Protein AF-0000000074530012 (afdb_homodimer)

Sequence (762 aa):
GCGVLFPWNSFISAPDYFTKIYGESAMMYFSVAYSVPNLLGLLVFTKFGGKIPLNFRVFPAYVVTLLILLSIPIIGYSNAESTSGFIITITFIVFCALCNCFLQSGIFGLASMLPSMYVQAVMVGAGLAGLLCSFLRIVTKLTIEQNRVHVSLMRMTHSTASYFIVCSIIILLCILSFIYVVRHPYCKYYINLSKKKQLEDGNNSNANSASILTVFKKIWYLCLLVMLLFVVTISLFPGLALGVRTWYSSTPMRYWLPILMAASNNIFEFVGRTMPNWIIAFNKKTIAIPVLLRVFFVPLFLFYYRPSLFGYNDYVYDAFPLFSIFLVSISNGYLCSLLMMFAPQCVENNEKEIAGTMMTFFLLFGISIGSNMGLIFSFIVGCGVLFPWNSFISAPDYFTKIYGESAMMYFSVAYSVPNLLGLLVFTKFGGKIPLNFRVFPAYVVTLLILLSIPIIGYSNAESTSGFIITITFIVFCALCNCFLQSGIFGLASMLPSMYVQAVMVGAGLAGLLCSFLRIVTKLTIEQNRVHVSLMRMTHSTASYFIVCSIIILLCILSFIYVVRHPYCKYYINLSKKKQLEDGNNSNANSASILTVFKKIWYLCLLVMLLFVVTISLFPGLALGVRTWYSSTPMRYWLPILMAASNNIFEFVGRTMPNWIIAFNKKTIAIPVLLRVFFVPLFLFYYRPSLFGYNDYVYDAFPLFSIFLVSISNGYLCSLLMMFAPQCVENNEKEIAGTMMTFFLLFGISIGSNMGLIFSFIV

Organism: Naegleria gruberi (NCBI:txid5762)

InterPro domains:
  IPR002259 Equilibrative nucleoside transporter [PF01733] (92-377)
  IPR002259 Equilibrative nucleoside transporter [PIRSF016379] (1-379)
  IPR002259 Equilibrative nucleoside transporter [PR01130] (96-118)
  IPR002259 Equilibrative nucleoside transporter [PR01130] (287-304)
  IPR002259 Equilibrative nucleoside transporter [PR01130] (318-334)
  IPR002259 Equilibrative nucleoside transporter [PR01130] (337-353)
  IPR002259 Equilibrative nucleoside transporter [PR01130] (355-379)
  IPR002259 Equilibrative nucleoside transporter [PTHR10332] (1-378)

Nearest PDB structures (foldseek):
  6ob6-assembly1_A  TM=8.683E-01  e=8.584E-17  Homo sapiens
  6ob7-assembly1_A  TM=8.532E-01  e=1.366E-16  Homo sapiens
  6ob6-assembly2_B  TM=8.777E-01  e=4.648E-16  Homo sapiens
  8fvz-assembly1_A  TM=6.564E-01  e=2.538E-04  Serendipita indica
  7sp5-assembly1_A  TM=6.514E-01  e=9.397E-04  Serendipita indica

Radius of gyration: 26.32 Å; Cα contacts (8 Å, |Δi|>4): 1106; chains: 2; bounding box: 69×76×60 Å

Solvent-accessible surface area (backbone atoms only — not comparable to full-atom values): 37011 Å² total; per-residue (Å²): 68,31,59,52,41,28,65,62,29,51,56,62,29,42,44,54,60,46,29,70,59,58,31,84,62,39,54,27,51,50,40,38,40,26,23,47,42,19,37,52,39,35,56,51,34,70,74,65,38,84,77,58,56,66,69,74,40,41,53,57,29,52,51,54,44,36,53,48,38,56,43,51,40,51,53,62,69,60,69,52,50,50,65,62,46,44,53,53,51,47,51,47,39,29,51,45,16,42,31,29,29,46,32,47,43,49,50,41,19,55,22,35,68,41,61,56,66,46,41,43,50,34,45,29,25,34,20,47,20,28,35,53,31,25,51,43,38,54,49,29,40,42,70,60,42,49,60,46,81,80,67,52,70,66,46,51,40,50,22,50,28,53,36,32,48,52,51,29,51,51,44,52,50,42,52,54,51,47,59,52,49,65,69,30,68,70,50,41,48,53,53,48,48,53,49,50,48,50,49,53,45,60,69,41,75,82,55,73,66,71,44,71,66,60,52,40,70,61,39,45,68,57,32,52,47,46,14,50,42,25,25,50,49,25,26,34,48,60,30,39,56,46,56,40,55,44,55,48,61,92,42,57,40,55,56,42,48,34,41,49,44,37,31,37,28,20,44,26,20,23,53,14,23,51,39,61,81,78,50,74,91,58,51,91,78,55,45,56,54,66,50,60,59,49,58,61,52,53,63,51,47,47,39,53,47,40,26,58,84,74,74,34,88,60,61,54,59,60,64,54,61,50,52,48,39,33,54,51,19,24,52,48,20,31,50,50,42,50,50,66,46,49,48,32,70,63,49,53,81,85,33,7,36,58,40,30,38,49,42,50,48,29,34,32,47,11,31,29,52,6,16,48,46,19,42,49,51,58,69,73,97,69,32,59,51,40,27,66,62,28,50,56,61,30,42,46,54,60,46,28,70,60,57,32,82,61,37,56,28,52,51,41,39,39,26,24,47,41,20,38,54,39,37,57,50,32,70,75,64,39,84,76,55,57,65,70,75,40,41,51,57,30,52,52,52,44,37,52,47,38,56,43,50,40,52,52,61,69,61,68,52,50,50,63,63,45,44,53,52,51,46,52,48,38,29,51,42,17,41,30,29,28,46,34,47,44,50,50,41,20,56,21,33,67,42,62,57,65,46,41,43,49,35,44,30,24,34,21,48,20,28,33,52,32,23,51,44,36,53,50,29,40,43,70,60,43,49,60,46,82,80,65,52,69,66,46,51,39,50,21,50,28,53,37,31,48,54,51,29,51,51,45,52,50,42,51,55,49,47,59,50,49,64,68,30,67,71,49,39,49,54,52,48,48,53,49,50,48,48,48,52,47,60,69,41,76,83,56,74,65,69,45,69,65,59,52,40,70,62,39,45,68,56,32,52,48,45,13,51,44,25,24,50,48,25,25,36,46,60,28,40,57,48,56,40,56,43,56,49,61,93,41,59,40,55,56,42,49,34,40,50,44,37,29,39,29,20,44,27,20,24,53,14,23,49,39,60,82,77,51,74,92,60,51,93,76,56,46,53,53,65,50,60,57,47,57,61,52,54,64,51,46,48,40,56,48,41,26,58,83,74,75,36,90,61,62,54,58,58,65,53,60,48,52,48,39,32,53,52,18,24,50,46,20,33,52,49,43,50,50,66,46,49,48,33,71,64,47,52,80,87,33,7,36,58,39,29,36,48,41,49,49,28,34,32,47,10,31,29,53,5,17,48,48,18,43,49,52,57,68,74,98

pLDDT: mean 86.53, std 10.42, range [41.88, 98.38]

Structure (mmCIF, N/CA/C/O backbone):
data_AF-0000000074530012-model_v1
#
loop_
_entity.id
_entity.type
_entity.pdbx_description
1 polymer 'Predicted protein'
#
loop_
_atom_site.group_PDB
_atom_site.id
_atom_site.type_symbol
_atom_site.label_atom_id
_atom_site.label_alt_id
_atom_site.label_comp_id
_atom_site.label_asym_id
_atom_site.label_entity_id
_atom_site.label_seq_id
_atom_site.pdbx_PDB_ins_code
_atom_site.Cartn_x
_atom_site.Cartn_y
_atom_site.Cartn_z
_atom_site.occupancy
_atom_site.B_iso_or_equiv
_atom_site.auth_seq_id
_atom_site.auth_comp_id
_atom_site.auth_asym_id
_atom_site.auth_atom_id
_atom_site.pdbx_PDB_model_num
ATOM 1 N N . GLY A 1 1 ? 6.668 13.766 -5.617 1 81.31 1 GLY A N 1
ATOM 2 C CA . GLY A 1 1 ? 7.277 12.797 -4.719 1 81.31 1 GLY A CA 1
ATOM 3 C C . GLY A 1 1 ? 7.387 11.414 -5.32 1 81.31 1 GLY A C 1
ATOM 4 O O . GLY A 1 1 ? 8.438 10.781 -5.242 1 81.31 1 GLY A O 1
ATOM 5 N N . CYS A 1 2 ? 6.262 10.914 -5.91 1 84.81 2 CYS A N 1
ATOM 6 C CA . CYS A 1 2 ? 6.25 9.602 -6.555 1 84.81 2 CYS A CA 1
ATOM 7 C C . CYS A 1 2 ? 7.266 9.547 -7.691 1 84.81 2 CYS A C 1
ATOM 9 O O . CYS A 1 2 ? 8.008 8.57 -7.816 1 84.81 2 CYS A O 1
ATOM 11 N N . GLY A 1 3 ? 7.332 10.602 -8.406 1 86.06 3 GLY A N 1
ATOM 12 C CA . GLY A 1 3 ? 8.195 10.625 -9.578 1 86.06 3 GLY A CA 1
ATOM 13 C C . GLY A 1 3 ? 9.672 10.664 -9.227 1 86.06 3 GLY A C 1
ATOM 14 O O . GLY A 1 3 ? 10.516 10.25 -10.023 1 86.06 3 GLY A O 1
ATOM 15 N N . VAL A 1 4 ? 10.008 11.07 -8.07 1 86.06 4 VAL A N 1
ATOM 16 C CA . VAL A 1 4 ? 11.398 11.289 -7.684 1 86.06 4 VAL A CA 1
ATOM 17 C C . VAL A 1 4 ? 12.125 9.953 -7.555 1 86.06 4 VAL A C 1
ATOM 19 O O . VAL A 1 4 ? 13.211 9.773 -8.094 1 86.06 4 VAL A O 1
ATOM 22 N N . LEU A 1 5 ? 11.477 9.023 -6.949 1 88.62 5 LEU A N 1
ATOM 23 C CA . LEU A 1 5 ? 12.156 7.766 -6.664 1 88.62 5 LEU A CA 1
ATOM 24 C C . LEU A 1 5 ? 11.664 6.66 -7.594 1 88.62 5 LEU A C 1
ATOM 26 O O . LEU A 1 5 ? 12.148 5.531 -7.535 1 88.62 5 LEU A O 1
ATOM 30 N N . PHE A 1 6 ? 10.805 7 -8.492 1 91.38 6 PHE A N 1
ATOM 31 C CA . PHE A 1 6 ? 10.164 5.988 -9.328 1 91.38 6 PHE A CA 1
ATOM 32 C C . PHE A 1 6 ? 11.195 5.273 -10.195 1 91.38 6 PHE A C 1
ATOM 34 O O . PHE A 1 6 ? 11.195 4.043 -10.281 1 91.38 6 PHE A O 1
ATOM 41 N N . PRO A 1 7 ? 12.141 6.012 -10.797 1 91.62 7 PRO A N 1
ATOM 42 C CA . PRO A 1 7 ? 13.117 5.312 -11.633 1 91.62 7 PRO A CA 1
ATOM 43 C C . PRO A 1 7 ? 13.961 4.316 -10.844 1 91.62 7 PRO A C 1
ATOM 45 O O . PRO A 1 7 ? 14.164 3.182 -11.289 1 91.62 7 PRO A O 1
ATOM 48 N N . TRP A 1 8 ? 14.422 4.688 -9.742 1 92.31 8 TRP A N 1
ATOM 49 C CA . TRP A 1 8 ? 15.211 3.795 -8.898 1 92.31 8 TRP A CA 1
ATOM 50 C C . TRP A 1 8 ? 14.398 2.57 -8.492 1 92.31 8 TRP A C 1
ATOM 52 O O . TRP A 1 8 ? 14.859 1.437 -8.625 1 92.31 8 TRP A O 1
ATOM 62 N N . ASN A 1 9 ? 13.188 2.762 -8.102 1 93.31 9 ASN A N 1
ATOM 63 C CA . ASN A 1 9 ? 12.328 1.671 -7.664 1 93.31 9 ASN A CA 1
ATOM 64 C C . ASN A 1 9 ? 11.984 0.732 -8.82 1 93.31 9 ASN A C 1
ATOM 66 O O . ASN A 1 9 ? 11.781 -0.466 -8.609 1 93.31 9 ASN A O 1
ATOM 70 N N . SER A 1 10 ? 11.93 1.322 -9.984 1 94.69 10 SER A N 1
ATOM 71 C CA . SER A 1 10 ? 11.633 0.469 -11.125 1 94.69 10 SER A CA 1
ATOM 72 C C . SER A 1 10 ? 12.734 -0.558 -11.352 1 94.69 10 SER A C 1
ATOM 74 O O . SER A 1 10 ? 12.469 -1.695 -11.742 1 94.69 10 SER A O 1
ATOM 76 N N . PHE A 1 11 ? 13.93 -0.191 -11.102 1 93.75 11 PHE A N 1
ATOM 77 C CA . PHE A 1 11 ? 15.055 -1.1 -11.312 1 93.75 11 PHE A CA 1
ATOM 78 C C . PHE A 1 11 ? 15.117 -2.143 -10.203 1 93.75 11 PHE A C 1
ATOM 80 O O . PHE A 1 11 ? 15.305 -3.332 -10.469 1 93.75 11 PHE A O 1
ATOM 87 N N . ILE A 1 12 ? 14.852 -1.75 -9 1 91.69 12 ILE A N 1
ATOM 88 C CA . ILE A 1 12 ? 15.125 -2.656 -7.891 1 91.69 12 ILE A CA 1
ATOM 89 C C . ILE A 1 12 ? 13.922 -3.559 -7.652 1 91.69 12 ILE A C 1
ATOM 91 O O . ILE A 1 12 ? 14.008 -4.539 -6.906 1 91.69 12 ILE A O 1
ATOM 95 N N . SER A 1 13 ? 12.828 -3.279 -8.328 1 92.44 13 SER A N 1
ATOM 96 C CA . SER A 1 13 ? 11.633 -4.105 -8.156 1 92.44 13 SER A CA 1
ATOM 97 C C . SER A 1 13 ? 11.609 -5.25 -9.164 1 92.44 13 SER A C 1
ATOM 99 O O . SER A 1 13 ? 10.719 -6.098 -9.125 1 92.44 13 SER A O 1
ATOM 101 N N . ALA A 1 14 ? 12.586 -5.289 -10.07 1 92.31 14 ALA A N 1
ATOM 102 C CA . ALA A 1 14 ? 12.703 -6.402 -11.008 1 92.31 14 ALA A CA 1
ATOM 103 C C . ALA A 1 14 ? 14.047 -7.121 -10.836 1 92.31 14 ALA A C 1
ATOM 105 O O . ALA A 1 14 ? 14.766 -7.336 -11.812 1 92.31 14 ALA A O 1
ATOM 106 N N . PRO A 1 15 ? 14.266 -7.535 -9.633 1 91.06 15 PRO A N 1
ATOM 107 C CA . PRO A 1 15 ? 15.57 -8.156 -9.375 1 91.06 15 PRO A CA 1
ATOM 108 C C . PRO A 1 15 ? 15.734 -9.492 -10.094 1 91.06 15 PRO A C 1
ATOM 110 O O . PRO A 1 15 ? 16.844 -9.859 -10.477 1 91.06 15 PRO A O 1
ATOM 113 N N . ASP A 1 16 ? 14.703 -10.227 -10.242 1 88.12 16 ASP A N 1
ATOM 114 C CA . ASP A 1 16 ? 14.75 -11.547 -10.867 1 88.12 16 ASP A CA 1
ATOM 115 C C . ASP A 1 16 ? 15.305 -11.469 -12.289 1 88.12 16 ASP A C 1
ATOM 117 O O . ASP A 1 16 ? 16.125 -12.289 -12.688 1 88.12 16 ASP A O 1
ATOM 121 N N . TYR A 1 17 ? 14.891 -10.438 -12.961 1 88.88 17 TYR A N 1
ATOM 122 C CA . TYR A 1 17 ? 15.305 -10.273 -14.352 1 88.88 17 TYR A CA 1
ATOM 123 C C . TYR A 1 17 ? 16.766 -9.859 -14.438 1 88.88 17 TYR A C 1
ATOM 125 O O . TYR A 1 17 ? 17.547 -10.469 -15.172 1 88.88 17 TYR A O 1
ATOM 133 N N . PHE A 1 18 ? 17.156 -8.961 -13.695 1 91.31 18 PHE A N 1
ATOM 134 C CA . PHE A 1 18 ? 18.5 -8.406 -13.797 1 91.31 18 PHE A CA 1
ATOM 135 C C . PHE A 1 18 ? 19.531 -9.375 -13.234 1 91.31 18 PHE A C 1
ATOM 137 O O . PHE A 1 18 ? 20.656 -9.438 -13.719 1 91.31 18 PHE A O 1
ATOM 144 N N . THR A 1 19 ? 19.156 -10.086 -12.227 1 88.31 19 THR A N 1
ATOM 145 C CA . THR A 1 19 ? 20.078 -11.086 -11.703 1 88.31 19 THR A CA 1
ATOM 146 C C . THR A 1 19 ? 20.266 -12.227 -12.703 1 88.31 19 THR A C 1
ATOM 148 O O . THR A 1 19 ? 21.344 -12.82 -12.789 1 88.31 19 THR A O 1
ATOM 151 N N . LYS A 1 20 ? 19.219 -12.516 -13.445 1 86.5 20 LYS A N 1
ATOM 152 C CA . LYS A 1 20 ? 19.297 -13.57 -14.453 1 86.5 20 LYS A CA 1
ATOM 153 C C . LYS A 1 20 ? 20.219 -13.172 -15.594 1 86.5 20 LYS A C 1
ATOM 155 O O . LYS A 1 20 ? 21.016 -13.992 -16.062 1 86.5 20 LYS A O 1
ATOM 160 N N . ILE A 1 21 ? 20.203 -11.938 -15.977 1 89.69 21 ILE A N 1
ATOM 161 C CA . ILE A 1 21 ? 20.938 -11.539 -17.172 1 89.69 21 ILE A CA 1
ATOM 162 C C . ILE A 1 21 ? 22.328 -11.031 -16.781 1 89.69 21 ILE A C 1
ATOM 164 O O . ILE A 1 21 ? 23.281 -11.164 -17.562 1 89.69 21 ILE A O 1
ATOM 168 N N . TYR A 1 22 ? 22.438 -10.484 -15.602 1 91.56 22 TYR A N 1
ATOM 169 C CA . TYR A 1 22 ? 23.703 -9.82 -15.273 1 91.56 22 TYR A CA 1
ATOM 170 C C . TYR A 1 22 ? 24.406 -10.531 -14.133 1 91.56 22 TYR A C 1
ATOM 172 O O . TYR A 1 22 ? 25.547 -10.203 -13.805 1 91.56 22 TYR A O 1
ATOM 180 N N . GLY A 1 23 ? 23.734 -11.422 -13.508 1 87.25 23 GLY A N 1
ATOM 181 C CA . GLY A 1 23 ? 24.375 -12.164 -12.438 1 87.25 23 GLY A CA 1
ATOM 182 C C . GLY A 1 23 ? 23.812 -11.82 -11.062 1 87.25 23 GLY A C 1
ATOM 183 O O . GLY A 1 23 ? 23.109 -10.82 -10.906 1 87.25 23 GLY A O 1
ATOM 184 N N . GLU A 1 24 ? 24.188 -12.484 -10.039 1 82.75 24 GLU A N 1
ATOM 185 C CA . GLU A 1 24 ? 23.641 -12.438 -8.695 1 82.75 24 GLU A CA 1
ATOM 186 C C . GLU A 1 24 ? 24.016 -11.133 -7.988 1 82.75 24 GLU A C 1
ATOM 188 O O . GLU A 1 24 ? 23.266 -10.656 -7.129 1 82.75 24 GLU A O 1
ATOM 193 N N . SER A 1 25 ? 25.094 -10.516 -8.336 1 84.75 25 SER A N 1
ATOM 194 C CA . SER A 1 25 ? 25.562 -9.32 -7.645 1 84.75 25 SER A CA 1
ATOM 195 C C . SER A 1 25 ? 25.047 -8.055 -8.328 1 84.75 25 SER A C 1
ATOM 197 O O . SER A 1 25 ? 25.406 -6.945 -7.934 1 84.75 25 SER A O 1
ATOM 199 N N . ALA A 1 26 ? 24.281 -8.211 -9.289 1 88 26 ALA A N 1
ATOM 200 C CA . ALA A 1 26 ? 23.812 -7.086 -10.094 1 88 26 ALA A CA 1
ATOM 201 C C . ALA A 1 26 ? 23.141 -6.027 -9.219 1 88 26 ALA A C 1
ATOM 203 O O . ALA A 1 26 ? 23.406 -4.832 -9.367 1 88 26 ALA A O 1
ATOM 204 N N . MET A 1 27 ? 22.359 -6.418 -8.266 1 88.5 27 MET A N 1
ATOM 205 C CA . MET A 1 27 ? 21.609 -5.48 -7.438 1 88.5 27 MET A CA 1
ATOM 206 C C . MET A 1 27 ? 22.531 -4.66 -6.555 1 88.5 27 MET A C 1
ATOM 208 O O . MET A 1 27 ? 22.266 -3.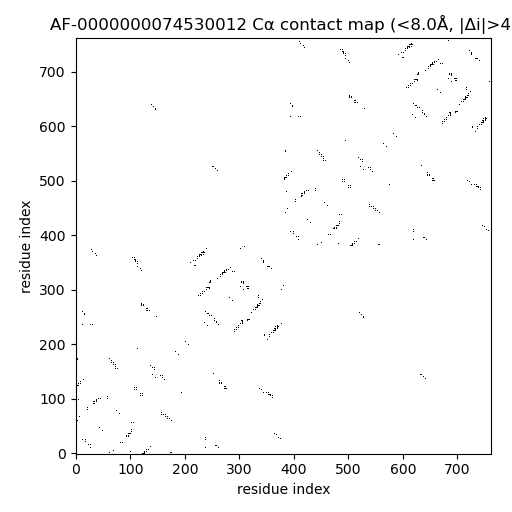492 -6.27 1 88.5 27 MET A O 1
ATOM 212 N N . MET A 1 28 ? 23.578 -5.254 -6.121 1 89.19 28 MET A N 1
ATOM 213 C CA . MET A 1 28 ? 24.562 -4.531 -5.316 1 89.19 28 MET A CA 1
ATOM 214 C C . MET A 1 28 ? 25.25 -3.453 -6.145 1 89.19 28 MET A C 1
ATOM 216 O O . MET A 1 28 ? 25.453 -2.33 -5.672 1 89.19 28 MET A O 1
ATOM 220 N N . TYR A 1 29 ? 25.547 -3.799 -7.344 1 90.38 29 TYR A N 1
ATOM 221 C CA . TYR A 1 29 ? 26.172 -2.83 -8.242 1 90.38 29 TYR A CA 1
ATOM 222 C C . TYR A 1 29 ? 25.203 -1.699 -8.578 1 90.38 29 TYR A C 1
ATOM 224 O O . TYR A 1 29 ? 25.625 -0.543 -8.711 1 90.38 29 TYR A O 1
ATOM 232 N N . PHE A 1 30 ? 23.938 -2.039 -8.727 1 93.19 30 PHE A N 1
ATOM 233 C CA . PHE A 1 30 ? 22.922 -1.024 -9 1 93.19 30 PHE A CA 1
ATOM 234 C C . PHE A 1 30 ? 22.859 -0.006 -7.867 1 93.19 30 PHE A C 1
ATOM 236 O O . PHE A 1 30 ? 22.75 1.198 -8.109 1 93.19 30 PHE A O 1
ATOM 243 N N . SER A 1 31 ? 22.969 -0.531 -6.676 1 92.12 31 SER A N 1
ATOM 244 C CA . SER A 1 31 ? 22.875 0.339 -5.508 1 92.12 31 SER A CA 1
ATOM 245 C C . SER A 1 31 ? 24.031 1.328 -5.461 1 92.12 31 SER A C 1
ATOM 247 O O . SER A 1 31 ? 23.844 2.514 -5.191 1 92.12 31 SER A O 1
ATOM 249 N N . VAL A 1 32 ? 25.172 0.871 -5.754 1 92.5 32 VAL A N 1
ATOM 250 C CA . VAL A 1 32 ? 26.344 1.726 -5.734 1 92.5 32 VAL A CA 1
ATOM 251 C C . VAL A 1 32 ? 26.297 2.715 -6.895 1 92.5 32 VAL A C 1
ATOM 253 O O . VAL A 1 32 ? 26.578 3.904 -6.723 1 92.5 32 VAL A O 1
ATOM 256 N N . ALA A 1 33 ? 25.938 2.221 -7.996 1 94.19 33 ALA A N 1
ATOM 257 C CA . ALA A 1 33 ? 25.859 3.049 -9.195 1 94.19 33 ALA A CA 1
ATOM 258 C C . ALA A 1 33 ? 24.828 4.168 -9.023 1 94.19 33 ALA A C 1
ATOM 260 O O . ALA A 1 33 ? 24.953 5.234 -9.633 1 94.19 33 ALA A O 1
ATOM 261 N N . TYR A 1 34 ? 23.875 3.928 -8.227 1 93.94 34 TYR A N 1
ATOM 262 C CA . TYR A 1 34 ? 22.828 4.926 -8 1 93.94 34 TYR A CA 1
ATOM 263 C C . TYR A 1 34 ? 23.234 5.891 -6.891 1 93.94 34 TYR A C 1
ATOM 265 O O . TYR A 1 34 ? 23.078 7.105 -7.035 1 93.94 34 TYR A O 1
ATOM 273 N N . SER A 1 35 ? 23.781 5.383 -5.844 1 93.31 35 SER A N 1
ATOM 274 C CA . SER A 1 35 ? 23.969 6.156 -4.617 1 93.31 35 SER A CA 1
ATOM 275 C C . SER A 1 35 ? 25.125 7.141 -4.75 1 93.31 35 SER A C 1
ATOM 277 O O . SER A 1 35 ? 25 8.297 -4.348 1 93.31 35 SER A O 1
ATOM 279 N N . VAL A 1 36 ? 26.188 6.773 -5.352 1 92.25 36 VAL A N 1
ATOM 280 C CA . VAL A 1 36 ? 27.391 7.59 -5.379 1 92.25 36 VAL A CA 1
ATOM 281 C C . VAL A 1 36 ? 27.172 8.789 -6.301 1 92.25 36 VAL A C 1
ATOM 283 O O . VAL A 1 36 ? 27.359 9.938 -5.891 1 92.25 36 VAL A O 1
ATOM 286 N N . PRO A 1 37 ? 26.719 8.57 -7.473 1 93.44 37 PRO A N 1
ATOM 287 C CA . PRO A 1 37 ? 26.469 9.734 -8.32 1 93.44 37 PRO A CA 1
ATOM 288 C C . PRO A 1 37 ? 25.375 10.656 -7.758 1 93.44 37 PRO A C 1
ATOM 290 O O . PRO A 1 37 ? 25.422 11.867 -7.961 1 93.44 37 PRO A O 1
ATOM 293 N N . ASN A 1 38 ? 24.422 10.039 -7.148 1 92.62 38 ASN A N 1
ATOM 294 C CA . ASN A 1 38 ? 23.375 10.836 -6.512 1 92.62 38 ASN A CA 1
ATOM 295 C C . ASN A 1 38 ? 23.953 11.797 -5.477 1 92.62 38 ASN A C 1
ATOM 297 O O . ASN A 1 38 ? 23.625 12.984 -5.484 1 92.62 38 ASN A O 1
ATOM 301 N N . LEU A 1 39 ? 24.844 11.305 -4.688 1 92.19 39 LEU A N 1
ATOM 302 C CA . LEU A 1 39 ? 25.484 12.102 -3.645 1 92.19 39 LEU A CA 1
ATOM 303 C C . LEU A 1 39 ? 26.391 13.164 -4.254 1 92.19 39 LEU A C 1
ATOM 305 O O . LEU A 1 39 ? 26.344 14.328 -3.857 1 92.19 39 LEU A O 1
ATOM 309 N N . LEU A 1 40 ? 27.156 12.789 -5.191 1 90.69 40 LEU A N 1
ATOM 310 C CA . LEU A 1 40 ? 28.078 13.703 -5.832 1 90.69 40 LEU A CA 1
ATOM 311 C C . LEU A 1 40 ? 27.344 14.789 -6.602 1 90.69 40 LEU A C 1
ATOM 313 O O . LEU A 1 40 ? 27.75 15.953 -6.602 1 90.69 40 LEU A O 1
ATOM 317 N N . GLY A 1 41 ? 26.297 14.391 -7.227 1 87.38 41 GLY A N 1
ATOM 318 C CA . GLY A 1 41 ? 25.469 15.375 -7.914 1 87.38 41 GLY A CA 1
ATOM 319 C C . GLY A 1 41 ? 24.891 16.422 -6.988 1 87.38 41 GLY A C 1
ATOM 320 O O . GLY A 1 41 ? 24.875 17.609 -7.328 1 87.38 41 GLY A O 1
ATOM 321 N N . LEU A 1 42 ? 24.469 15.953 -5.855 1 85.62 42 LEU A N 1
ATOM 322 C CA . LEU A 1 42 ? 23.906 16.891 -4.891 1 85.62 42 LEU A CA 1
ATOM 323 C C . LEU A 1 42 ? 24.969 17.859 -4.383 1 85.62 42 LEU A C 1
ATOM 325 O O . LEU A 1 42 ? 24.688 19.047 -4.176 1 85.62 42 LEU A O 1
ATOM 329 N N . LEU A 1 43 ? 26.125 17.375 -4.199 1 82.81 43 LEU A N 1
ATOM 330 C CA . LEU A 1 43 ? 27.234 18.219 -3.762 1 82.81 43 LEU A CA 1
ATOM 331 C C . LEU A 1 43 ? 27.531 19.312 -4.789 1 82.81 43 LEU A C 1
ATOM 333 O O . LEU A 1 43 ? 27.719 20.469 -4.43 1 82.81 43 LEU A O 1
ATOM 337 N N . VAL A 1 44 ? 27.453 18.891 -5.977 1 79.25 44 VAL A N 1
ATOM 338 C CA . VAL A 1 44 ? 27.719 19.828 -7.059 1 79.25 44 VAL A CA 1
ATOM 339 C C . VAL A 1 44 ? 26.562 20.828 -7.172 1 79.25 44 VAL A C 1
ATOM 341 O O . VAL A 1 44 ? 26.766 22.016 -7.359 1 79.25 44 VAL A O 1
ATOM 344 N N . PHE A 1 45 ? 25.469 20.344 -6.945 1 75.88 45 PHE A N 1
ATOM 345 C CA . PHE A 1 45 ? 24.281 21.172 -7.09 1 75.88 45 PHE A CA 1
ATOM 346 C C . PHE A 1 45 ? 24.172 22.172 -5.945 1 75.88 45 PHE A C 1
ATOM 348 O O . PHE A 1 45 ? 23.703 23.297 -6.137 1 75.88 45 PHE A O 1
ATOM 355 N N . THR A 1 46 ? 24.422 21.75 -4.824 1 70.62 46 THR A N 1
ATOM 356 C CA . THR A 1 46 ? 24.375 22.656 -3.676 1 70.62 46 THR A CA 1
ATOM 357 C C . THR A 1 46 ? 25.328 23.828 -3.865 1 70.62 46 THR A C 1
ATOM 359 O O . THR A 1 46 ? 25.031 24.953 -3.449 1 70.62 46 THR A O 1
ATOM 362 N N . LYS A 1 47 ? 26.359 23.562 -4.523 1 70.38 47 LYS A N 1
ATOM 363 C CA . LYS A 1 47 ? 27.359 24.609 -4.738 1 70.38 47 LYS A CA 1
ATOM 364 C C . LYS A 1 47 ? 26.969 25.5 -5.91 1 70.38 47 LYS A C 1
ATOM 366 O O . LYS A 1 47 ? 27.141 26.719 -5.852 1 70.38 47 LYS A O 1
ATOM 371 N N . PHE A 1 48 ? 26.328 24.844 -6.895 1 68.5 48 PHE A N 1
ATOM 372 C CA . PHE A 1 48 ? 26.156 25.594 -8.141 1 68.5 48 PHE A CA 1
ATOM 373 C C . PHE A 1 48 ? 24.672 25.75 -8.461 1 68.5 48 PHE A C 1
ATOM 375 O O . PHE A 1 48 ? 24.312 26.484 -9.398 1 68.5 48 PHE A O 1
ATOM 382 N N . GLY A 1 49 ? 23.766 25.062 -7.754 1 62.44 49 GLY A N 1
ATOM 383 C CA . GLY A 1 49 ? 22.391 24.891 -8.172 1 62.44 49 GLY A CA 1
ATOM 384 C C . GLY A 1 49 ? 21.484 26.031 -7.73 1 62.44 49 GLY A C 1
ATOM 385 O O . GLY A 1 49 ? 20.359 26.156 -8.203 1 62.44 49 GLY A O 1
ATOM 386 N N . GLY A 1 50 ? 21.969 26.844 -6.863 1 60.41 50 GLY A N 1
ATOM 387 C CA . GLY A 1 50 ? 21.156 27.906 -6.297 1 60.41 50 GLY A CA 1
ATOM 388 C C . GLY A 1 50 ? 20.578 28.844 -7.344 1 60.41 50 GLY A C 1
ATOM 389 O O . GLY A 1 50 ? 19.531 29.453 -7.125 1 60.41 50 GLY A O 1
ATOM 390 N N . LYS A 1 51 ? 21.125 28.797 -8.492 1 64.88 51 LYS A N 1
ATOM 391 C CA . LYS A 1 51 ? 20.703 29.797 -9.469 1 64.88 51 LYS A CA 1
ATOM 392 C C . LYS A 1 51 ? 19.781 29.172 -10.516 1 64.88 51 LYS A C 1
ATOM 394 O O . LYS A 1 51 ? 19.25 29.875 -11.375 1 64.88 51 LYS A O 1
ATOM 399 N N . ILE A 1 52 ? 19.531 27.938 -10.383 1 72.69 52 ILE A N 1
ATOM 400 C CA . ILE A 1 52 ? 18.734 27.297 -11.422 1 72.69 52 ILE A CA 1
ATOM 401 C C . ILE A 1 52 ? 17.281 27.203 -10.961 1 72.69 52 ILE A C 1
ATOM 403 O O . ILE A 1 52 ? 16.984 26.625 -9.914 1 72.69 52 ILE A O 1
ATOM 407 N N . PRO A 1 53 ? 16.422 27.906 -11.773 1 73.38 53 PRO A N 1
ATOM 408 C CA . PRO A 1 53 ? 15 27.812 -11.422 1 73.38 53 PRO A CA 1
ATOM 409 C C . PRO A 1 53 ? 14.492 26.375 -11.375 1 73.38 53 PRO A C 1
ATOM 411 O O . PRO A 1 53 ? 15 25.516 -12.086 1 73.38 53 PRO A O 1
ATOM 414 N N . LEU A 1 54 ? 13.523 26.125 -10.625 1 73.44 54 LEU A N 1
ATOM 415 C CA . LEU A 1 54 ? 12.969 24.812 -10.328 1 73.44 54 LEU A CA 1
ATOM 416 C C . LEU A 1 54 ? 12.492 24.125 -11.602 1 73.44 54 LEU A C 1
ATOM 418 O O . LEU A 1 54 ? 12.75 22.938 -11.797 1 73.44 54 LEU A O 1
ATOM 422 N N . ASN A 1 55 ? 11.82 24.844 -12.539 1 75.12 55 ASN A N 1
ATOM 423 C CA . ASN A 1 55 ? 11.273 24.25 -13.758 1 75.12 55 ASN A CA 1
ATOM 424 C C . ASN A 1 55 ? 12.375 23.703 -14.664 1 75.12 55 ASN A C 1
ATOM 426 O O . ASN A 1 55 ? 12.203 22.672 -15.305 1 75.12 55 ASN A O 1
ATOM 430 N N . PHE A 1 56 ? 13.492 24.328 -14.578 1 77.12 56 PHE A N 1
ATOM 431 C CA . PHE A 1 56 ? 14.594 23.953 -15.461 1 77.12 56 PHE A CA 1
ATOM 432 C C . PHE A 1 56 ? 15.398 22.797 -14.859 1 77.12 56 PHE A C 1
ATOM 434 O O . PHE A 1 56 ? 16.219 22.188 -15.539 1 77.12 56 PHE A O 1
ATOM 441 N N . ARG A 1 57 ? 15.062 22.531 -13.711 1 77.75 57 ARG A N 1
ATOM 442 C CA . ARG A 1 57 ? 15.711 21.391 -13.062 1 77.75 57 ARG A CA 1
ATOM 443 C C . ARG A 1 57 ? 14.836 20.141 -13.133 1 77.75 57 ARG A C 1
ATOM 445 O O . ARG A 1 57 ? 15.312 19.062 -13.508 1 77.75 57 ARG A O 1
ATOM 452 N N . VAL A 1 58 ? 13.609 20.344 -12.938 1 78.31 58 VAL A N 1
ATOM 453 C CA . VAL A 1 58 ? 12.711 19.219 -12.719 1 78.31 58 VAL A CA 1
ATOM 454 C C . VAL A 1 58 ? 12.305 18.625 -14.062 1 78.31 58 VAL A C 1
ATOM 456 O O . VAL A 1 58 ? 12.367 17.406 -14.258 1 78.31 58 VAL A O 1
ATOM 459 N N . PHE A 1 59 ? 12.047 19.469 -15.062 1 83.75 59 PHE A N 1
ATOM 460 C CA . PHE A 1 59 ? 11.484 19 -16.328 1 83.75 59 PHE A CA 1
ATOM 461 C C . PHE A 1 59 ? 12.5 18.156 -17.094 1 83.75 59 PHE A C 1
ATOM 463 O O . PHE A 1 59 ? 12.211 17.031 -17.5 1 83.75 59 PHE A O 1
ATOM 470 N N . PRO A 1 60 ? 13.688 18.594 -17.219 1 86.94 60 PRO A N 1
ATOM 471 C CA . PRO A 1 60 ? 14.672 17.781 -17.938 1 86.94 60 PRO A CA 1
ATOM 472 C C . PRO A 1 60 ? 14.984 16.469 -17.203 1 86.94 60 PRO A C 1
ATOM 474 O O . PRO A 1 60 ? 15.211 15.445 -17.844 1 86.94 60 PRO A O 1
ATOM 477 N N . ALA A 1 61 ? 15 16.531 -15.969 1 89.31 61 ALA A N 1
ATOM 478 C CA . ALA A 1 61 ? 15.273 15.328 -15.188 1 89.31 61 ALA A CA 1
ATOM 479 C C . ALA A 1 61 ? 14.219 14.258 -15.445 1 89.31 61 ALA A C 1
ATOM 481 O O . ALA A 1 61 ? 14.547 13.086 -15.633 1 89.31 61 ALA A O 1
ATOM 482 N N . TYR A 1 62 ? 12.961 14.648 -15.539 1 89.69 62 TYR A N 1
ATOM 483 C CA . TYR A 1 62 ? 11.875 13.711 -15.781 1 89.69 62 TYR A CA 1
ATOM 484 C C . TYR A 1 62 ? 11.945 13.156 -17.203 1 89.69 62 TYR A C 1
ATOM 486 O O . TYR A 1 62 ? 11.664 11.977 -17.438 1 89.69 62 TYR A O 1
ATOM 494 N N . VAL A 1 63 ? 12.312 14.016 -18.109 1 92.12 63 VAL A N 1
ATOM 495 C CA . VAL A 1 63 ? 12.375 13.586 -19.516 1 92.12 63 VAL A CA 1
ATOM 496 C C . VAL A 1 63 ? 13.484 12.555 -19.688 1 92.12 63 VAL A C 1
ATOM 498 O O . VAL A 1 63 ? 13.297 11.531 -20.344 1 92.12 63 VAL A O 1
ATOM 501 N N . VAL A 1 64 ? 14.609 12.82 -19.094 1 94 64 VAL A N 1
ATOM 502 C CA . VAL A 1 64 ? 15.742 11.898 -19.188 1 94 64 VAL A CA 1
ATOM 503 C C . VAL A 1 64 ? 15.367 10.562 -18.547 1 94 64 VAL A C 1
ATOM 505 O O . VAL A 1 64 ? 15.633 9.5 -19.125 1 94 64 VAL A O 1
ATOM 508 N N . THR A 1 65 ? 14.75 10.617 -17.453 1 94 65 THR A N 1
ATOM 509 C CA . THR A 1 65 ? 14.352 9.391 -16.766 1 94 65 THR A CA 1
ATOM 510 C C . THR A 1 65 ? 13.328 8.617 -17.594 1 94 65 THR A C 1
ATOM 512 O O . THR A 1 65 ? 13.375 7.391 -17.672 1 94 65 THR A O 1
ATOM 515 N N . LEU A 1 66 ? 12.438 9.344 -18.203 1 94.81 66 LEU A N 1
ATOM 516 C CA . LEU A 1 66 ? 11.445 8.719 -19.078 1 94.81 66 LEU A CA 1
ATOM 517 C C . LEU A 1 66 ? 12.117 7.98 -20.234 1 94.81 66 LEU A C 1
ATOM 519 O O . LEU A 1 66 ? 11.781 6.832 -20.516 1 94.81 66 LEU A O 1
ATOM 523 N N . LEU A 1 67 ? 13.031 8.586 -20.812 1 95.88 67 LEU A N 1
ATOM 524 C CA . LEU A 1 67 ? 13.734 8 -21.953 1 95.88 67 LEU A CA 1
ATOM 525 C C . LEU A 1 67 ? 14.531 6.773 -21.516 1 95.88 67 LEU A C 1
ATOM 527 O O . LEU A 1 67 ? 14.609 5.785 -22.25 1 95.88 67 LEU A O 1
ATOM 531 N N . ILE A 1 68 ? 15.109 6.84 -20.375 1 96.06 68 ILE A N 1
ATOM 532 C CA . ILE A 1 68 ? 15.891 5.727 -19.859 1 96.06 68 ILE A CA 1
ATOM 533 C C . ILE A 1 68 ? 14.977 4.527 -19.609 1 96.06 68 ILE A C 1
ATOM 535 O O . ILE A 1 68 ? 15.297 3.404 -20.016 1 96.06 68 ILE A O 1
ATOM 539 N N . LEU A 1 69 ? 13.844 4.746 -19 1 95.38 69 LEU A N 1
ATOM 540 C CA . LEU A 1 69 ? 12.922 3.652 -18.703 1 95.38 69 LEU A CA 1
ATOM 541 C C . LEU A 1 69 ? 12.414 3.02 -20 1 95.38 69 LEU A C 1
ATOM 543 O O . LEU A 1 69 ? 12.211 1.804 -20.062 1 95.38 69 LEU A O 1
ATOM 547 N N . LEU A 1 70 ? 12.289 3.826 -21.031 1 94.38 70 LEU A N 1
ATOM 548 C CA . LEU A 1 70 ? 11.82 3.322 -22.312 1 94.38 70 LEU A CA 1
ATOM 549 C C . LEU A 1 70 ? 12.93 2.551 -23.031 1 94.38 70 LEU A C 1
ATOM 551 O O . LEU A 1 70 ? 12.656 1.722 -23.906 1 94.38 70 LEU A O 1
ATOM 555 N N . SER A 1 71 ? 14.125 2.766 -22.656 1 94.25 71 SER A N 1
ATOM 556 C CA . SER A 1 71 ? 15.266 2.162 -23.328 1 94.25 71 SER A CA 1
ATOM 557 C C . SER A 1 71 ? 15.578 0.781 -22.766 1 94.25 71 SER A C 1
ATOM 559 O O . SER A 1 71 ? 16.203 -0.046 -23.422 1 94.25 71 SER A O 1
ATOM 561 N N . ILE A 1 72 ? 15.117 0.519 -21.594 1 92.81 72 ILE A N 1
ATOM 562 C CA . ILE A 1 72 ? 15.477 -0.732 -20.922 1 92.81 72 ILE A CA 1
ATOM 563 C C . ILE A 1 72 ? 14.898 -1.91 -21.703 1 92.81 72 ILE A C 1
ATOM 565 O O . ILE A 1 72 ? 15.602 -2.887 -21.984 1 92.81 72 ILE A O 1
ATOM 569 N N . PRO A 1 73 ? 13.609 -1.813 -22.156 1 90.88 73 PRO A N 1
ATOM 570 C CA . PRO A 1 73 ? 13.086 -2.906 -22.984 1 90.88 73 PRO A CA 1
ATOM 571 C C . PRO A 1 73 ? 13.883 -3.123 -24.266 1 90.88 73 PRO A C 1
ATOM 573 O O . PRO A 1 73 ? 14.055 -4.262 -24.703 1 90.88 73 PRO A O 1
ATOM 576 N N . ILE A 1 74 ? 14.352 -2.074 -24.75 1 91.5 74 ILE A N 1
ATOM 577 C CA . ILE A 1 74 ? 15.109 -2.152 -26 1 91.5 74 ILE A CA 1
ATOM 578 C C . ILE A 1 74 ? 16.406 -2.938 -25.766 1 91.5 74 ILE A C 1
ATOM 580 O O . ILE A 1 74 ? 16.797 -3.758 -26.594 1 91.5 74 ILE A O 1
ATOM 584 N N . ILE A 1 75 ? 17.031 -2.754 -24.672 1 90.31 75 ILE A N 1
ATOM 585 C CA . ILE A 1 75 ? 18.25 -3.48 -24.312 1 90.31 75 ILE A CA 1
ATOM 586 C C . ILE A 1 75 ? 17.938 -4.965 -24.156 1 90.31 75 ILE A C 1
ATOM 588 O O . ILE A 1 75 ? 18.703 -5.82 -24.594 1 90.31 75 ILE A O 1
ATOM 592 N N . GLY A 1 76 ? 16.844 -5.289 -23.562 1 88.38 76 GLY A N 1
ATOM 593 C CA . GLY A 1 76 ? 16.438 -6.672 -23.359 1 88.38 76 GLY A CA 1
ATOM 594 C C . GLY A 1 76 ? 16.219 -7.422 -24.672 1 88.38 76 GLY A C 1
ATOM 595 O O . GLY A 1 76 ? 16.562 -8.602 -24.781 1 88.38 76 GLY A O 1
ATOM 596 N N . TYR A 1 77 ? 15.703 -6.676 -25.625 1 89.75 77 TYR A N 1
ATOM 597 C CA . TYR A 1 77 ? 15.383 -7.309 -26.906 1 89.75 77 TYR A CA 1
ATOM 598 C C . TYR A 1 77 ? 16.609 -7.367 -27.812 1 89.75 77 TYR A C 1
ATOM 600 O O . TYR A 1 77 ? 16.641 -8.109 -28.781 1 89.75 77 TYR A O 1
ATOM 608 N N . SER A 1 78 ? 17.594 -6.582 -27.656 1 85.44 78 SER A N 1
ATOM 609 C CA . SER A 1 78 ? 18.734 -6.457 -28.547 1 85.44 78 SER A CA 1
ATOM 610 C C . SER A 1 78 ? 19.703 -7.629 -28.391 1 85.44 78 SER A C 1
ATOM 612 O O . SER A 1 78 ? 20.641 -7.777 -29.172 1 85.44 78 SER A O 1
ATOM 614 N N . ASN A 1 79 ? 19.359 -8.602 -27.781 1 73 79 ASN A N 1
ATOM 615 C CA . ASN A 1 79 ? 20.266 -9.719 -27.547 1 73 79 ASN A CA 1
ATOM 616 C C . ASN A 1 79 ? 21.672 -9.242 -27.203 1 73 79 ASN A C 1
ATOM 618 O O . ASN A 1 79 ? 22.656 -9.82 -27.656 1 73 79 ASN A O 1
ATOM 622 N N . ALA A 1 80 ? 21.828 -8.133 -26.641 1 70.25 80 ALA A N 1
ATOM 623 C CA . ALA A 1 80 ? 23.125 -7.66 -26.203 1 70.25 80 ALA A CA 1
ATOM 624 C C . ALA A 1 80 ? 23.812 -8.672 -25.281 1 70.25 80 ALA A C 1
ATOM 626 O O . ALA A 1 80 ? 23.141 -9.375 -24.516 1 70.25 80 ALA A O 1
ATOM 627 N N . GLU A 1 81 ? 25.047 -8.633 -25.5 1 72.75 81 GLU A N 1
ATOM 628 C CA . GLU A 1 81 ? 25.812 -9.477 -24.578 1 72.75 81 GLU A CA 1
ATOM 629 C C . GLU A 1 81 ? 25.562 -9.07 -23.141 1 72.75 81 GLU A C 1
ATOM 631 O O . GLU A 1 81 ? 25.281 -7.906 -22.844 1 72.75 81 GLU A O 1
ATOM 636 N N . SER A 1 82 ? 25.75 -10 -22.312 1 83.12 82 SER A N 1
ATOM 637 C CA . SER A 1 82 ? 25.516 -9.781 -20.891 1 83.12 82 SER A CA 1
ATOM 638 C C . SER A 1 82 ? 26.344 -8.617 -20.375 1 83.12 82 SER A C 1
ATOM 640 O O . SER A 1 82 ? 25.828 -7.754 -19.656 1 83.12 82 SER A O 1
ATOM 642 N N . THR A 1 83 ? 27.578 -8.508 -20.875 1 88.88 83 THR A N 1
ATOM 643 C CA . THR A 1 83 ? 28.469 -7.488 -20.344 1 88.88 83 THR A CA 1
ATOM 644 C C . THR A 1 83 ? 28.109 -6.109 -20.891 1 88.88 83 THR A C 1
ATOM 646 O O . THR A 1 83 ? 28.031 -5.137 -20.141 1 88.88 83 THR A O 1
ATOM 649 N N . SER A 1 84 ? 27.922 -6.039 -22.188 1 90.25 84 SER A N 1
ATOM 650 C CA . SER A 1 84 ? 27.562 -4.762 -22.797 1 90.25 84 SER A CA 1
ATOM 651 C C . SER A 1 84 ? 26.234 -4.254 -22.25 1 90.25 84 SER A C 1
ATOM 653 O O . SER A 1 84 ? 26.078 -3.062 -21.969 1 90.25 84 SER A O 1
ATOM 655 N N . GLY A 1 85 ? 25.312 -5.125 -22.109 1 92.38 85 GLY A N 1
ATOM 656 C CA . GLY A 1 85 ? 24.031 -4.746 -21.531 1 92.38 85 GLY A CA 1
ATOM 657 C C . GLY A 1 85 ? 24.141 -4.234 -20.109 1 92.38 85 GLY A C 1
ATOM 658 O O . GLY A 1 85 ? 23.469 -3.273 -19.734 1 92.38 85 GLY A O 1
ATOM 659 N N . PHE A 1 86 ? 25.031 -4.879 -19.406 1 94.38 86 PHE A N 1
ATOM 660 C CA . PHE A 1 86 ? 25.25 -4.492 -18.016 1 94.38 86 PHE A CA 1
ATOM 661 C C . PHE A 1 86 ? 25.844 -3.086 -17.938 1 94.38 86 PHE A C 1
ATOM 663 O O . PHE A 1 86 ? 25.375 -2.258 -17.141 1 94.38 86 PHE A O 1
ATOM 670 N N . ILE A 1 87 ? 26.766 -2.795 -18.766 1 94.44 87 ILE A N 1
ATOM 671 C CA . ILE A 1 87 ? 27.422 -1.494 -18.766 1 94.44 87 ILE A CA 1
ATOM 672 C C . ILE A 1 87 ? 26.422 -0.404 -19.141 1 94.44 87 ILE A C 1
ATOM 674 O O . ILE A 1 87 ? 26.391 0.656 -18.5 1 94.44 87 ILE A O 1
ATOM 678 N N . ILE A 1 88 ? 25.656 -0.644 -20.094 1 94.75 88 ILE A N 1
ATOM 679 C CA . ILE A 1 88 ? 24.672 0.327 -20.531 1 94.75 88 ILE A CA 1
ATOM 680 C C . ILE A 1 88 ? 23.641 0.558 -19.422 1 94.75 88 ILE A C 1
ATOM 682 O O . ILE A 1 88 ? 23.281 1.7 -19.125 1 94.75 88 ILE A O 1
ATOM 686 N N . THR A 1 89 ? 23.219 -0.536 -18.812 1 94.81 89 THR A N 1
ATOM 687 C CA . THR A 1 89 ? 22.234 -0.434 -17.75 1 94.81 89 THR A CA 1
ATOM 688 C C . THR A 1 89 ? 22.797 0.364 -16.578 1 94.81 89 THR A C 1
ATOM 690 O O . THR A 1 89 ? 22.125 1.242 -16.031 1 94.81 89 THR A O 1
ATOM 693 N N . ILE A 1 90 ? 24.016 0.074 -16.234 1 96.06 90 ILE A N 1
ATOM 694 C CA . ILE A 1 90 ? 24.672 0.793 -15.141 1 96.06 90 ILE A CA 1
ATOM 695 C C . ILE A 1 90 ? 24.766 2.277 -15.492 1 96.06 90 ILE A C 1
ATOM 697 O O . ILE A 1 90 ? 24.547 3.137 -14.641 1 96.06 90 ILE A O 1
ATOM 701 N N . THR A 1 91 ? 25.109 2.549 -16.672 1 96.44 91 THR A N 1
ATOM 702 C CA . THR A 1 91 ? 25.203 3.932 -17.125 1 96.44 91 THR A CA 1
ATOM 703 C C . THR A 1 91 ? 23.844 4.629 -17.016 1 96.44 91 THR A C 1
ATOM 705 O O . THR A 1 91 ? 23.781 5.777 -16.578 1 96.44 91 THR A O 1
ATOM 708 N N . PHE A 1 92 ? 22.828 3.957 -17.391 1 96.44 92 PHE A N 1
ATOM 709 C CA . PHE A 1 92 ? 21.469 4.496 -17.281 1 96.44 92 PHE A CA 1
ATOM 710 C C . PHE A 1 92 ? 21.109 4.754 -15.82 1 96.44 92 PHE A C 1
ATOM 712 O O . PHE A 1 92 ? 20.484 5.77 -15.5 1 96.44 92 PHE A O 1
ATOM 719 N N . ILE A 1 93 ? 21.516 3.889 -14.953 1 96.5 93 ILE A N 1
ATOM 720 C CA . ILE A 1 93 ? 21.234 4.039 -13.531 1 96.5 93 ILE A CA 1
ATOM 721 C C . ILE A 1 93 ? 21.984 5.254 -12.984 1 96.5 93 ILE A C 1
ATOM 723 O O . ILE A 1 93 ? 21.422 6.02 -12.188 1 96.5 93 ILE A O 1
ATOM 727 N N . VAL A 1 94 ? 23.172 5.449 -13.438 1 96.44 94 VAL A N 1
ATOM 728 C CA . VAL A 1 94 ? 23.953 6.609 -13.039 1 96.44 94 VAL A CA 1
ATOM 729 C C . VAL A 1 94 ? 23.25 7.891 -13.477 1 96.44 94 VAL A C 1
ATOM 731 O O . VAL A 1 94 ? 23.141 8.836 -12.695 1 96.44 94 VAL A O 1
ATOM 734 N N . PHE A 1 95 ? 22.734 7.891 -14.617 1 95.25 95 PHE A N 1
ATOM 735 C CA . PHE A 1 95 ? 22.031 9.062 -15.117 1 95.25 95 PHE A CA 1
ATOM 736 C C . PHE A 1 95 ? 20.734 9.281 -14.336 1 95.25 95 PHE A C 1
ATOM 738 O O . PHE A 1 95 ? 20.359 10.422 -14.062 1 95.25 95 PHE A O 1
ATOM 745 N N . CYS A 1 96 ? 20.078 8.219 -14.031 1 94.62 96 CYS A N 1
ATOM 746 C CA . CYS A 1 96 ? 18.891 8.328 -13.195 1 94.62 96 CYS A CA 1
ATOM 747 C C . CYS A 1 96 ? 19.219 8.938 -11.844 1 94.62 96 CYS A C 1
ATOM 749 O O . CYS A 1 96 ? 18.469 9.758 -11.32 1 94.62 96 CYS A O 1
ATOM 751 N N . ALA A 1 97 ? 20.375 8.547 -11.375 1 94.62 97 ALA A N 1
ATOM 752 C CA . ALA A 1 97 ? 20.812 9.055 -10.078 1 94.62 97 ALA A CA 1
ATOM 753 C C . ALA A 1 97 ? 21.078 10.555 -10.133 1 94.62 97 ALA A C 1
ATOM 755 O O . ALA A 1 97 ? 20.703 11.289 -9.219 1 94.62 97 ALA A O 1
ATOM 756 N N . LEU A 1 98 ? 21.656 10.984 -11.156 1 91.75 98 LEU A N 1
ATOM 757 C CA . LEU A 1 98 ? 21.969 12.398 -11.336 1 91.75 98 LEU A CA 1
ATOM 758 C C . LEU A 1 98 ? 20.688 13.211 -11.516 1 91.75 98 LEU A C 1
ATOM 760 O O . LEU A 1 98 ? 20.594 14.328 -11 1 91.75 98 LEU A O 1
ATOM 764 N N . CYS A 1 99 ? 19.781 12.656 -12.18 1 91 99 CYS A N 1
ATOM 765 C CA . CYS A 1 99 ? 18.5 13.32 -12.328 1 91 99 CYS A CA 1
ATOM 766 C C . CYS A 1 99 ? 17.766 13.391 -10.992 1 91 99 CYS A C 1
ATOM 768 O O . CYS A 1 99 ? 17.125 14.398 -10.68 1 91 99 CYS A O 1
ATOM 770 N N . ASN A 1 100 ? 17.891 12.383 -10.258 1 90.06 100 ASN A N 1
ATOM 771 C CA . ASN A 1 100 ? 17.203 12.305 -8.969 1 90.06 100 ASN A CA 1
ATOM 772 C C . ASN A 1 100 ? 17.719 13.352 -7.988 1 90.06 100 ASN A C 1
ATOM 774 O O . ASN A 1 100 ? 16.953 13.898 -7.191 1 90.06 100 ASN A O 1
ATOM 778 N N . CYS A 1 101 ? 18.984 13.555 -8.016 1 87.31 101 CYS A N 1
ATOM 779 C CA . CYS A 1 101 ? 19.516 14.539 -7.086 1 87.31 101 CYS A CA 1
ATOM 780 C C . CYS A 1 101 ? 18.938 15.922 -7.352 1 87.31 101 CYS A C 1
ATOM 782 O O . CYS A 1 101 ? 18.625 16.656 -6.414 1 87.31 101 CYS A O 1
ATOM 784 N N . PHE A 1 102 ? 18.656 16.188 -8.602 1 82.56 102 PHE A N 1
ATOM 785 C CA . PHE A 1 102 ? 18.078 17.469 -8.969 1 82.56 102 PHE A CA 1
ATOM 786 C C . PHE A 1 102 ? 16.609 17.531 -8.562 1 82.56 102 PHE A C 1
ATOM 788 O O . PHE A 1 102 ? 16.125 18.562 -8.078 1 82.56 102 PHE A O 1
ATOM 795 N N . LEU A 1 103 ? 16.031 16.453 -8.695 1 83.31 103 LEU A N 1
ATOM 796 C CA . LEU A 1 103 ? 14.609 16.375 -8.367 1 83.31 103 LEU A CA 1
ATOM 797 C C . LEU A 1 103 ? 14.398 16.406 -6.855 1 83.31 103 LEU A C 1
ATOM 799 O O . LEU A 1 103 ? 13.594 17.203 -6.355 1 83.31 103 LEU A O 1
ATOM 803 N N . GLN A 1 104 ? 15.156 15.633 -6.234 1 82.75 104 GLN A N 1
ATOM 804 C CA . GLN A 1 104 ? 14.961 15.422 -4.805 1 82.75 104 GLN A CA 1
ATOM 805 C C . GLN A 1 104 ? 15.312 16.688 -4.016 1 82.75 104 GLN A C 1
ATOM 807 O O . GLN A 1 104 ? 14.586 17.062 -3.096 1 82.75 104 GLN A O 1
ATOM 812 N N . SER A 1 105 ? 16.406 17.359 -4.336 1 77.69 105 SER A N 1
ATOM 813 C CA . SER A 1 105 ? 16.812 18.562 -3.619 1 77.69 105 SER A CA 1
ATOM 814 C C . SER A 1 105 ? 15.828 19.703 -3.846 1 77.69 105 SER A C 1
ATOM 816 O O . SER A 1 105 ? 15.492 20.438 -2.914 1 77.69 105 SER A O 1
ATOM 818 N N . GLY A 1 106 ? 15.367 19.766 -5.016 1 75.25 106 GLY A N 1
ATOM 819 C CA . GLY A 1 106 ? 14.406 20.797 -5.336 1 75.25 106 GLY A CA 1
ATOM 820 C C . GLY A 1 106 ? 13.062 20.594 -4.652 1 75.25 106 GLY A C 1
ATOM 821 O O . GLY A 1 106 ? 12.508 21.531 -4.074 1 75.25 106 GLY A O 1
ATOM 822 N N . ILE A 1 107 ? 12.664 19.453 -4.668 1 79.12 107 ILE A N 1
ATOM 823 C CA . ILE A 1 107 ? 11.336 19.156 -4.141 1 79.12 107 ILE A CA 1
ATOM 824 C C . ILE A 1 107 ? 11.352 19.234 -2.617 1 79.12 107 ILE A C 1
ATOM 826 O O . ILE A 1 107 ? 10.461 19.828 -2.008 1 79.12 107 ILE A O 1
ATOM 830 N N . PHE A 1 108 ? 12.391 18.734 -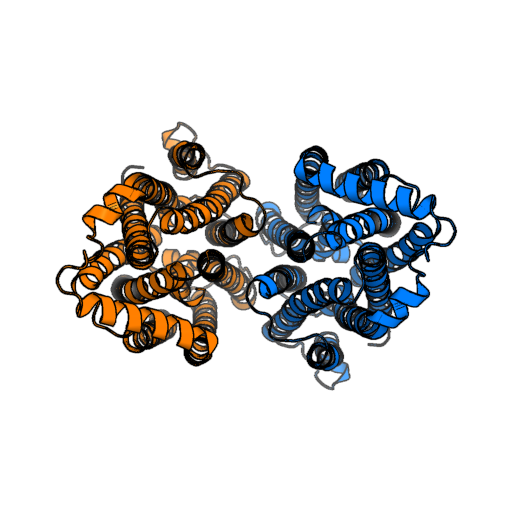1.981 1 80.19 108 PHE A N 1
ATOM 831 C CA . PHE A 1 108 ? 12.469 18.781 -0.526 1 80.19 108 PHE A CA 1
ATOM 832 C C . PHE A 1 108 ? 12.773 20.203 -0.046 1 80.19 108 PHE A C 1
ATOM 834 O O . PHE A 1 108 ? 12.289 20.609 1.009 1 80.19 108 PHE A O 1
ATOM 841 N N . GLY A 1 109 ? 13.562 20.891 -0.802 1 77 109 GLY A N 1
ATOM 842 C CA . GLY A 1 109 ? 13.773 22.297 -0.479 1 77 109 GLY A CA 1
ATOM 843 C C . GLY A 1 109 ? 12.492 23.109 -0.478 1 77 109 GLY A C 1
ATOM 844 O O . GLY A 1 109 ? 12.242 23.875 0.456 1 77 109 GLY A O 1
ATOM 845 N N . LEU A 1 110 ? 11.766 22.859 -1.471 1 74.69 110 LEU A N 1
ATOM 846 C CA . LEU A 1 110 ? 10.492 23.562 -1.593 1 74.69 110 LEU A CA 1
ATOM 847 C C . LEU A 1 110 ? 9.523 23.125 -0.503 1 74.69 110 LEU A C 1
ATOM 849 O O . LEU A 1 110 ? 8.859 23.953 0.123 1 74.69 110 LEU A O 1
ATOM 853 N N . ALA A 1 111 ? 9.445 21.906 -0.267 1 82.12 111 ALA A N 1
ATOM 854 C CA . ALA A 1 111 ? 8.516 21.359 0.718 1 82.12 111 ALA A CA 1
ATOM 855 C C . ALA A 1 111 ? 8.859 21.844 2.125 1 82.12 111 ALA A C 1
ATOM 857 O O . ALA A 1 111 ? 7.969 22.031 2.955 1 82.12 111 ALA A O 1
ATOM 858 N N . SER A 1 112 ? 10.109 22.078 2.404 1 82.81 112 SER A N 1
ATOM 859 C CA . SER A 1 112 ? 10.555 22.469 3.742 1 82.81 112 SER A CA 1
ATOM 860 C C . SER A 1 112 ? 10.156 23.891 4.07 1 82.81 112 SER A C 1
ATOM 862 O O . SER A 1 112 ? 10.164 24.297 5.238 1 82.81 112 SER A O 1
ATOM 864 N N . MET A 1 113 ? 9.859 24.625 3.057 1 78.69 113 MET A N 1
ATOM 865 C CA . MET A 1 113 ? 9.422 26 3.264 1 78.69 113 MET A CA 1
ATOM 866 C C . MET A 1 113 ? 7.941 26.047 3.627 1 78.69 113 MET A C 1
ATOM 868 O O . MET A 1 113 ? 7.449 27.078 4.086 1 78.69 113 MET A O 1
ATOM 872 N N . LEU A 1 114 ? 7.328 24.969 3.348 1 77 114 LEU A N 1
ATOM 873 C CA . LEU A 1 114 ? 5.898 24.844 3.605 1 77 114 LEU A CA 1
ATOM 874 C C . LEU A 1 114 ? 5.648 24.094 4.91 1 77 114 LEU A C 1
ATOM 876 O O . LEU A 1 114 ? 6.586 23.594 5.543 1 77 114 LEU A O 1
ATOM 880 N N . PRO A 1 115 ? 4.422 24.172 5.27 1 76.5 115 PRO A N 1
ATOM 881 C CA . PRO A 1 115 ? 4.117 23.391 6.477 1 76.5 115 PRO A CA 1
ATOM 882 C C . PRO A 1 115 ? 4.547 21.938 6.371 1 76.5 115 PRO A C 1
ATOM 884 O O . PRO A 1 115 ? 4.645 21.391 5.266 1 76.5 115 PRO A O 1
ATOM 887 N N . SER A 1 116 ? 4.773 21.344 7.508 1 82.38 116 SER A N 1
ATOM 888 C CA . SER A 1 116 ? 5.387 20.016 7.613 1 82.38 116 SER A CA 1
ATOM 889 C C . SER A 1 116 ? 4.578 18.969 6.852 1 82.38 116 SER A C 1
ATOM 891 O O . SER A 1 116 ? 5.121 17.953 6.414 1 82.38 116 SER A O 1
ATOM 893 N N . MET A 1 117 ? 3.338 19.25 6.609 1 79.19 117 MET A N 1
ATOM 894 C CA . MET A 1 117 ? 2.473 18.312 5.918 1 79.19 117 MET A CA 1
ATOM 895 C C . MET A 1 117 ? 2.91 18.125 4.465 1 79.19 117 MET A C 1
ATOM 897 O O . MET A 1 117 ? 2.717 17.062 3.881 1 79.19 117 MET A O 1
ATOM 901 N N . TYR A 1 118 ? 3.543 19.109 3.967 1 78.94 118 TYR A N 1
ATOM 902 C CA . TYR A 1 118 ? 3.982 19 2.58 1 78.94 118 TYR A CA 1
ATOM 903 C C . TYR A 1 118 ? 5.246 18.156 2.465 1 78.94 118 TYR A C 1
ATOM 905 O O . TYR A 1 118 ? 5.434 17.453 1.477 1 78.94 118 TYR A O 1
ATOM 913 N N . VAL A 1 119 ? 6.133 18.281 3.494 1 84 119 VAL A N 1
ATOM 914 C CA . VAL A 1 119 ? 7.266 17.359 3.549 1 84 119 VAL A CA 1
ATOM 915 C C . VAL A 1 119 ? 6.766 15.922 3.678 1 84 119 VAL A C 1
ATOM 917 O O . VAL A 1 119 ? 7.258 15.023 2.994 1 84 119 VAL A O 1
ATOM 920 N N . GLN A 1 120 ? 5.793 15.773 4.438 1 84.25 120 GLN A N 1
ATOM 921 C CA . GLN A 1 120 ? 5.18 14.469 4.633 1 84.25 120 GLN A CA 1
ATOM 922 C C . GLN A 1 120 ? 4.566 13.945 3.336 1 84.25 120 GLN A C 1
ATOM 924 O O . GLN A 1 120 ? 4.66 12.758 3.029 1 84.25 120 GLN A O 1
ATOM 929 N N . ALA A 1 121 ? 3.961 14.828 2.617 1 82.81 121 ALA A N 1
ATOM 930 C CA . ALA A 1 121 ? 3.359 14.445 1.342 1 82.81 121 ALA A CA 1
ATOM 931 C C . ALA A 1 121 ? 4.418 13.953 0.36 1 82.81 121 ALA A C 1
ATOM 933 O O . ALA A 1 121 ? 4.207 12.969 -0.355 1 82.81 121 ALA A O 1
ATOM 934 N N . VAL A 1 122 ? 5.516 14.594 0.38 1 86.19 122 VAL A N 1
ATOM 935 C CA . VAL A 1 122 ? 6.617 14.203 -0.497 1 86.19 122 VAL A CA 1
ATOM 936 C C . VAL A 1 122 ? 7.133 12.828 -0.098 1 86.19 122 VAL A C 1
ATOM 938 O O . VAL A 1 122 ? 7.383 11.977 -0.958 1 86.19 122 VAL A O 1
ATOM 941 N N . MET A 1 123 ? 7.246 12.594 1.158 1 86.56 123 MET A N 1
ATOM 942 C CA . MET A 1 123 ? 7.723 11.305 1.667 1 86.56 123 MET A CA 1
ATOM 943 C C . MET A 1 123 ? 6.762 10.188 1.294 1 86.56 123 MET A C 1
ATOM 945 O O . MET A 1 123 ? 7.191 9.109 0.872 1 86.56 123 MET A O 1
ATOM 949 N N . VAL A 1 124 ? 5.527 10.438 1.411 1 86.25 124 VAL A N 1
ATOM 950 C CA . VAL A 1 124 ? 4.512 9.445 1.074 1 86.25 124 VAL A CA 1
ATOM 951 C C . VAL A 1 124 ? 4.543 9.164 -0.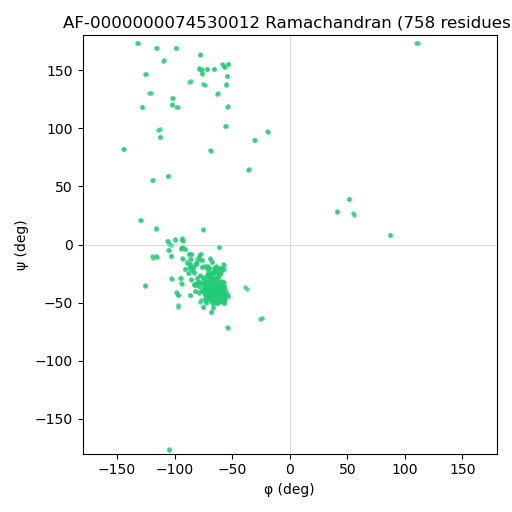427 1 86.25 124 VAL A C 1
ATOM 953 O O . VAL A 1 124 ? 4.453 8.008 -0.849 1 86.25 124 VAL A O 1
ATOM 956 N N . GLY A 1 125 ? 4.676 10.227 -1.175 1 87.12 125 GLY A N 1
ATOM 957 C CA . GLY A 1 125 ? 4.793 10.047 -2.613 1 87.12 125 GLY A CA 1
ATOM 958 C C . GLY A 1 125 ? 5.98 9.195 -3.014 1 87.12 125 GLY A C 1
ATOM 959 O O . GLY A 1 125 ? 5.871 8.344 -3.898 1 87.12 125 GLY A O 1
ATOM 960 N N . ALA A 1 126 ? 7.074 9.445 -2.357 1 87.81 126 ALA A N 1
ATOM 961 C CA . ALA A 1 126 ? 8.273 8.656 -2.613 1 87.81 126 ALA A CA 1
ATOM 962 C C . ALA A 1 126 ? 8.039 7.18 -2.311 1 87.81 126 ALA A C 1
ATOM 964 O O . ALA A 1 126 ? 8.555 6.305 -3.012 1 87.81 126 ALA A O 1
ATOM 965 N N . GLY A 1 127 ? 7.281 6.961 -1.307 1 89.56 127 GLY A N 1
ATOM 966 C CA . GLY A 1 127 ? 6.945 5.586 -0.963 1 89.56 127 GLY A CA 1
ATOM 967 C C . GLY A 1 127 ? 6 4.941 -1.955 1 89.56 127 GLY A C 1
ATOM 968 O O . GLY A 1 127 ? 6.117 3.748 -2.248 1 89.56 127 GLY A O 1
ATOM 969 N N . LEU A 1 128 ? 5.086 5.699 -2.449 1 90.31 128 LEU A N 1
ATOM 970 C CA . LEU A 1 128 ? 4.102 5.199 -3.402 1 90.31 128 LEU A CA 1
ATOM 971 C C . LEU A 1 128 ? 4.785 4.656 -4.652 1 90.31 128 LEU A C 1
ATOM 973 O O . LEU A 1 128 ? 4.316 3.684 -5.25 1 90.31 128 LEU A O 1
ATOM 977 N N . ALA A 1 129 ? 5.875 5.234 -4.996 1 92.12 129 ALA A N 1
ATOM 978 C CA . ALA A 1 129 ? 6.637 4.793 -6.16 1 92.12 129 ALA A CA 1
ATOM 979 C C . ALA A 1 129 ? 7.023 3.32 -6.039 1 92.12 129 ALA A C 1
ATOM 981 O O . ALA A 1 129 ? 6.797 2.535 -6.961 1 92.12 129 ALA A O 1
ATOM 982 N N . GLY A 1 130 ? 7.523 2.945 -4.922 1 92.88 130 GLY A N 1
ATOM 983 C CA . GLY A 1 130 ? 7.922 1.564 -4.703 1 92.88 130 GLY A CA 1
ATOM 984 C C . GLY A 1 130 ? 6.754 0.597 -4.715 1 92.88 130 GLY A C 1
ATOM 985 O O . GLY A 1 130 ? 6.844 -0.487 -5.293 1 92.88 130 GLY A O 1
ATOM 986 N N . LEU A 1 131 ? 5.75 0.989 -4.086 1 91.06 131 LEU A N 1
ATOM 987 C CA . LEU A 1 131 ? 4.551 0.162 -4.02 1 91.06 131 LEU A CA 1
ATOM 988 C C . LEU A 1 131 ? 4.023 -0.145 -5.414 1 91.06 131 LEU A C 1
ATOM 990 O O . LEU A 1 131 ? 3.748 -1.302 -5.738 1 91.06 131 LEU A O 1
ATOM 994 N N . LEU A 1 132 ? 3.965 0.852 -6.238 1 91.31 132 LEU A N 1
ATOM 995 C CA . LEU A 1 132 ? 3.441 0.689 -7.59 1 91.31 132 LEU A CA 1
ATOM 996 C C . LEU A 1 132 ? 4.359 -0.192 -8.43 1 91.31 132 LEU A C 1
ATOM 998 O O . LEU A 1 132 ? 3.893 -1.062 -9.164 1 91.31 132 LEU A O 1
ATOM 1002 N N . CYS A 1 133 ? 5.613 0.022 -8.242 1 93.62 133 CYS A N 1
ATOM 1003 C CA . CYS A 1 133 ? 6.578 -0.771 -9 1 93.62 133 CYS A CA 1
ATOM 1004 C C . CYS A 1 133 ? 6.488 -2.244 -8.617 1 93.62 133 CYS A C 1
ATOM 1006 O O . CYS A 1 133 ? 6.465 -3.115 -9.484 1 93.62 133 CYS A O 1
ATOM 1008 N N . SER A 1 134 ? 6.383 -2.502 -7.336 1 92.94 134 SER A N 1
ATOM 1009 C CA . SER A 1 134 ? 6.324 -3.881 -6.867 1 92.94 134 SER A CA 1
ATOM 1010 C C . SER A 1 134 ? 5.039 -4.566 -7.324 1 92.94 134 SER A C 1
ATOM 1012 O O . SER A 1 134 ? 5.066 -5.723 -7.75 1 92.94 134 SER A O 1
ATOM 1014 N N . PHE A 1 135 ? 4.02 -3.881 -7.238 1 91.06 135 PHE A N 1
ATOM 1015 C CA . PHE A 1 135 ? 2.748 -4.457 -7.66 1 91.06 135 PHE A CA 1
ATOM 1016 C C . PHE A 1 135 ? 2.75 -4.738 -9.156 1 91.06 135 PHE A C 1
ATOM 1018 O O . PHE A 1 135 ? 2.318 -5.809 -9.594 1 91.06 135 PHE A O 1
ATOM 1025 N N . LEU A 1 136 ? 3.23 -3.783 -9.922 1 91.25 136 LEU A N 1
ATOM 1026 C CA . LEU A 1 136 ? 3.293 -3.951 -11.367 1 91.25 136 LEU A CA 1
ATOM 1027 C C . LEU A 1 136 ? 4.188 -5.129 -11.742 1 91.25 136 LEU A C 1
ATOM 1029 O O . LEU A 1 136 ? 3.873 -5.887 -12.664 1 91.25 136 LEU A O 1
ATOM 1033 N N . ARG A 1 137 ? 5.254 -5.27 -10.984 1 92.88 137 ARG A N 1
ATOM 1034 C CA . ARG A 1 137 ? 6.16 -6.375 -11.273 1 92.88 137 ARG A CA 1
ATOM 1035 C C . ARG A 1 137 ? 5.496 -7.715 -10.992 1 92.88 137 ARG A C 1
ATOM 1037 O O . ARG A 1 137 ? 5.629 -8.656 -11.781 1 92.88 137 ARG A O 1
ATOM 1044 N N . ILE A 1 138 ? 4.762 -7.805 -9.93 1 88.44 138 ILE A N 1
ATOM 1045 C CA . ILE A 1 138 ? 4.059 -9.031 -9.57 1 88.44 138 ILE A CA 1
ATOM 1046 C C . ILE A 1 138 ? 3.014 -9.359 -10.633 1 88.44 138 ILE A C 1
ATOM 1048 O O . ILE A 1 138 ? 2.941 -10.484 -11.117 1 88.44 138 ILE A O 1
ATOM 1052 N N . VAL A 1 139 ? 2.344 -8.352 -11.094 1 88.56 139 VAL A N 1
ATOM 1053 C CA . VAL A 1 139 ? 1.273 -8.539 -12.07 1 88.56 139 VAL A CA 1
ATOM 1054 C C . VAL A 1 139 ? 1.864 -8.984 -13.398 1 88.56 139 VAL A C 1
ATOM 1056 O O . VAL A 1 139 ? 1.392 -9.953 -14 1 88.56 139 VAL A O 1
ATOM 1059 N N . THR A 1 140 ? 2.883 -8.352 -13.844 1 90 140 THR A N 1
ATOM 1060 C CA . THR A 1 140 ? 3.439 -8.672 -15.156 1 90 140 THR A CA 1
ATOM 1061 C C . THR A 1 140 ? 4.121 -10.039 -15.133 1 90 140 THR A C 1
ATOM 1063 O O . THR A 1 140 ? 4.043 -10.789 -16.109 1 90 140 THR A O 1
ATOM 1066 N N . LYS A 1 141 ? 4.758 -10.344 -14.016 1 88.12 141 LYS A N 1
ATOM 1067 C CA . LYS A 1 141 ? 5.398 -11.656 -13.906 1 88.12 141 LYS A CA 1
ATOM 1068 C C . LYS A 1 141 ? 4.363 -12.773 -13.93 1 88.12 141 LYS A C 1
ATOM 1070 O O . LYS A 1 141 ? 4.547 -13.781 -14.625 1 88.12 141 LYS A O 1
ATOM 1075 N N . LEU A 1 142 ? 3.32 -12.562 -13.242 1 84.19 142 LEU A N 1
ATOM 1076 C CA . LEU A 1 142 ? 2.299 -13.602 -13.148 1 84.19 142 LEU A CA 1
ATOM 1077 C C . LEU A 1 142 ? 1.527 -13.719 -14.453 1 84.19 142 LEU A C 1
ATOM 1079 O O . LEU A 1 142 ? 1.222 -14.828 -14.898 1 84.19 142 LEU A O 1
ATOM 1083 N N . THR A 1 143 ? 1.228 -12.648 -15.117 1 83.19 143 THR A N 1
ATOM 1084 C CA . THR A 1 143 ? 0.348 -12.672 -16.281 1 83.19 143 THR A CA 1
ATOM 1085 C C . THR A 1 143 ? 1.121 -13.062 -17.531 1 83.19 143 THR A C 1
ATOM 1087 O O . THR A 1 143 ? 0.59 -13.758 -18.406 1 83.19 143 THR A O 1
ATOM 1090 N N . ILE A 1 144 ? 2.35 -12.625 -17.578 1 85.56 144 ILE A N 1
ATOM 1091 C CA . ILE A 1 144 ? 3.092 -12.852 -18.812 1 85.56 144 ILE A CA 1
ATOM 1092 C C . ILE A 1 144 ? 3.955 -14.102 -18.672 1 85.56 144 ILE A C 1
ATOM 1094 O O . ILE A 1 144 ? 3.963 -14.961 -19.562 1 85.56 144 ILE A O 1
ATOM 1098 N N . GLU A 1 145 ? 4.605 -14.227 -17.531 1 83.88 145 GLU A N 1
ATOM 1099 C CA . GLU A 1 145 ? 5.418 -15.422 -17.328 1 83.88 145 GLU A CA 1
ATOM 1100 C C . GLU A 1 145 ? 4.559 -16.609 -16.891 1 83.88 145 GLU A C 1
ATOM 1102 O O . GLU A 1 145 ? 4.98 -17.766 -16.984 1 83.88 145 GLU A O 1
ATOM 1107 N N . GLN A 1 146 ? 3.363 -16.375 -16.453 1 72.94 146 GLN A N 1
ATOM 1108 C CA . GLN A 1 146 ? 2.359 -17.359 -16.062 1 72.94 146 GLN A CA 1
ATOM 1109 C C . GLN A 1 146 ? 2.895 -18.297 -14.984 1 72.94 146 GLN A C 1
ATOM 1111 O O . GLN A 1 146 ? 2.557 -19.469 -14.953 1 72.94 146 GLN A O 1
ATOM 1116 N N . ASN A 1 147 ? 3.852 -17.766 -14.258 1 67.62 147 ASN A N 1
ATOM 1117 C CA . ASN A 1 147 ? 4.445 -18.484 -13.133 1 67.62 147 ASN A CA 1
ATOM 1118 C C . ASN A 1 147 ? 4.906 -19.875 -13.531 1 67.62 147 ASN A C 1
ATOM 1120 O O . ASN A 1 147 ? 4.723 -20.828 -12.781 1 67.62 147 ASN A O 1
ATOM 1124 N N . ARG A 1 148 ? 5.453 -19.984 -14.695 1 69.5 148 ARG A N 1
ATOM 1125 C CA . ARG A 1 148 ? 5.957 -21.281 -15.172 1 69.5 148 ARG A CA 1
ATOM 1126 C C . ARG A 1 148 ? 7.281 -21.625 -14.508 1 69.5 148 ARG A C 1
ATOM 1128 O O . ARG A 1 148 ? 8.016 -20.734 -14.07 1 69.5 148 ARG A O 1
ATOM 1135 N N . VAL A 1 149 ? 7.445 -22.891 -14.32 1 65.69 149 VAL A N 1
ATOM 1136 C CA . VAL A 1 149 ? 8.672 -23.391 -13.711 1 65.69 149 VAL A CA 1
ATOM 1137 C C . VAL A 1 149 ? 9.867 -23.047 -14.594 1 65.69 149 VAL A C 1
ATOM 1139 O O . VAL A 1 149 ? 10.891 -22.547 -14.109 1 65.69 149 VAL A O 1
ATOM 1142 N N . HIS A 1 150 ? 9.68 -23.281 -15.875 1 73.94 150 HIS A N 1
ATOM 1143 C CA . HIS A 1 150 ? 10.734 -22.953 -16.828 1 73.94 150 HIS A CA 1
ATOM 1144 C C . HIS A 1 150 ? 10.32 -21.812 -17.75 1 73.94 150 HIS A C 1
ATOM 1146 O O . HIS A 1 150 ? 9.508 -22.016 -18.656 1 73.94 150 HIS A O 1
ATOM 1152 N N . VAL A 1 151 ? 10.828 -20.688 -17.344 1 79.88 151 VAL A N 1
ATOM 1153 C CA . VAL A 1 151 ? 10.484 -19.531 -18.172 1 79.88 151 VAL A CA 1
ATOM 1154 C C . VAL A 1 151 ? 11.672 -19.172 -19.062 1 79.88 151 VAL A C 1
ATOM 1156 O O . VAL A 1 151 ? 12.805 -19.062 -18.594 1 79.88 151 VAL A O 1
ATOM 1159 N N . SER A 1 152 ? 11.414 -19.094 -20.328 1 84.88 152 SER A N 1
ATOM 1160 C CA . SER A 1 152 ? 12.453 -18.688 -21.266 1 84.88 152 SER A CA 1
ATOM 1161 C C . SER A 1 152 ? 12.883 -17.25 -21.047 1 84.88 152 SER A C 1
ATOM 1163 O O . SER A 1 152 ? 12.117 -16.438 -20.516 1 84.88 152 SER A O 1
ATOM 1165 N N . LEU A 1 153 ? 14.086 -16.984 -21.375 1 86.75 153 LEU A N 1
ATOM 1166 C CA . LEU A 1 153 ? 14.617 -15.633 -21.25 1 86.75 153 LEU A CA 1
ATOM 1167 C C . LEU A 1 153 ? 13.781 -14.641 -22.047 1 86.75 153 LEU A C 1
ATOM 1169 O O . LEU A 1 153 ? 13.586 -13.5 -21.625 1 86.75 153 LEU A O 1
ATOM 1173 N N . MET A 1 154 ? 13.305 -15.094 -23.156 1 88.44 154 MET A N 1
ATOM 1174 C CA . MET A 1 154 ? 12.492 -14.227 -24 1 88.44 154 MET A CA 1
ATOM 1175 C C . MET A 1 154 ? 11.195 -13.852 -23.312 1 88.44 154 MET A C 1
ATOM 1177 O O . MET A 1 154 ? 10.766 -12.695 -23.375 1 88.44 154 MET A O 1
ATOM 1181 N N . ARG A 1 155 ? 10.594 -14.703 -22.703 1 88.25 155 ARG A N 1
ATOM 1182 C CA . ARG A 1 155 ? 9.352 -14.438 -21.984 1 88.25 155 ARG A CA 1
ATOM 1183 C C . ARG A 1 155 ? 9.602 -13.531 -20.781 1 88.25 155 ARG A C 1
ATOM 1185 O O . ARG A 1 155 ? 8.781 -12.664 -20.469 1 88.25 155 ARG A O 1
ATOM 1192 N N . MET A 1 156 ? 10.711 -13.812 -20.125 1 89.06 156 MET A N 1
ATOM 1193 C CA . MET A 1 156 ? 11.094 -12.93 -19.031 1 89.06 156 MET A CA 1
ATOM 1194 C C . MET A 1 156 ? 11.32 -11.508 -19.547 1 89.06 156 MET A C 1
ATOM 1196 O O . MET A 1 156 ? 10.953 -10.539 -18.875 1 89.06 156 MET A O 1
ATOM 1200 N N . THR A 1 157 ? 11.883 -11.422 -20.688 1 91.75 157 THR A N 1
ATOM 1201 C CA . THR A 1 157 ? 12.133 -10.125 -21.297 1 91.75 157 THR A CA 1
ATOM 1202 C C . THR A 1 157 ? 10.812 -9.438 -21.656 1 91.75 157 THR A C 1
ATOM 1204 O O . THR A 1 157 ? 10.672 -8.227 -21.453 1 91.75 157 THR A O 1
ATOM 1207 N N . HIS A 1 158 ? 9.852 -10.172 -22.094 1 91.69 158 HIS A N 1
ATOM 1208 C CA . HIS A 1 158 ? 8.539 -9.609 -22.406 1 91.69 158 HIS A CA 1
ATOM 1209 C C . HIS A 1 158 ? 7.871 -9.07 -21.141 1 91.69 158 HIS A C 1
ATOM 1211 O O . HIS A 1 158 ? 7.273 -7.988 -21.172 1 91.69 158 HIS A O 1
ATOM 1217 N N . SER A 1 159 ? 7.957 -9.867 -20.141 1 91.75 159 SER A N 1
ATOM 1218 C CA . SER A 1 159 ? 7.355 -9.469 -18.875 1 91.75 159 SER A CA 1
ATOM 1219 C C . SER A 1 159 ? 8.016 -8.203 -18.312 1 91.75 159 SER A C 1
ATOM 1221 O O . SER A 1 159 ? 7.324 -7.281 -17.875 1 91.75 159 SER A O 1
ATOM 1223 N N . THR A 1 160 ? 9.305 -8.156 -18.391 1 92.81 160 THR A N 1
ATOM 1224 C CA . THR A 1 160 ? 10.055 -7.02 -17.875 1 92.81 160 THR A CA 1
ATOM 1225 C C . THR A 1 160 ? 9.852 -5.793 -18.766 1 92.81 160 THR A C 1
ATOM 1227 O O . THR A 1 160 ? 9.742 -4.668 -18.266 1 92.81 160 THR A O 1
ATOM 1230 N N . ALA A 1 161 ? 9.805 -6.039 -20.016 1 94.38 161 ALA A N 1
ATOM 1231 C CA . ALA A 1 161 ? 9.547 -4.941 -20.953 1 94.38 161 ALA A CA 1
ATOM 1232 C C . ALA A 1 161 ? 8.188 -4.305 -20.688 1 94.38 161 ALA A C 1
ATOM 1234 O O . ALA A 1 161 ? 8.062 -3.08 -20.641 1 94.38 161 ALA A O 1
ATOM 1235 N N . SER A 1 162 ? 7.211 -5.133 -20.562 1 92.81 162 SER A N 1
ATOM 1236 C CA . SER A 1 162 ? 5.875 -4.625 -20.25 1 92.81 162 SER A CA 1
ATOM 1237 C C . SER A 1 162 ? 5.867 -3.844 -18.938 1 92.81 162 SER A C 1
ATOM 1239 O O . SER A 1 162 ? 5.223 -2.799 -18.844 1 92.81 162 SER A O 1
ATOM 1241 N N . TYR A 1 163 ? 6.57 -4.387 -18 1 94.44 163 TYR A N 1
ATOM 1242 C CA . TYR A 1 163 ? 6.723 -3.73 -16.703 1 94.44 163 TYR A CA 1
ATOM 1243 C C . TYR A 1 163 ? 7.309 -2.334 -16.859 1 94.44 163 TYR A C 1
ATOM 1245 O O . TYR A 1 163 ? 6.742 -1.353 -16.375 1 94.44 163 TYR A O 1
ATOM 1253 N N . PHE A 1 164 ? 8.344 -2.162 -17.609 1 95.94 164 PHE A N 1
ATOM 1254 C CA . PHE A 1 164 ? 9.039 -0.891 -17.766 1 95.94 164 PHE A CA 1
ATOM 1255 C C . PHE A 1 164 ? 8.242 0.061 -18.656 1 95.94 164 PHE A C 1
ATOM 1257 O O . PHE A 1 164 ? 8.305 1.279 -18.469 1 95.94 164 PHE A O 1
ATOM 1264 N N . ILE A 1 165 ? 7.496 -0.443 -19.516 1 93.94 165 ILE A N 1
ATOM 1265 C CA . ILE A 1 165 ? 6.641 0.4 -20.344 1 93.94 165 ILE A CA 1
ATOM 1266 C C . ILE A 1 165 ? 5.57 1.057 -19.469 1 93.94 165 ILE A C 1
ATOM 1268 O O . ILE A 1 165 ? 5.324 2.26 -19.578 1 93.94 165 ILE A O 1
ATOM 1272 N N . VAL A 1 166 ? 5.008 0.254 -18.625 1 91.88 166 VAL A N 1
ATOM 1273 C CA . VAL A 1 166 ? 3.986 0.815 -17.75 1 91.88 166 VAL A CA 1
ATOM 1274 C C . VAL A 1 166 ? 4.625 1.815 -16.781 1 91.88 166 VAL A C 1
ATOM 1276 O O . VAL A 1 166 ? 4.047 2.865 -16.5 1 91.88 166 VAL A O 1
ATOM 1279 N N . CYS A 1 167 ? 5.82 1.491 -16.312 1 94 167 CYS A N 1
ATOM 1280 C CA . CYS A 1 167 ? 6.547 2.432 -15.469 1 94 167 CYS A CA 1
ATOM 1281 C C . CYS A 1 167 ? 6.773 3.754 -16.188 1 94 167 CYS A C 1
ATOM 1283 O O . CYS A 1 167 ? 6.645 4.824 -15.594 1 94 167 CYS A O 1
ATOM 1285 N N . SER A 1 168 ? 7.039 3.656 -17.469 1 94.56 168 SER A N 1
ATOM 1286 C CA . SER A 1 168 ? 7.258 4.859 -18.266 1 94.56 168 SER A CA 1
ATOM 1287 C C . SER A 1 168 ? 5.98 5.684 -18.375 1 94.56 168 SER A C 1
ATOM 1289 O O . SER A 1 168 ? 6.027 6.914 -18.375 1 94.56 168 SER A O 1
ATOM 1291 N N . ILE A 1 169 ? 4.914 5.066 -18.453 1 92.88 169 ILE A N 1
ATOM 1292 C CA . ILE A 1 169 ? 3.631 5.754 -18.516 1 92.88 169 ILE A CA 1
ATOM 1293 C C . ILE A 1 169 ? 3.363 6.484 -17.203 1 92.88 169 ILE A C 1
ATOM 1295 O O . ILE A 1 169 ? 2.859 7.613 -17.203 1 92.88 169 ILE A O 1
ATOM 1299 N N . ILE A 1 170 ? 3.742 5.906 -16.141 1 91.12 170 ILE A N 1
ATOM 1300 C CA . ILE A 1 170 ? 3.543 6.523 -14.836 1 91.12 170 ILE A CA 1
ATOM 1301 C C . ILE A 1 170 ? 4.422 7.766 -14.711 1 91.12 170 ILE A C 1
ATOM 1303 O O . ILE A 1 170 ? 3.977 8.797 -14.203 1 91.12 170 ILE A O 1
ATOM 1307 N N . ILE A 1 171 ? 5.641 7.68 -15.195 1 91.88 171 ILE A N 1
ATOM 1308 C CA . ILE A 1 171 ? 6.52 8.844 -15.18 1 91.88 171 ILE A CA 1
ATOM 1309 C C . ILE A 1 171 ? 5.93 9.945 -16.047 1 91.88 171 ILE A C 1
ATOM 1311 O O . ILE A 1 171 ? 6.004 11.125 -15.703 1 91.88 171 ILE A O 1
ATOM 1315 N N . LEU A 1 172 ? 5.363 9.594 -17.141 1 91.81 172 LEU A N 1
ATOM 1316 C CA . LEU A 1 172 ? 4.707 10.562 -18.016 1 91.81 172 LEU A CA 1
ATOM 1317 C C . LEU A 1 172 ? 3.564 11.258 -17.281 1 91.81 172 LEU A C 1
ATOM 1319 O O . LEU A 1 172 ? 3.395 12.477 -17.391 1 91.81 172 LEU A O 1
ATOM 1323 N N . LEU A 1 173 ? 2.846 10.508 -16.484 1 89.12 173 LEU A N 1
ATOM 1324 C CA . LEU A 1 173 ? 1.764 11.078 -15.695 1 89.12 173 LEU A CA 1
ATOM 1325 C C . LEU A 1 173 ? 2.311 12 -14.609 1 89.12 173 LEU A C 1
ATOM 1327 O O . LEU A 1 173 ? 1.698 13.016 -14.281 1 89.12 173 LEU A O 1
ATOM 1331 N N . CYS A 1 174 ? 3.453 11.633 -14.039 1 87.06 174 CYS A N 1
ATOM 1332 C CA . CYS A 1 174 ? 4.102 12.477 -13.039 1 87.06 174 CYS A CA 1
ATOM 1333 C C . CYS A 1 174 ? 4.531 13.805 -13.648 1 87.06 174 CYS A C 1
ATOM 1335 O O . CYS A 1 174 ? 4.414 14.852 -13.008 1 87.06 174 CYS A O 1
ATOM 1337 N N . ILE A 1 175 ? 4.984 13.797 -14.906 1 87.56 175 ILE A N 1
ATOM 1338 C CA . ILE A 1 175 ? 5.367 15.016 -15.617 1 87.56 175 ILE A CA 1
ATOM 1339 C C . ILE A 1 175 ? 4.148 15.914 -15.805 1 87.56 175 ILE A C 1
ATOM 1341 O O . ILE A 1 175 ? 4.199 17.109 -15.5 1 87.56 175 ILE A O 1
ATOM 1345 N N . LEU A 1 176 ? 3.082 15.352 -16.172 1 86.38 176 LEU A N 1
ATOM 1346 C CA . LEU A 1 176 ? 1.856 16.109 -16.406 1 86.38 176 LEU A CA 1
ATOM 1347 C C . LEU A 1 176 ? 1.323 16.688 -15.094 1 86.38 176 LEU A C 1
ATOM 1349 O O . LEU A 1 176 ? 0.871 17.844 -15.055 1 86.38 176 LEU A O 1
ATOM 1353 N N . SER A 1 177 ? 1.408 15.883 -14.062 1 82.81 177 SER A N 1
ATOM 1354 C CA . SER A 1 177 ? 0.976 16.344 -12.75 1 82.81 177 SER A CA 1
ATOM 1355 C C . SER A 1 177 ? 1.851 17.5 -12.258 1 82.81 177 SER A C 1
ATOM 1357 O O . SER A 1 177 ? 1.356 18.438 -11.617 1 82.81 177 SER A O 1
ATOM 1359 N N . PHE A 1 178 ? 3.104 17.391 -12.523 1 80.69 178 PHE A N 1
ATOM 1360 C CA . PHE A 1 178 ? 4.027 18.438 -12.117 1 80.69 178 PHE A CA 1
ATOM 1361 C C . PHE A 1 178 ? 3.711 19.75 -12.828 1 80.69 178 PHE A C 1
ATOM 1363 O O . PHE A 1 178 ? 3.705 20.812 -12.211 1 80.69 178 PHE A O 1
ATOM 1370 N N . ILE A 1 179 ? 3.455 19.656 -14.078 1 81.62 179 ILE A N 1
ATOM 1371 C CA . ILE A 1 179 ? 3.109 20.844 -14.867 1 81.62 179 ILE A CA 1
ATOM 1372 C C . ILE A 1 179 ? 1.85 21.484 -14.305 1 81.62 179 ILE A C 1
ATOM 1374 O O . ILE A 1 179 ? 1.773 22.719 -14.188 1 81.62 179 ILE A O 1
ATOM 1378 N N . TYR A 1 180 ? 1.018 20.703 -13.828 1 78.81 180 TYR A N 1
ATOM 1379 C CA . TYR A 1 180 ? -0.236 21.188 -13.273 1 78.81 180 TYR A CA 1
ATOM 1380 C C . TYR A 1 180 ? -0.006 21.875 -11.93 1 78.81 180 TYR A C 1
ATOM 1382 O O . TYR A 1 180 ? -0.574 22.922 -11.656 1 78.81 180 TYR A O 1
ATOM 1390 N N . VAL A 1 181 ? 0.819 21.281 -11.07 1 74.62 181 VAL A N 1
ATOM 1391 C CA . VAL A 1 181 ? 1.036 21.75 -9.711 1 74.62 181 VAL A CA 1
ATOM 1392 C C . VAL A 1 181 ? 1.805 23.078 -9.734 1 74.62 181 VAL A C 1
ATOM 1394 O O . VAL A 1 181 ? 1.488 24 -8.984 1 74.62 181 VAL A O 1
ATOM 1397 N N . VAL A 1 182 ? 2.777 23.203 -10.547 1 74.75 182 VAL A N 1
ATOM 1398 C CA . VAL A 1 182 ? 3.613 24.391 -10.586 1 74.75 182 VAL A CA 1
ATOM 1399 C C . VAL A 1 182 ? 2.812 25.578 -11.141 1 74.75 182 VAL A C 1
ATOM 1401 O O . VAL A 1 182 ? 3.121 26.734 -10.859 1 74.75 182 VAL A O 1
ATOM 1404 N N . ARG A 1 183 ? 1.79 25.297 -11.812 1 76.88 183 ARG A N 1
ATOM 1405 C CA . ARG A 1 183 ? 0.965 26.344 -12.398 1 76.88 183 ARG A CA 1
ATOM 1406 C C . ARG A 1 183 ? -0.2 26.703 -11.484 1 76.88 183 ARG A C 1
ATOM 1408 O O . ARG A 1 183 ? -0.938 27.656 -11.75 1 76.88 183 ARG A O 1
ATOM 1415 N N . HIS A 1 184 ? -0.264 25.953 -10.383 1 77 184 HIS A N 1
ATOM 1416 C CA . HIS A 1 184 ? -1.338 26.234 -9.438 1 77 184 HIS A CA 1
ATOM 1417 C C . HIS A 1 184 ? -1.055 27.5 -8.641 1 77 184 HIS A C 1
ATOM 1419 O O . HIS A 1 184 ? 0.078 27.719 -8.203 1 77 184 HIS A O 1
ATOM 1425 N N . PRO A 1 185 ? -2.016 28.359 -8.398 1 75.75 185 PRO A N 1
ATOM 1426 C CA . PRO A 1 185 ? -1.812 29.656 -7.758 1 75.75 185 PRO A CA 1
ATOM 1427 C C . PRO A 1 185 ? -1.23 29.547 -6.352 1 75.75 185 PRO A C 1
ATOM 1429 O O . PRO A 1 185 ? -0.41 30.359 -5.945 1 75.75 185 PRO A O 1
ATOM 1432 N N . TYR A 1 186 ? -1.622 28.5 -5.652 1 72.62 186 TYR A N 1
ATOM 1433 C CA . TYR A 1 186 ? -1.13 28.328 -4.293 1 72.62 186 TYR A CA 1
ATOM 1434 C C . TYR A 1 186 ? 0.374 28.078 -4.285 1 72.62 186 TYR A C 1
ATOM 1436 O O . TYR A 1 186 ? 1.101 28.656 -3.473 1 72.62 186 TYR A O 1
ATOM 1444 N N . CYS A 1 187 ? 0.776 27.297 -5.125 1 70.94 187 CYS A N 1
ATOM 1445 C CA . CYS A 1 187 ? 2.199 26.984 -5.215 1 70.94 187 CYS A CA 1
ATOM 1446 C C . CYS A 1 187 ? 2.982 28.172 -5.762 1 70.94 187 CYS A C 1
ATOM 1448 O O . CYS A 1 187 ? 4.078 28.469 -5.289 1 70.94 187 CYS A O 1
ATOM 1450 N N . LYS A 1 188 ? 2.393 28.875 -6.66 1 73.62 188 LYS A N 1
ATOM 1451 C CA . LYS A 1 188 ? 3.025 30.062 -7.219 1 73.62 188 LYS A CA 1
ATOM 1452 C C . LYS A 1 188 ? 3.244 31.125 -6.148 1 73.62 188 LYS A C 1
ATOM 1454 O O . LYS A 1 188 ? 4.266 31.812 -6.148 1 73.62 188 LYS A O 1
ATOM 1459 N N . TYR A 1 189 ? 2.318 31.109 -5.344 1 74.56 189 TYR A N 1
ATOM 1460 C CA . TYR A 1 189 ? 2.402 32.094 -4.258 1 74.56 189 TYR A CA 1
ATOM 1461 C C . TYR A 1 189 ? 3.605 31.797 -3.365 1 74.56 189 TYR A C 1
ATOM 1463 O O . TYR A 1 189 ? 4.395 32.719 -3.07 1 74.56 189 TYR A O 1
ATOM 1471 N N . TYR A 1 190 ? 3.785 30.609 -2.977 1 68.12 190 TYR A N 1
ATOM 1472 C CA . TYR A 1 190 ? 4.863 30.266 -2.055 1 68.12 190 TYR A CA 1
ATOM 1473 C C . TYR A 1 190 ? 6.215 30.297 -2.76 1 68.12 190 TYR A C 1
ATOM 1475 O O . TYR A 1 190 ? 7.227 30.656 -2.16 1 68.12 190 TYR A O 1
ATOM 1483 N N . ILE A 1 191 ? 6.188 29.969 -3.969 1 68.19 191 ILE A N 1
ATOM 1484 C CA . ILE A 1 191 ? 7.41 30.031 -4.758 1 68.19 191 ILE A CA 1
ATOM 1485 C C . ILE A 1 191 ? 7.852 31.5 -4.914 1 68.19 191 ILE A C 1
ATOM 1487 O O . ILE A 1 191 ? 9.039 31.812 -4.781 1 68.19 191 ILE A O 1
ATOM 1491 N N . ASN A 1 192 ? 6.824 32.312 -5.145 1 70.88 192 ASN A N 1
ATOM 1492 C CA . ASN A 1 192 ? 7.113 33.719 -5.289 1 70.88 192 ASN A CA 1
ATOM 1493 C C . ASN A 1 192 ? 7.52 34.344 -3.957 1 70.88 192 ASN A C 1
ATOM 1495 O O . ASN A 1 192 ? 8.359 35.25 -3.92 1 70.88 192 ASN A O 1
ATOM 1499 N N . LEU A 1 193 ? 6.93 33.812 -2.975 1 68.5 193 LEU A N 1
ATOM 1500 C CA . LEU A 1 193 ? 7.289 34.312 -1.648 1 68.5 193 LEU A CA 1
ATOM 1501 C C . LEU A 1 193 ? 8.742 33.969 -1.317 1 68.5 193 LEU A C 1
ATOM 1503 O O . LEU A 1 193 ? 9.461 34.781 -0.738 1 68.5 193 LEU A O 1
ATOM 1507 N N . SER A 1 194 ? 9.039 32.781 -1.655 1 63 194 SER A N 1
ATOM 1508 C CA . SER A 1 194 ? 10.414 32.344 -1.415 1 63 194 SER A CA 1
ATOM 1509 C C . SER A 1 194 ? 11.406 33.156 -2.229 1 63 194 SER A C 1
ATOM 1511 O O . SER A 1 194 ? 12.469 33.531 -1.731 1 63 194 SER A O 1
ATOM 1513 N N . LYS A 1 195 ? 11.016 33.469 -3.445 1 64.31 195 LYS A N 1
ATOM 1514 C CA . LYS A 1 195 ? 11.859 34.281 -4.324 1 64.31 195 LYS A CA 1
ATOM 1515 C C . LYS A 1 195 ? 11.992 35.719 -3.799 1 64.31 195 LYS A C 1
ATOM 1517 O O . LYS A 1 195 ? 13.078 36.312 -3.846 1 64.31 195 LYS A O 1
ATOM 1522 N N . LYS A 1 196 ? 10.922 36.25 -3.41 1 61.5 196 LYS A N 1
ATOM 1523 C CA . LYS A 1 196 ? 10.938 37.625 -2.887 1 61.5 196 LYS A CA 1
ATOM 1524 C C . LYS A 1 196 ? 11.805 37.719 -1.638 1 61.5 196 LYS A C 1
ATOM 1526 O O . LYS A 1 196 ? 12.57 38.656 -1.48 1 61.5 196 LYS A O 1
ATOM 1531 N N . LYS A 1 197 ? 11.734 36.75 -0.875 1 61.16 197 LYS A N 1
ATOM 1532 C CA . LYS A 1 197 ? 12.531 36.75 0.344 1 61.16 197 LYS A CA 1
ATOM 1533 C C . LYS A 1 197 ? 14.016 36.562 0.027 1 61.16 197 LYS A C 1
ATOM 1535 O O . LYS A 1 197 ? 14.867 37.188 0.673 1 61.16 197 LYS A O 1
ATOM 1540 N N . GLN A 1 198 ? 14.227 35.719 -0.928 1 58.28 198 GLN A N 1
ATOM 1541 C CA . GLN A 1 198 ? 15.609 35.562 -1.371 1 58.28 198 GLN A CA 1
ATOM 1542 C C . GLN A 1 198 ? 16.172 36.875 -1.926 1 58.28 198 GLN A C 1
ATOM 1544 O O . GLN A 1 198 ? 17.328 37.219 -1.687 1 58.28 198 GLN A O 1
ATOM 1549 N N . LEU A 1 199 ? 15.312 37.5 -2.691 1 57.38 199 LEU A N 1
ATOM 1550 C CA . LEU A 1 199 ? 15.711 38.781 -3.264 1 57.38 199 LEU A CA 1
ATOM 1551 C C . LEU A 1 199 ? 15.898 39.812 -2.17 1 57.38 199 LEU A C 1
ATOM 1553 O O . LEU A 1 199 ? 16.828 40.625 -2.234 1 57.38 199 LEU A O 1
ATOM 1557 N N . GLU A 1 200 ? 14.969 39.844 -1.346 1 57.06 200 GLU A N 1
ATOM 1558 C CA . GLU A 1 200 ? 15.086 40.812 -0.24 1 57.06 200 GLU A CA 1
ATOM 1559 C C . GLU A 1 200 ? 16.312 40.5 0.619 1 57.06 200 GLU A C 1
ATOM 1561 O O . GLU A 1 200 ? 17 41.406 1.065 1 57.06 200 GLU A O 1
ATOM 1566 N N . ASP A 1 201 ? 16.484 39.312 0.796 1 54.53 201 ASP A N 1
ATOM 1567 C CA . ASP A 1 201 ? 17.656 38.906 1.568 1 54.53 201 ASP A CA 1
ATOM 1568 C C . ASP A 1 201 ? 18.938 39.125 0.776 1 54.53 201 ASP A C 1
ATOM 1570 O O . ASP A 1 201 ? 20 39.406 1.356 1 54.53 201 ASP A O 1
ATOM 1574 N N . GLY A 1 202 ? 18.891 38.906 -0.471 1 51.12 202 GLY A N 1
ATOM 1575 C CA . GLY A 1 202 ? 20.047 39.219 -1.301 1 51.12 202 GLY A CA 1
ATOM 1576 C C . GLY A 1 202 ? 20.391 40.719 -1.266 1 51.12 202 GLY A C 1
ATOM 1577 O O . GLY A 1 202 ? 21.578 41.062 -1.319 1 51.12 202 GLY A O 1
ATOM 1578 N N . ASN A 1 203 ? 19.422 41.656 -1.436 1 49.06 203 ASN A N 1
ATOM 1579 C CA . ASN A 1 203 ? 19.719 43.062 -1.374 1 49.06 203 ASN A CA 1
ATOM 1580 C C . ASN A 1 203 ? 20.219 43.469 0.006 1 49.06 203 ASN A C 1
ATOM 1582 O O . ASN A 1 203 ? 20.812 44.562 0.161 1 49.06 203 ASN A O 1
ATOM 1586 N N . ASN A 1 204 ? 19.672 43.062 1.056 1 43.09 204 ASN A N 1
ATOM 1587 C CA . ASN A 1 204 ? 20.266 43.406 2.342 1 43.09 204 ASN A CA 1
ATOM 1588 C C . ASN A 1 204 ? 21.594 42.688 2.562 1 43.09 204 ASN A C 1
ATOM 1590 O O . ASN A 1 204 ? 21.625 41.469 2.707 1 43.09 204 ASN A O 1
ATOM 1594 N N . SER A 1 205 ? 22.609 43.219 2.008 1 44.78 205 SER A N 1
ATOM 1595 C CA . SER A 1 205 ? 24.016 42.875 2.08 1 44.78 205 SER A CA 1
ATOM 1596 C C . SER A 1 205 ? 24.344 42.125 3.367 1 44.78 205 SER A C 1
ATOM 1598 O O . SER A 1 205 ? 25.141 41.188 3.363 1 44.78 205 SER A O 1
ATOM 1600 N N . ASN A 1 206 ? 24.156 42.812 4.602 1 42.06 206 ASN A N 1
ATOM 1601 C CA . ASN A 1 206 ? 24.516 42.375 5.945 1 42.06 206 ASN A CA 1
ATOM 1602 C C . ASN A 1 206 ? 23.641 41.219 6.406 1 42.06 206 ASN A C 1
ATOM 1604 O O . ASN A 1 206 ? 23.703 40.812 7.57 1 42.06 206 ASN A O 1
ATOM 1608 N N . ALA A 1 207 ? 22.516 41.219 5.938 1 43.72 207 ALA A N 1
ATOM 1609 C CA . ALA A 1 207 ? 21.562 40.188 6.383 1 43.72 207 ALA A CA 1
ATOM 1610 C C . ALA A 1 207 ? 22.125 38.812 6.156 1 43.72 207 ALA A C 1
ATOM 1612 O O . ALA A 1 207 ? 22.578 38.469 5.051 1 43.72 207 ALA A O 1
ATOM 1613 N N . ASN A 1 208 ? 22.656 38.062 7.117 1 45.31 208 ASN A N 1
ATOM 1614 C CA . ASN A 1 208 ? 23.297 36.812 7.422 1 45.31 208 ASN A CA 1
ATOM 1615 C C . ASN A 1 208 ? 22.734 35.656 6.566 1 45.31 208 ASN A C 1
ATOM 1617 O O . ASN A 1 208 ? 21.609 35.219 6.785 1 45.31 208 ASN A O 1
ATOM 1621 N N . SER A 1 209 ? 22.906 35.688 5.262 1 52.31 209 SER A N 1
ATOM 1622 C CA . SER A 1 209 ? 22.719 34.469 4.473 1 52.31 209 SER A CA 1
ATOM 1623 C C . SER A 1 209 ? 22.797 33.219 5.352 1 52.31 209 SER A C 1
ATOM 1625 O O . SER A 1 209 ? 23.703 33.062 6.156 1 52.31 209 SER A O 1
ATOM 1627 N N . ALA A 1 210 ? 21.703 32.75 5.727 1 61.09 210 ALA A N 1
ATOM 1628 C CA . ALA A 1 210 ? 21.719 31.547 6.555 1 61.09 210 ALA A CA 1
ATOM 1629 C C . ALA A 1 210 ? 22.922 30.672 6.227 1 61.09 210 ALA A C 1
ATOM 1631 O O . ALA A 1 210 ? 23.078 30.219 5.086 1 61.09 210 ALA A O 1
ATOM 1632 N N . SER A 1 211 ? 24.094 30.844 6.891 1 78.19 211 SER A N 1
ATOM 1633 C CA . SER A 1 211 ? 25.312 30.062 6.754 1 78.19 211 SER A CA 1
ATOM 1634 C C . SER A 1 211 ? 25.047 28.578 6.945 1 78.19 211 SER A C 1
ATOM 1636 O O . SER A 1 211 ? 24.328 28.172 7.863 1 78.19 211 SER A O 1
ATOM 1638 N N . ILE A 1 212 ? 25.344 27.812 5.875 1 82.75 212 ILE A N 1
ATOM 1639 C CA . ILE A 1 212 ? 25.281 26.359 5.906 1 82.75 212 ILE A CA 1
ATOM 1640 C C . ILE A 1 212 ? 25.797 25.844 7.25 1 82.75 212 ILE A C 1
ATOM 1642 O O . ILE A 1 212 ? 25.188 24.953 7.852 1 82.75 212 ILE A O 1
ATOM 1646 N N . LEU A 1 213 ? 26.75 26.516 7.691 1 88.19 213 LEU A N 1
ATOM 1647 C CA . LEU A 1 213 ? 27.375 26.078 8.938 1 88.19 213 LEU A CA 1
ATOM 1648 C C . LEU A 1 213 ? 26.469 26.359 10.133 1 88.19 213 LEU A C 1
ATOM 1650 O O . LEU A 1 213 ? 26.406 25.562 11.07 1 88.19 213 LEU A O 1
ATOM 1654 N N . THR A 1 214 ? 25.828 27.453 10.039 1 90 214 THR A N 1
ATOM 1655 C CA . THR A 1 214 ? 24.922 27.812 11.125 1 90 214 THR A CA 1
ATOM 1656 C C . THR A 1 214 ? 23.75 26.844 11.188 1 90 214 THR A C 1
ATOM 1658 O O . THR A 1 214 ? 23.359 26.406 12.273 1 90 214 THR A O 1
ATOM 1661 N N . VAL A 1 215 ? 23.25 26.547 10.078 1 90.62 215 VAL A N 1
ATOM 1662 C CA . VAL A 1 215 ? 22.125 25.625 10.008 1 90.62 215 VAL A CA 1
ATOM 1663 C C . VAL A 1 215 ? 22.562 24.234 10.477 1 90.62 215 VAL A C 1
ATOM 1665 O O . VAL A 1 215 ? 21.859 23.578 11.234 1 90.62 215 VAL A O 1
ATOM 1668 N N . PHE A 1 216 ? 23.75 23.844 10.062 1 93.25 216 PHE A N 1
ATOM 1669 C CA . PHE A 1 216 ? 24.281 22.547 10.445 1 93.25 216 PHE A CA 1
ATOM 1670 C C . PHE A 1 216 ? 24.422 22.438 11.953 1 93.25 216 PHE A C 1
ATOM 1672 O O . PHE A 1 216 ? 24.109 21.406 12.547 1 93.25 216 PHE A O 1
ATOM 1679 N N . LYS A 1 217 ? 24.812 23.438 12.492 1 94.38 217 LYS A N 1
ATOM 1680 C CA . LYS A 1 217 ? 25 23.438 13.945 1 94.38 217 LYS A CA 1
ATOM 1681 C C . LYS A 1 217 ? 23.688 23.234 14.672 1 94.38 217 LYS A C 1
ATOM 1683 O O . LYS A 1 217 ? 23.641 22.641 15.75 1 94.38 217 LYS A O 1
ATOM 1688 N N . LYS A 1 218 ? 22.672 23.688 14.047 1 94.5 218 LYS A N 1
ATOM 1689 C CA . LYS A 1 218 ? 21.359 23.609 14.68 1 94.5 218 LYS A CA 1
ATOM 1690 C C . LYS A 1 218 ? 20.75 22.219 14.531 1 94.5 218 LYS A C 1
ATOM 1692 O O . LYS A 1 218 ? 19.984 21.781 15.391 1 94.5 218 LYS A O 1
ATOM 1697 N N . ILE A 1 219 ? 21.125 21.531 13.43 1 95.88 219 ILE A N 1
ATOM 1698 C CA . ILE A 1 219 ? 20.391 20.297 13.164 1 95.88 219 ILE A CA 1
ATOM 1699 C C . ILE A 1 219 ? 21.359 19.141 12.922 1 95.88 219 ILE A C 1
ATOM 1701 O O . ILE A 1 219 ? 20.984 18.109 12.359 1 95.88 219 ILE A O 1
ATOM 1705 N N . TRP A 1 220 ? 22.594 19.25 13.375 1 95.56 220 TRP A N 1
ATOM 1706 C CA . TRP A 1 220 ? 23.609 18.25 13.086 1 95.56 220 TRP A CA 1
ATOM 1707 C C . TRP A 1 220 ? 23.203 16.875 13.617 1 95.56 220 TRP A C 1
ATOM 1709 O O . TRP A 1 220 ? 23.484 15.852 12.992 1 95.56 220 TRP A O 1
ATOM 1719 N N . TYR A 1 221 ? 22.578 16.891 14.695 1 96.38 221 TYR A N 1
ATOM 1720 C CA . TYR A 1 221 ? 22.156 15.648 15.32 1 96.38 221 TYR A CA 1
ATOM 1721 C C . TYR A 1 221 ? 21.141 14.922 14.461 1 96.38 221 TYR A C 1
ATOM 1723 O O . TYR A 1 221 ? 21.219 13.703 14.281 1 96.38 221 TYR A O 1
ATOM 1731 N N . LEU A 1 222 ? 20.266 15.594 13.891 1 97 222 LEU A N 1
ATOM 1732 C CA . LEU A 1 222 ? 19.25 15.016 13.008 1 97 222 LEU A CA 1
ATOM 1733 C C . LEU A 1 222 ? 19.875 14.562 11.695 1 97 222 LEU A C 1
ATOM 1735 O O . LEU A 1 222 ? 19.484 13.539 11.133 1 97 222 LEU A O 1
ATOM 1739 N N . CYS A 1 223 ? 20.859 15.312 11.289 1 96.5 223 CYS A N 1
ATOM 1740 C CA . CYS A 1 223 ? 21.609 14.938 10.094 1 96.5 223 CYS A CA 1
ATOM 1741 C C . CYS A 1 223 ? 22.297 13.594 10.273 1 96.5 223 CYS A C 1
ATOM 1743 O O . CYS A 1 223 ? 22.219 12.727 9.406 1 96.5 223 CYS A O 1
ATOM 1745 N N . LEU A 1 224 ? 22.859 13.414 11.336 1 97.5 224 LEU A N 1
ATOM 1746 C CA . LEU A 1 224 ? 23.578 12.18 11.617 1 97.5 224 LEU A CA 1
ATOM 1747 C C . LEU A 1 224 ? 22.609 11.008 11.734 1 97.5 224 LEU A C 1
ATOM 1749 O O . LEU A 1 224 ? 22.906 9.898 11.289 1 97.5 224 LEU A O 1
ATOM 1753 N N . LEU A 1 225 ? 21.516 11.242 12.297 1 98.25 225 LEU A N 1
ATOM 1754 C CA . LEU A 1 225 ? 20.547 10.18 12.492 1 98.25 225 LEU A CA 1
ATOM 1755 C C . LEU A 1 225 ? 19.984 9.703 11.164 1 98.25 225 LEU A C 1
ATOM 1757 O O . LEU A 1 225 ? 19.828 8.5 10.938 1 98.25 225 LEU A O 1
ATOM 1761 N N . VAL A 1 226 ? 19.672 10.664 10.328 1 97.62 226 VAL A N 1
ATOM 1762 C CA . VAL A 1 226 ? 19.109 10.25 9.047 1 97.62 226 VAL A CA 1
ATOM 1763 C C . VAL A 1 226 ? 20.188 9.516 8.234 1 97.62 226 VAL A C 1
ATOM 1765 O O . VAL A 1 226 ? 19.875 8.578 7.496 1 97.62 226 VAL A O 1
ATOM 1768 N N . MET A 1 227 ? 21.375 9.914 8.367 1 97.62 227 MET A N 1
ATOM 1769 C CA . MET A 1 227 ? 22.484 9.227 7.711 1 97.62 227 MET A CA 1
ATOM 1770 C C . MET A 1 227 ? 22.609 7.793 8.211 1 97.62 227 MET A C 1
ATOM 1772 O O . MET A 1 227 ? 22.672 6.855 7.41 1 97.62 227 MET A O 1
ATOM 1776 N N . LEU A 1 228 ? 22.578 7.629 9.469 1 98.12 228 LEU A N 1
ATOM 1777 C CA . LEU A 1 228 ? 22.703 6.305 10.062 1 98.12 228 LEU A CA 1
ATOM 1778 C C . LEU A 1 228 ? 21.516 5.422 9.68 1 98.12 228 LEU A C 1
ATOM 1780 O O . LEU A 1 228 ? 21.688 4.223 9.438 1 98.12 228 LEU A O 1
ATOM 1784 N N . LEU A 1 229 ? 20.406 6.027 9.664 1 98.38 229 LEU A N 1
ATOM 1785 C CA . LEU A 1 229 ? 19.203 5.32 9.258 1 98.38 229 LEU A CA 1
ATOM 1786 C C . LEU A 1 229 ? 19.391 4.672 7.895 1 98.38 229 LEU A C 1
ATOM 1788 O O . LEU A 1 229 ? 19.109 3.484 7.723 1 98.38 229 LEU A O 1
ATOM 1792 N N . PHE A 1 230 ? 19.953 5.383 7.016 1 97.56 230 PHE A N 1
ATOM 1793 C CA . PHE A 1 230 ? 20.031 4.883 5.648 1 97.56 230 PHE A CA 1
ATOM 1794 C C . PHE A 1 230 ? 21.281 4.035 5.453 1 97.56 230 PHE A C 1
ATOM 1796 O O . PHE A 1 230 ? 21.312 3.168 4.578 1 97.56 230 PHE A O 1
ATOM 1803 N N . VAL A 1 231 ? 22.266 4.277 6.266 1 97.12 231 VAL A N 1
ATOM 1804 C CA . VAL A 1 231 ? 23.391 3.352 6.242 1 97.12 231 VAL A CA 1
ATOM 1805 C C . VAL A 1 231 ? 22.906 1.933 6.52 1 97.12 231 VAL A C 1
ATOM 1807 O O . VAL A 1 231 ? 23.234 0.999 5.785 1 97.12 231 VAL A O 1
ATOM 1810 N N . VAL A 1 232 ? 22.109 1.831 7.492 1 97.25 232 VAL A N 1
ATOM 1811 C CA . VAL A 1 232 ? 21.609 0.518 7.875 1 97.25 232 VAL A CA 1
ATOM 1812 C C . VAL A 1 232 ? 20.641 0.003 6.801 1 97.25 232 VAL A C 1
ATOM 1814 O O . VAL A 1 232 ? 20.781 -1.135 6.34 1 97.25 232 VAL A O 1
ATOM 1817 N N . THR A 1 233 ? 19.766 0.812 6.367 1 96.69 233 THR A N 1
ATOM 1818 C CA . THR A 1 233 ? 18.719 0.382 5.438 1 96.69 233 THR A CA 1
ATOM 1819 C C . THR A 1 233 ? 19.328 -0.074 4.113 1 96.69 233 THR A C 1
ATOM 1821 O O . THR A 1 233 ? 19.016 -1.156 3.617 1 96.69 233 THR A O 1
ATOM 1824 N N . ILE A 1 234 ? 20.266 0.723 3.609 1 94.31 234 ILE A N 1
ATOM 1825 C CA . ILE A 1 234 ? 20.766 0.46 2.264 1 94.31 234 ILE A CA 1
ATOM 1826 C C . ILE A 1 234 ? 21.844 -0.612 2.318 1 94.31 234 ILE A C 1
ATOM 1828 O O . ILE A 1 234 ? 22.125 -1.278 1.317 1 94.31 234 ILE A O 1
ATOM 1832 N N . SER A 1 235 ? 22.406 -0.82 3.453 1 94.81 235 SER A N 1
ATOM 1833 C CA . SER A 1 235 ? 23.312 -1.964 3.596 1 94.81 235 SER A CA 1
ATOM 1834 C C . SER A 1 235 ? 22.547 -3.279 3.494 1 94.81 235 SER A C 1
ATOM 1836 O O . SER A 1 235 ? 23.125 -4.316 3.17 1 94.81 235 SER A O 1
ATOM 1838 N N . LEU A 1 236 ? 21.312 -3.256 3.766 1 94.5 236 LEU A N 1
ATOM 1839 C CA . LEU A 1 236 ? 20.469 -4.453 3.77 1 94.5 236 LEU A CA 1
ATOM 1840 C C . LEU A 1 236 ? 19.719 -4.59 2.455 1 94.5 236 LEU A C 1
ATOM 1842 O O . LEU A 1 236 ? 19.719 -5.656 1.836 1 94.5 236 LEU A O 1
ATOM 1846 N N . PHE A 1 237 ? 19.016 -3.605 2.035 1 92.56 237 PHE A N 1
ATOM 1847 C CA . PHE A 1 237 ? 18.172 -3.623 0.85 1 92.56 237 PHE A CA 1
ATOM 1848 C C . PHE A 1 237 ? 18.609 -2.553 -0.144 1 92.56 237 PHE A C 1
ATOM 1850 O O . PHE A 1 237 ? 18.797 -1.394 0.23 1 92.56 237 PHE A O 1
ATOM 1857 N N . PRO A 1 238 ? 18.766 -2.904 -1.318 1 88.94 238 PRO A N 1
ATOM 1858 C CA . PRO A 1 238 ? 18.328 -4.152 -1.945 1 88.94 238 PRO A CA 1
ATOM 1859 C C . PRO A 1 238 ? 19.391 -5.25 -1.881 1 88.94 238 PRO A C 1
ATOM 1861 O O . PRO A 1 238 ? 19.047 -6.438 -1.849 1 88.94 238 PRO A O 1
ATOM 1864 N N . GLY A 1 239 ? 20.688 -5.012 -1.693 1 85.12 239 GLY A N 1
ATOM 1865 C CA . GLY A 1 239 ? 21.797 -5.926 -1.858 1 85.12 239 GLY A CA 1
ATOM 1866 C C . GLY A 1 239 ? 21.641 -7.211 -1.067 1 85.12 239 GLY A C 1
ATOM 1867 O O . GLY A 1 239 ? 21.156 -8.211 -1.594 1 85.12 239 GLY A O 1
ATOM 1868 N N . LEU A 1 240 ? 21.734 -7.254 0.137 1 86.06 240 LEU A N 1
ATOM 1869 C CA . LEU A 1 240 ? 21.719 -8.43 0.996 1 86.06 240 LEU A CA 1
ATOM 1870 C C . LEU A 1 240 ? 20.328 -9.062 1.028 1 86.06 240 LEU A C 1
ATOM 1872 O O . LEU A 1 240 ? 20.188 -10.281 0.9 1 86.06 240 LEU A O 1
ATOM 1876 N N . ALA A 1 241 ? 19.391 -8.234 1.123 1 91.44 241 ALA A N 1
ATOM 1877 C CA . ALA A 1 241 ? 18.016 -8.711 1.272 1 91.44 241 ALA A CA 1
ATOM 1878 C C . ALA A 1 241 ? 17.562 -9.469 0.027 1 91.44 241 ALA A C 1
ATOM 1880 O O . ALA A 1 241 ? 16.938 -10.531 0.13 1 91.44 241 ALA A O 1
ATOM 1881 N N . LEU A 1 242 ? 17.906 -8.945 -1.086 1 90.31 242 LEU A N 1
ATOM 1882 C CA . LEU A 1 242 ? 17.469 -9.578 -2.322 1 90.31 242 LEU A CA 1
ATOM 1883 C C . LEU A 1 242 ? 18.328 -10.789 -2.662 1 90.31 242 LEU A C 1
ATOM 1885 O O . LEU A 1 242 ? 17.953 -11.609 -3.504 1 90.31 242 LEU A O 1
ATOM 1889 N N . GLY A 1 243 ? 19.469 -10.953 -1.991 1 87.62 243 GLY A N 1
ATOM 1890 C CA . GLY A 1 243 ? 20.359 -12.07 -2.205 1 87.62 243 GLY A CA 1
ATOM 1891 C C . GLY A 1 243 ? 20.094 -13.242 -1.273 1 87.62 243 GLY A C 1
ATOM 1892 O O . GLY A 1 243 ? 20.734 -14.289 -1.387 1 87.62 243 GLY A O 1
ATOM 1893 N N . VAL A 1 244 ? 19.156 -13.055 -0.399 1 89.88 244 VAL A N 1
ATOM 1894 C CA . VAL A 1 244 ? 18.781 -14.156 0.49 1 89.88 244 VAL A CA 1
ATOM 1895 C C . VAL A 1 244 ? 18.234 -15.32 -0.33 1 89.88 244 VAL A C 1
ATOM 1897 O O . VAL A 1 244 ? 17.375 -15.133 -1.192 1 89.88 244 VAL A O 1
ATOM 1900 N N . ARG A 1 245 ? 18.766 -16.5 -0.052 1 88.81 245 ARG A N 1
ATOM 1901 C CA . ARG A 1 245 ? 18.328 -17.688 -0.769 1 88.81 245 ARG A CA 1
ATOM 1902 C C . ARG A 1 245 ? 17.125 -18.312 -0.085 1 88.81 245 ARG A C 1
ATOM 1904 O O . ARG A 1 245 ? 17.047 -18.344 1.146 1 88.81 245 ARG A O 1
ATOM 1911 N N . THR A 1 246 ? 16.266 -18.734 -0.896 1 89.25 246 THR A N 1
ATOM 1912 C CA . THR A 1 246 ? 15.047 -19.344 -0.377 1 89.25 246 THR A CA 1
ATOM 1913 C C . THR A 1 246 ? 15.344 -20.719 0.215 1 89.25 246 THR A C 1
ATOM 1915 O O . THR A 1 246 ? 16.281 -21.406 -0.212 1 89.25 246 THR A O 1
ATOM 1918 N N . TRP A 1 247 ? 14.539 -21.094 1.183 1 84.5 247 TRP A N 1
ATOM 1919 C CA . TRP A 1 247 ? 14.555 -22.438 1.73 1 84.5 247 TRP A CA 1
ATOM 1920 C C . TRP A 1 247 ? 14.156 -23.469 0.671 1 84.5 247 TRP A C 1
ATOM 1922 O O . TRP A 1 247 ? 14.617 -24.609 0.694 1 84.5 247 TRP A O 1
ATOM 1932 N N . TYR A 1 248 ? 13.391 -22.984 -0.373 1 81.69 248 TYR A N 1
ATOM 1933 C CA . TYR A 1 248 ? 12.883 -23.844 -1.438 1 81.69 248 TYR A CA 1
ATOM 1934 C C . TYR A 1 248 ? 13.672 -23.625 -2.727 1 81.69 248 TYR A C 1
ATOM 1936 O O . TYR A 1 248 ? 13.094 -23.375 -3.783 1 81.69 248 TYR A O 1
ATOM 1944 N N . SER A 1 249 ? 14.938 -23.844 -2.691 1 79.31 249 SER A N 1
ATOM 1945 C CA . SER A 1 249 ? 15.852 -23.469 -3.762 1 79.31 249 SER A CA 1
ATOM 1946 C C . SER A 1 249 ? 15.578 -24.266 -5.031 1 79.31 249 SER A C 1
ATOM 1948 O O . SER A 1 249 ? 15.906 -23.812 -6.133 1 79.31 249 SER A O 1
ATOM 1950 N N . SER A 1 250 ? 14.914 -25.391 -4.934 1 76.94 250 SER A N 1
ATOM 1951 C CA . SER A 1 250 ? 14.656 -26.234 -6.098 1 76.94 250 SER A CA 1
ATOM 1952 C C . SER A 1 250 ? 13.297 -25.922 -6.723 1 76.94 250 SER A C 1
ATOM 1954 O O . SER A 1 250 ? 12.891 -26.562 -7.688 1 76.94 250 SER A O 1
ATOM 1956 N N . THR A 1 251 ? 12.719 -24.891 -6.141 1 77.38 251 THR A N 1
ATOM 1957 C CA . THR A 1 251 ? 11.398 -24.516 -6.637 1 77.38 251 THR A CA 1
ATOM 1958 C C . THR A 1 251 ? 11.43 -23.141 -7.27 1 77.38 251 THR A C 1
ATOM 1960 O O . THR A 1 251 ? 12.438 -22.422 -7.176 1 77.38 251 THR A O 1
ATOM 1963 N N . PRO A 1 252 ? 10.352 -22.719 -7.973 1 76.75 252 PRO A N 1
ATOM 1964 C CA . PRO A 1 252 ? 10.281 -21.391 -8.578 1 76.75 252 PRO A CA 1
ATOM 1965 C C . PRO A 1 252 ? 10.359 -20.266 -7.539 1 76.75 252 PRO A C 1
ATOM 1967 O O . PRO A 1 252 ? 10.516 -19.109 -7.902 1 76.75 252 PRO A O 1
ATOM 1970 N N . MET A 1 253 ? 10.422 -20.734 -6.359 1 83 253 MET A N 1
ATOM 1971 C CA . MET A 1 253 ? 10.523 -19.734 -5.297 1 83 253 MET A CA 1
ATOM 1972 C C . MET A 1 253 ? 11.836 -18.984 -5.398 1 83 253 MET A C 1
ATOM 1974 O O . MET A 1 253 ? 11.938 -17.844 -4.938 1 83 253 MET A O 1
ATOM 1978 N N . ARG A 1 254 ? 12.805 -19.547 -5.98 1 81.88 254 ARG A N 1
ATOM 1979 C CA . ARG A 1 254 ? 14.086 -18.875 -6.164 1 81.88 254 ARG A CA 1
ATOM 1980 C C . ARG A 1 254 ? 13.93 -17.609 -6.977 1 81.88 254 ARG A C 1
ATOM 1982 O O . ARG A 1 254 ? 14.703 -16.656 -6.805 1 81.88 254 ARG A O 1
ATOM 1989 N N . TYR A 1 255 ? 12.859 -17.531 -7.738 1 81.62 255 TYR A N 1
ATOM 1990 C CA . TYR A 1 255 ? 12.633 -16.359 -8.578 1 81.62 255 TYR A CA 1
ATOM 1991 C C . TYR A 1 255 ? 11.578 -15.445 -7.961 1 81.62 255 TYR A C 1
ATOM 1993 O O . TYR A 1 255 ? 11.398 -14.305 -8.398 1 81.62 255 TYR A O 1
ATOM 2001 N N . TRP A 1 256 ? 10.922 -15.906 -6.945 1 87.56 256 TRP A N 1
ATOM 2002 C CA . TRP A 1 256 ? 9.828 -15.133 -6.363 1 87.56 256 TRP A CA 1
ATOM 2003 C C . TRP A 1 256 ? 10.273 -14.461 -5.066 1 87.56 256 TRP A C 1
ATOM 2005 O O . TRP A 1 256 ? 9.789 -13.383 -4.727 1 87.56 256 TRP A O 1
ATOM 2015 N N . LEU A 1 257 ? 11.211 -15.117 -4.422 1 89 257 LEU A N 1
ATOM 2016 C CA . LEU A 1 257 ? 11.57 -14.57 -3.117 1 89 257 LEU A CA 1
ATOM 2017 C C . LEU A 1 257 ? 12.125 -13.156 -3.254 1 89 257 LEU A C 1
ATOM 2019 O O . LEU A 1 257 ? 11.703 -12.25 -2.533 1 89 257 LEU A O 1
ATOM 2023 N N . PRO A 1 258 ? 13.016 -12.898 -4.203 1 90.19 258 PRO A N 1
ATOM 2024 C CA . PRO A 1 258 ? 13.508 -11.531 -4.328 1 90.19 258 PRO A CA 1
ATOM 2025 C C . PRO A 1 258 ? 12.398 -10.531 -4.645 1 90.19 258 PRO A C 1
ATOM 2027 O O . PRO A 1 258 ? 12.438 -9.391 -4.172 1 90.19 258 PRO A O 1
ATOM 2030 N N . ILE A 1 259 ? 11.445 -10.891 -5.379 1 90.69 259 ILE A N 1
ATOM 2031 C CA . ILE A 1 259 ? 10.328 -10.031 -5.73 1 90.69 259 ILE A CA 1
ATOM 2032 C C . ILE A 1 259 ? 9.477 -9.758 -4.488 1 90.69 259 ILE A C 1
ATOM 2034 O O . ILE A 1 259 ? 9.07 -8.617 -4.246 1 90.69 259 ILE A O 1
ATOM 2038 N N . LEU A 1 260 ? 9.289 -10.789 -3.723 1 90.81 260 LEU A N 1
ATOM 2039 C CA . LEU A 1 260 ? 8.492 -10.641 -2.508 1 90.81 260 LEU A CA 1
ATOM 2040 C C . LEU A 1 260 ? 9.227 -9.789 -1.48 1 90.81 260 LEU A C 1
ATOM 2042 O O . LEU A 1 260 ? 8.602 -9.016 -0.752 1 90.81 260 LEU A O 1
ATOM 2046 N N . MET A 1 261 ? 10.539 -9.969 -1.469 1 93.19 261 MET A N 1
ATOM 2047 C CA . MET A 1 261 ? 11.344 -9.125 -0.589 1 93.19 261 MET A CA 1
ATOM 2048 C C . MET A 1 261 ? 11.258 -7.66 -1.003 1 93.19 261 MET A C 1
ATOM 2050 O O . MET A 1 261 ? 11.078 -6.785 -0.157 1 93.19 261 MET A O 1
ATOM 2054 N N . ALA A 1 262 ? 11.352 -7.441 -2.229 1 93.06 262 ALA A N 1
ATOM 2055 C CA . ALA A 1 262 ? 11.234 -6.082 -2.75 1 93.06 262 ALA A CA 1
ATOM 2056 C C . ALA A 1 262 ? 9.836 -5.52 -2.498 1 93.06 262 ALA A C 1
ATOM 2058 O O . ALA A 1 262 ? 9.695 -4.363 -2.092 1 93.06 262 ALA A O 1
ATOM 2059 N N . ALA A 1 263 ? 8.898 -6.32 -2.729 1 92.56 263 ALA A N 1
ATOM 2060 C CA . ALA A 1 263 ? 7.516 -5.898 -2.514 1 92.56 263 ALA A CA 1
ATOM 2061 C C . ALA A 1 263 ? 7.266 -5.578 -1.044 1 92.56 263 ALA A C 1
ATOM 2063 O O . ALA A 1 263 ? 6.641 -4.562 -0.722 1 92.56 263 ALA A O 1
ATOM 2064 N N . SER A 1 264 ? 7.723 -6.449 -0.207 1 93.06 264 SER A N 1
ATOM 2065 C CA . SER A 1 264 ? 7.59 -6.215 1.227 1 93.06 264 SER A CA 1
ATOM 2066 C C . SER A 1 264 ? 8.266 -4.914 1.642 1 93.06 264 SER A C 1
ATOM 2068 O O . SER A 1 264 ? 7.691 -4.113 2.381 1 93.06 264 SER A O 1
ATOM 2070 N N . ASN A 1 265 ? 9.422 -4.75 1.164 1 94.94 265 ASN A N 1
ATOM 2071 C CA . ASN A 1 265 ? 10.125 -3.508 1.462 1 94.94 265 ASN A CA 1
ATOM 2072 C C . ASN A 1 265 ? 9.328 -2.285 1.016 1 94.94 265 ASN A C 1
ATOM 2074 O O . ASN A 1 265 ? 9.094 -1.37 1.807 1 94.94 265 ASN A O 1
ATOM 2078 N N . ASN A 1 266 ? 8.898 -2.311 -0.167 1 93.38 266 ASN A N 1
ATOM 2079 C CA . ASN A 1 266 ? 8.227 -1.154 -0.752 1 93.38 266 ASN A CA 1
ATOM 2080 C C . ASN A 1 266 ? 6.883 -0.886 -0.081 1 93.38 266 ASN A C 1
ATOM 2082 O O . ASN A 1 266 ? 6.555 0.262 0.221 1 93.38 266 ASN A O 1
ATOM 2086 N N . ILE A 1 267 ? 6.152 -1.879 0.175 1 91.06 267 ILE A N 1
ATOM 2087 C CA . ILE A 1 267 ? 4.832 -1.75 0.779 1 91.06 267 ILE A CA 1
ATOM 2088 C C . ILE A 1 267 ? 4.961 -1.178 2.189 1 91.06 267 ILE A C 1
ATOM 2090 O O . ILE A 1 267 ? 4.305 -0.19 2.527 1 91.06 267 ILE A O 1
ATOM 2094 N N . PHE A 1 268 ? 5.816 -1.714 2.912 1 93.12 268 PHE A N 1
ATOM 2095 C CA . PHE A 1 268 ? 5.863 -1.349 4.324 1 93.12 268 PHE A CA 1
ATOM 2096 C C . PHE A 1 268 ? 6.664 -0.068 4.523 1 93.12 268 PHE A C 1
ATOM 2098 O O . PHE A 1 268 ? 6.484 0.634 5.523 1 93.12 268 PHE A O 1
ATOM 2105 N N . GLU A 1 269 ? 7.535 0.172 3.576 1 94.12 269 GLU A N 1
ATOM 2106 C CA . GLU A 1 269 ? 8.125 1.509 3.592 1 94.12 269 GLU A CA 1
ATOM 2107 C C . GLU A 1 269 ? 7.062 2.582 3.359 1 94.12 269 GLU A C 1
ATOM 2109 O O . GLU A 1 269 ? 7.066 3.617 4.027 1 94.12 269 GLU A O 1
ATOM 2114 N N . PHE A 1 270 ? 6.234 2.348 2.416 1 91.81 270 PHE A N 1
ATOM 2115 C CA . PHE A 1 270 ? 5.141 3.27 2.129 1 91.81 270 PHE A CA 1
ATOM 2116 C C . PHE A 1 270 ? 4.25 3.449 3.352 1 91.81 270 PHE A C 1
ATOM 2118 O O . PHE A 1 270 ? 3.934 4.578 3.736 1 91.81 270 PHE A O 1
ATOM 2125 N N . VAL A 1 271 ? 3.867 2.355 3.988 1 88.69 271 VAL A N 1
ATOM 2126 C CA . VAL A 1 271 ? 3.043 2.391 5.191 1 88.69 271 VAL A CA 1
ATOM 2127 C C . VAL A 1 271 ? 3.758 3.188 6.281 1 88.69 271 VAL A C 1
ATOM 2129 O O . VAL A 1 271 ? 3.154 4.047 6.926 1 88.69 271 VAL A O 1
ATOM 2132 N N . GLY A 1 272 ? 4.992 2.963 6.477 1 92.44 272 GLY A N 1
ATOM 2133 C CA . GLY A 1 272 ? 5.773 3.686 7.465 1 92.44 272 GLY A CA 1
ATOM 2134 C C . GLY A 1 272 ? 5.809 5.184 7.223 1 92.44 272 GLY A C 1
ATOM 2135 O O . GLY A 1 272 ? 5.695 5.969 8.164 1 92.44 272 GLY A O 1
ATOM 2136 N N . ARG A 1 273 ? 5.891 5.551 5.996 1 90.75 273 ARG A N 1
ATOM 2137 C CA . ARG A 1 273 ? 5.98 6.965 5.641 1 90.75 273 ARG A CA 1
ATOM 2138 C C . ARG A 1 273 ? 4.66 7.68 5.902 1 90.75 273 ARG A C 1
ATOM 2140 O O . ARG A 1 273 ? 4.637 8.891 6.113 1 90.75 273 ARG A O 1
ATOM 2147 N N . THR A 1 274 ? 3.572 6.965 5.895 1 85.62 274 THR A N 1
ATOM 2148 C CA . THR A 1 274 ? 2.264 7.57 6.105 1 85.62 274 THR A CA 1
ATOM 2149 C C . THR A 1 274 ? 1.948 7.668 7.598 1 85.62 274 THR A C 1
ATOM 2151 O O . THR A 1 274 ? 1.095 8.461 8.008 1 85.62 274 THR A O 1
ATOM 2154 N N . MET A 1 275 ? 2.627 6.965 8.406 1 86.12 275 MET A N 1
ATOM 2155 C CA . MET A 1 275 ? 2.283 6.773 9.812 1 86.12 275 MET A CA 1
ATOM 2156 C C . MET A 1 275 ? 2.406 8.086 10.586 1 86.12 275 MET A C 1
ATOM 2158 O O . MET A 1 275 ? 1.587 8.375 11.461 1 86.12 275 MET A O 1
ATOM 2162 N N . PRO A 1 276 ? 3.371 8.984 10.281 1 87.44 276 PRO A N 1
ATOM 2163 C CA . PRO A 1 276 ? 3.516 10.211 11.078 1 87.44 276 PRO A CA 1
ATOM 2164 C C . PRO A 1 276 ? 2.297 11.125 10.977 1 87.44 276 PRO A C 1
ATOM 2166 O O . PRO A 1 276 ? 2.109 12 11.82 1 87.44 276 PRO A O 1
ATOM 2169 N N . ASN A 1 277 ? 1.488 10.922 9.961 1 78.25 277 ASN A N 1
ATOM 2170 C CA . ASN A 1 277 ? 0.262 11.703 9.844 1 78.25 277 ASN A CA 1
ATOM 2171 C C . ASN A 1 277 ? -0.681 11.445 11.016 1 78.25 277 ASN A C 1
ATOM 2173 O O . ASN A 1 277 ? -1.493 12.305 11.359 1 78.25 277 ASN A O 1
ATOM 2177 N N . TRP A 1 278 ? -0.423 10.344 11.625 1 74.19 278 TRP A N 1
ATOM 2178 C CA . TRP A 1 278 ? -1.408 9.992 12.648 1 74.19 278 TRP A CA 1
ATOM 2179 C C . TRP A 1 278 ? -0.736 9.742 13.992 1 74.19 278 TRP A C 1
ATOM 2181 O O . TRP A 1 278 ? -1.348 9.938 15.047 1 74.19 278 TRP A O 1
ATOM 2191 N N . ILE A 1 279 ? 0.445 9.18 13.914 1 76.62 279 ILE A N 1
ATOM 2192 C CA . ILE A 1 279 ? 1.118 8.805 15.156 1 76.62 279 ILE A CA 1
ATOM 2193 C C . ILE A 1 279 ? 2.531 9.383 15.172 1 76.62 279 ILE A C 1
ATOM 2195 O O . ILE A 1 279 ? 3.352 9.062 14.305 1 76.62 279 ILE A O 1
ATOM 2199 N N . ILE A 1 280 ? 2.809 10.203 16.078 1 86.25 280 ILE A N 1
ATOM 2200 C CA . ILE A 1 280 ? 4.156 10.688 16.359 1 86.25 280 ILE A CA 1
ATOM 2201 C C . ILE A 1 280 ? 4.617 10.164 17.719 1 86.25 280 ILE A C 1
ATOM 2203 O O . ILE A 1 280 ? 4.367 10.789 18.75 1 86.25 280 ILE A O 1
ATOM 2207 N N . ALA A 1 281 ? 5.262 9.07 17.688 1 85.56 281 ALA A N 1
ATOM 2208 C CA . ALA A 1 281 ? 5.598 8.336 18.906 1 85.56 281 ALA A CA 1
ATOM 2209 C C . ALA A 1 281 ? 6.914 8.836 19.5 1 85.56 281 ALA A C 1
ATOM 2211 O O . ALA A 1 281 ? 7.207 8.586 20.672 1 85.56 281 ALA A O 1
ATOM 2212 N N . PHE A 1 282 ? 7.719 9.531 18.656 1 92.5 282 PHE A N 1
ATOM 2213 C CA . PHE A 1 282 ? 9.039 9.984 19.078 1 92.5 282 PHE A CA 1
ATOM 2214 C C . PHE A 1 282 ? 9.188 11.484 18.875 1 92.5 282 PHE A C 1
ATOM 2216 O O . PHE A 1 282 ? 8.562 12.055 17.969 1 92.5 282 PHE A O 1
ATOM 2223 N N . ASN A 1 283 ? 9.945 12.047 19.781 1 92.62 283 ASN A N 1
ATOM 2224 C CA . ASN A 1 283 ? 10.305 13.453 19.609 1 92.62 283 ASN A CA 1
ATOM 2225 C C . ASN A 1 283 ? 11.75 13.609 19.141 1 92.62 283 ASN A C 1
ATOM 2227 O O . ASN A 1 283 ? 12.422 12.617 18.859 1 92.62 283 ASN A O 1
ATOM 2231 N N . LYS A 1 284 ? 12.188 14.789 19.031 1 92.62 284 LYS A N 1
ATOM 2232 C CA . LYS A 1 284 ? 13.492 15.117 18.469 1 92.62 284 LYS A CA 1
ATOM 2233 C C . LYS A 1 284 ? 14.617 14.508 19.312 1 92.62 284 LYS A C 1
ATOM 2235 O O . LYS A 1 284 ? 15.688 14.188 18.781 1 92.62 284 LYS A O 1
ATOM 2240 N N . LYS A 1 285 ? 14.352 14.266 20.547 1 92.19 285 LYS A N 1
ATOM 2241 C CA . LYS A 1 285 ? 15.375 13.734 21.438 1 92.19 285 LYS A CA 1
ATOM 2242 C C . LYS A 1 285 ? 15.312 12.211 21.484 1 92.19 285 LYS A C 1
ATOM 2244 O O . LYS A 1 285 ? 16.344 11.539 21.484 1 92.19 285 LYS A O 1
ATOM 2249 N N . THR A 1 286 ? 14.18 11.633 21.391 1 95.69 286 THR A N 1
ATOM 2250 C CA . THR A 1 286 ? 14 10.211 21.625 1 95.69 286 THR A CA 1
ATOM 2251 C C . THR A 1 286 ? 14.109 9.422 20.328 1 95.69 286 THR A C 1
ATOM 2253 O O . THR A 1 286 ? 14.25 8.203 20.344 1 95.69 286 THR A O 1
ATOM 2256 N N . ILE A 1 287 ? 14.086 10.133 19.203 1 97.19 287 ILE A N 1
ATOM 2257 C CA . ILE A 1 287 ? 14.07 9.461 17.906 1 97.19 287 ILE A CA 1
ATOM 2258 C C . ILE A 1 287 ? 15.398 8.75 17.672 1 97.19 287 ILE A C 1
ATOM 2260 O O . ILE A 1 287 ? 15.484 7.836 16.844 1 97.19 287 ILE A O 1
ATOM 2264 N N . ALA A 1 288 ? 16.438 9.062 18.453 1 97.44 288 ALA A N 1
ATOM 2265 C CA . ALA A 1 288 ? 17.75 8.438 18.312 1 97.44 288 ALA A CA 1
ATOM 2266 C C . ALA A 1 288 ? 17.719 6.969 18.734 1 97.44 288 ALA A C 1
ATOM 2268 O O . ALA A 1 288 ? 18.438 6.137 18.188 1 97.44 288 ALA A O 1
ATOM 2269 N N . ILE A 1 289 ? 16.891 6.633 19.562 1 97.19 289 ILE A N 1
ATOM 2270 C CA . ILE A 1 289 ? 16.844 5.297 20.156 1 97.19 289 ILE A CA 1
ATOM 2271 C C . ILE A 1 289 ? 16.438 4.285 19.078 1 97.19 289 ILE A C 1
ATOM 2273 O O . ILE A 1 289 ? 17.172 3.342 18.797 1 97.19 289 ILE A O 1
ATOM 2277 N N . PRO A 1 290 ? 15.273 4.492 18.469 1 97.44 290 PRO A N 1
ATOM 2278 C CA . PRO A 1 290 ? 14.914 3.498 17.453 1 97.44 290 PRO A CA 1
ATOM 2279 C C . PRO A 1 290 ? 15.867 3.504 16.266 1 97.44 290 PRO A C 1
ATOM 2281 O O . PRO A 1 290 ? 16.094 2.461 15.641 1 97.44 290 PRO A O 1
ATOM 2284 N N . VAL A 1 291 ? 16.422 4.633 15.945 1 98.12 291 VAL A N 1
ATOM 2285 C CA . VAL A 1 291 ? 17.375 4.699 14.836 1 98.12 291 VAL A CA 1
ATOM 2286 C C . VAL A 1 291 ? 18.609 3.855 15.156 1 98.12 291 VAL A C 1
ATOM 2288 O O . VAL A 1 291 ? 19.062 3.08 14.312 1 98.12 291 VAL A O 1
ATOM 2291 N N . LEU A 1 292 ? 19.094 3.936 16.391 1 97.56 292 LEU A N 1
ATOM 2292 C CA . LEU A 1 292 ? 20.281 3.215 16.797 1 97.56 292 LEU A CA 1
ATOM 2293 C C . LEU A 1 292 ? 20 1.724 16.938 1 97.56 292 LEU A C 1
ATOM 2295 O O . LEU A 1 292 ? 20.859 0.891 16.641 1 97.56 292 LEU A O 1
ATOM 2299 N N . LEU A 1 293 ? 18.859 1.379 17.266 1 97.62 293 LEU A N 1
ATOM 2300 C CA . LEU A 1 293 ? 18.484 -0.018 17.484 1 97.62 293 LEU A CA 1
ATOM 2301 C C . LEU A 1 293 ? 18.453 -0.769 16.156 1 97.62 293 LEU A C 1
ATOM 2303 O O . LEU A 1 293 ? 18.562 -1.997 16.125 1 97.62 293 LEU A O 1
ATOM 2307 N N . ARG A 1 294 ? 18.344 -0.033 15.078 1 97.69 294 ARG A N 1
ATOM 2308 C CA . ARG A 1 294 ? 18.219 -0.658 13.766 1 97.69 294 ARG A CA 1
ATOM 2309 C C . ARG A 1 294 ? 19.516 -1.342 13.352 1 97.69 294 ARG A C 1
ATOM 2311 O O . ARG A 1 294 ? 19.531 -2.143 12.414 1 97.69 294 ARG A O 1
ATOM 2318 N N . VAL A 1 295 ? 20.594 -1.07 14.086 1 96.94 295 VAL A N 1
ATOM 2319 C CA . VAL A 1 295 ? 21.891 -1.665 13.766 1 96.94 295 VAL A CA 1
ATOM 2320 C C . VAL A 1 295 ? 21.812 -3.18 13.938 1 96.94 295 VAL A C 1
ATOM 2322 O O . VAL A 1 295 ? 22.547 -3.922 13.273 1 96.94 295 VAL A O 1
ATOM 2325 N N . PHE A 1 296 ? 20.906 -3.66 14.656 1 97 296 PHE A N 1
ATOM 2326 C CA . PHE A 1 296 ? 20.781 -5.086 14.938 1 97 296 PHE A CA 1
ATOM 2327 C C . PHE A 1 296 ? 20.203 -5.832 13.742 1 97 296 PHE A C 1
ATOM 2329 O O . PHE A 1 296 ? 20.297 -7.059 13.664 1 97 296 PHE A O 1
ATOM 2336 N N . PHE A 1 297 ? 19.672 -5.133 12.781 1 97.12 297 PHE A N 1
ATOM 2337 C CA . PHE A 1 297 ? 19.172 -5.773 11.57 1 97.12 297 PHE A CA 1
ATOM 2338 C C . PHE A 1 297 ? 20.312 -6.285 10.711 1 97.12 297 PHE A C 1
ATOM 2340 O O . PHE A 1 297 ? 20.141 -7.211 9.914 1 97.12 297 PHE A O 1
ATOM 2347 N N . VAL A 1 298 ? 21.5 -5.664 10.875 1 94.69 298 VAL A N 1
ATOM 2348 C CA . VAL A 1 298 ? 22.641 -5.992 10.008 1 94.69 298 VAL A CA 1
ATOM 2349 C C . VAL A 1 298 ? 23.094 -7.426 10.273 1 94.69 298 VAL A C 1
ATOM 2351 O O . VAL A 1 298 ? 23.094 -8.258 9.367 1 94.69 298 VAL A O 1
ATOM 2354 N N . PRO A 1 299 ? 23.391 -7.809 11.516 1 93.38 299 PRO A N 1
ATOM 2355 C CA . PRO A 1 299 ? 23.766 -9.203 11.742 1 93.38 299 PRO A CA 1
ATOM 2356 C C . PRO A 1 299 ? 22.625 -10.18 11.422 1 93.38 299 PRO A C 1
ATOM 2358 O O . PRO A 1 299 ? 22.875 -11.305 10.984 1 93.38 299 PRO A O 1
ATOM 2361 N N . LEU A 1 300 ? 21.469 -9.758 11.562 1 94.75 300 LEU A N 1
ATOM 2362 C CA . LEU A 1 300 ? 20.312 -10.609 11.266 1 94.75 300 LEU A CA 1
ATOM 2363 C C . LEU A 1 300 ? 20.266 -10.953 9.781 1 94.75 300 LEU A C 1
ATOM 2365 O O . LEU A 1 300 ? 20.094 -12.117 9.414 1 94.75 300 LEU A O 1
ATOM 2369 N N . PHE A 1 301 ? 20.453 -9.961 8.961 1 93.94 301 PHE A N 1
ATOM 2370 C CA . PHE A 1 301 ? 20.344 -10.203 7.527 1 93.94 301 PHE A CA 1
ATOM 2371 C C . PHE A 1 301 ? 21.609 -10.875 6.996 1 93.94 301 PHE A C 1
ATOM 2373 O O . PHE A 1 301 ? 21.562 -11.594 5.992 1 93.94 301 PHE A O 1
ATOM 2380 N N . LEU A 1 302 ? 22.75 -10.656 7.684 1 92.44 302 LEU A N 1
ATOM 2381 C CA . LEU A 1 302 ? 23.938 -11.422 7.332 1 92.44 302 LEU A CA 1
ATOM 2382 C C . LEU A 1 302 ? 23.734 -12.914 7.602 1 92.44 302 LEU A C 1
ATOM 2384 O O . LEU A 1 302 ? 24.203 -13.758 6.84 1 92.44 302 LEU A O 1
ATOM 2388 N N . PHE A 1 303 ? 23 -13.148 8.664 1 93.12 303 PHE A N 1
ATOM 2389 C CA . PHE A 1 303 ? 22.656 -14.531 8.984 1 93.12 303 PHE A CA 1
ATOM 2390 C C . PHE A 1 303 ? 21.75 -15.125 7.906 1 93.12 303 PHE A C 1
ATOM 2392 O O . PHE A 1 303 ? 21.938 -16.281 7.5 1 93.12 303 PHE A O 1
ATOM 2399 N N . TYR A 1 304 ? 20.781 -14.352 7.441 1 92.44 304 TYR A N 1
ATOM 2400 C CA . TYR A 1 304 ? 19.906 -14.852 6.395 1 92.44 304 TYR A CA 1
ATOM 2401 C C . TYR A 1 304 ? 20.656 -15.055 5.09 1 92.44 304 TYR A C 1
ATOM 2403 O O . TYR A 1 304 ? 20.391 -16 4.348 1 92.44 304 TYR A O 1
ATOM 2411 N N . TYR A 1 305 ? 21.562 -14.133 4.801 1 89.44 305 TYR A N 1
ATOM 2412 C CA . TYR A 1 305 ? 22.297 -14.125 3.547 1 89.44 305 TYR A CA 1
ATOM 2413 C C . TYR A 1 305 ? 23.297 -15.273 3.49 1 89.44 305 TYR A C 1
ATOM 2415 O O . TYR A 1 305 ? 23.422 -15.938 2.455 1 89.44 305 TYR A O 1
ATOM 2423 N N . ARG A 1 306 ? 23.984 -15.578 4.59 1 90.38 306 ARG A N 1
ATOM 2424 C CA . ARG A 1 306 ? 24.953 -16.656 4.688 1 90.38 306 ARG A CA 1
ATOM 2425 C C . ARG A 1 306 ? 24.906 -17.312 6.066 1 90.38 306 ARG A C 1
ATOM 2427 O O . ARG A 1 306 ? 25.812 -17.109 6.883 1 90.38 306 ARG A O 1
ATOM 2434 N N . PRO A 1 307 ? 23.969 -18.172 6.172 1 89.5 307 PRO A N 1
ATOM 2435 C CA . PRO A 1 307 ? 23.812 -18.812 7.48 1 89.5 307 PRO A CA 1
ATOM 2436 C C . PRO A 1 307 ? 25.062 -19.594 7.898 1 89.5 307 PRO A C 1
ATOM 2438 O O . PRO A 1 307 ? 25.312 -19.766 9.094 1 89.5 307 PRO A O 1
ATOM 2441 N N . SER A 1 308 ? 25.891 -20.047 6.969 1 87.81 308 SER A N 1
ATOM 2442 C CA . SER A 1 308 ? 27.078 -20.844 7.25 1 87.81 308 SER A CA 1
ATOM 2443 C C . SER A 1 308 ? 28.078 -20.047 8.078 1 87.81 308 SER A C 1
ATOM 2445 O O . SER A 1 308 ? 28.875 -20.625 8.812 1 87.81 308 SER A O 1
ATOM 2447 N N . LEU A 1 309 ? 28.047 -18.781 7.926 1 86.06 309 LEU A N 1
ATOM 2448 C CA . LEU A 1 309 ? 28.906 -17.922 8.719 1 86.06 309 LEU A CA 1
ATOM 2449 C C . LEU A 1 309 ? 28.625 -18.078 10.211 1 86.06 309 LEU A C 1
ATOM 2451 O O . LEU A 1 309 ? 29.5 -17.812 11.039 1 86.06 309 LEU A O 1
ATOM 2455 N N . PHE A 1 310 ? 27.406 -18.594 10.445 1 88.12 310 PHE A N 1
ATOM 2456 C CA . PHE A 1 310 ? 26.984 -18.703 11.836 1 88.12 310 PHE A CA 1
ATOM 2457 C C . PHE A 1 310 ? 26.781 -20.156 12.227 1 88.12 310 PHE A C 1
ATOM 2459 O O . PHE A 1 310 ? 26.078 -20.453 13.188 1 88.12 310 PHE A O 1
ATOM 2466 N N . GLY A 1 311 ? 27.266 -21.016 11.406 1 85.56 311 GLY A N 1
ATOM 2467 C CA . GLY A 1 311 ? 27.266 -22.438 11.727 1 85.56 311 GLY A CA 1
ATOM 2468 C C . GLY A 1 311 ? 25.984 -23.141 11.312 1 85.56 311 GLY A C 1
ATOM 2469 O O . GLY A 1 311 ? 25.703 -24.25 11.75 1 85.56 311 GLY A O 1
ATOM 2470 N N . TYR A 1 312 ? 25.141 -22.469 10.602 1 83.94 312 TYR A N 1
ATOM 2471 C CA . TYR A 1 312 ? 23.891 -23.062 10.133 1 83.94 312 TYR A CA 1
ATOM 2472 C C . TYR A 1 312 ? 23.984 -23.453 8.664 1 83.94 312 TYR A C 1
ATOM 2474 O O . TYR A 1 312 ? 24.312 -22.625 7.809 1 83.94 312 TYR A O 1
ATOM 2482 N N . ASN A 1 313 ? 23.812 -24.688 8.297 1 80.5 313 ASN A N 1
ATOM 2483 C CA . ASN A 1 313 ? 24.094 -25.203 6.961 1 80.5 313 ASN A CA 1
ATOM 2484 C C . ASN A 1 313 ? 22.875 -25.078 6.047 1 80.5 313 ASN A C 1
ATOM 2486 O O . ASN A 1 313 ? 22.984 -25.266 4.836 1 80.5 313 ASN A O 1
ATOM 2490 N N . ASP A 1 314 ? 21.703 -24.844 6.586 1 83.25 314 ASP A N 1
ATOM 2491 C CA . ASP A 1 314 ? 20.516 -24.75 5.746 1 83.25 314 ASP A CA 1
ATOM 2492 C C . ASP A 1 314 ? 20 -23.312 5.684 1 83.25 314 ASP A C 1
ATOM 2494 O O . ASP A 1 314 ? 20.406 -22.469 6.473 1 83.25 314 ASP A O 1
ATOM 2498 N N . TYR A 1 315 ? 19.266 -23.109 4.641 1 83.31 315 TYR A N 1
ATOM 2499 C CA . TYR A 1 315 ? 18.641 -21.781 4.555 1 83.31 315 TYR A CA 1
ATOM 2500 C C . TYR A 1 315 ? 17.453 -21.688 5.5 1 83.31 315 TYR A C 1
ATOM 2502 O O . TYR A 1 315 ? 16.844 -22.688 5.859 1 83.31 315 TYR A O 1
ATOM 2510 N N . VAL A 1 316 ? 17.281 -20.484 5.895 1 85.94 316 VAL A N 1
ATOM 2511 C CA . VAL A 1 316 ? 16.203 -20.219 6.852 1 85.94 316 VAL A CA 1
ATOM 2512 C C . VAL A 1 316 ? 14.867 -20.172 6.125 1 85.94 316 VAL A C 1
ATOM 2514 O O . VAL A 1 316 ? 14.812 -19.859 4.934 1 85.94 316 VAL A O 1
ATOM 2517 N N . TYR A 1 317 ? 13.844 -20.531 6.891 1 86.31 317 TYR A N 1
ATOM 2518 C CA . TYR A 1 317 ? 12.5 -20.453 6.328 1 86.31 317 TYR A CA 1
ATOM 2519 C C . TYR A 1 317 ? 12.203 -19.047 5.809 1 86.31 317 TYR A C 1
ATOM 2521 O O . TYR A 1 317 ? 12.539 -18.062 6.461 1 86.31 317 TYR A O 1
ATOM 2529 N N . ASP A 1 318 ? 11.586 -18.969 4.66 1 90.56 318 ASP A N 1
ATOM 2530 C CA . ASP A 1 318 ? 11.383 -17.703 3.938 1 90.56 318 ASP A CA 1
ATOM 2531 C C . ASP A 1 318 ? 10.578 -16.719 4.773 1 90.56 318 ASP A C 1
ATOM 2533 O O . ASP A 1 318 ? 10.688 -15.5 4.578 1 90.56 318 ASP A O 1
ATOM 2537 N N . ALA A 1 319 ? 9.859 -17.203 5.762 1 86.44 319 ALA A N 1
ATOM 2538 C CA . ALA A 1 319 ? 9.016 -16.359 6.59 1 86.44 319 ALA A CA 1
ATOM 2539 C C . ALA A 1 319 ? 9.859 -15.398 7.426 1 86.44 319 ALA A C 1
ATOM 2541 O O . ALA A 1 319 ? 9.445 -14.266 7.695 1 86.44 319 ALA A O 1
ATOM 2542 N N . PHE A 1 320 ? 11.016 -15.852 7.734 1 90.62 320 PHE A N 1
ATOM 2543 C CA . PHE A 1 320 ? 11.852 -15.07 8.641 1 90.62 320 PHE A CA 1
ATOM 2544 C C . PHE A 1 320 ? 12.445 -13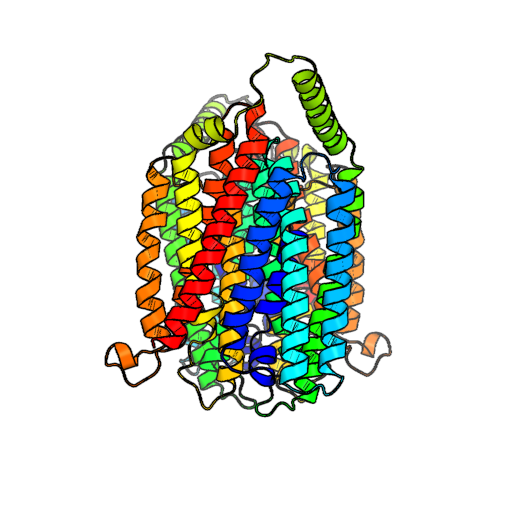.859 7.926 1 90.62 320 PHE A C 1
ATOM 2546 O O . PHE A 1 320 ? 12.273 -12.727 8.367 1 90.62 320 PHE A O 1
ATOM 2553 N N . PRO A 1 321 ? 13.078 -14.07 6.852 1 93.56 321 PRO A N 1
ATOM 2554 C CA . PRO A 1 321 ? 13.57 -12.883 6.152 1 93.56 321 PRO A CA 1
ATOM 2555 C C . PRO A 1 321 ? 12.445 -11.961 5.688 1 93.56 321 PRO A C 1
ATOM 2557 O O . PRO A 1 321 ? 12.602 -10.742 5.68 1 93.56 321 PRO A O 1
ATOM 2560 N N . LEU A 1 322 ? 11.344 -12.477 5.332 1 92.94 322 LEU A N 1
ATOM 2561 C CA . LEU A 1 322 ? 10.203 -11.656 4.914 1 92.94 322 LEU A CA 1
ATOM 2562 C C . LEU A 1 322 ? 9.672 -10.828 6.078 1 92.94 322 LEU A C 1
ATOM 2564 O O . LEU A 1 322 ? 9.359 -9.648 5.91 1 92.94 322 LEU A O 1
ATOM 2568 N N . PHE A 1 323 ? 9.609 -11.422 7.188 1 90.94 323 PHE A N 1
ATOM 2569 C CA . PHE A 1 323 ? 9.172 -10.695 8.375 1 90.94 323 PHE A CA 1
ATOM 2570 C C . PHE A 1 323 ? 10.188 -9.625 8.766 1 90.94 323 PHE A C 1
ATOM 2572 O O . PHE A 1 323 ? 9.812 -8.523 9.164 1 90.94 323 PHE A O 1
ATOM 2579 N N . SER A 1 324 ? 11.398 -9.969 8.625 1 95.12 324 SER A N 1
ATOM 2580 C CA . SER A 1 324 ? 12.461 -9.039 9 1 95.12 324 SER A CA 1
ATOM 2581 C C . SER A 1 324 ? 12.477 -7.82 8.078 1 95.12 324 SER A C 1
ATOM 2583 O O . SER A 1 324 ? 12.648 -6.691 8.531 1 95.12 324 SER A O 1
ATOM 2585 N N . ILE A 1 325 ? 12.305 -8.062 6.805 1 95.88 325 ILE A N 1
ATOM 2586 C CA . ILE A 1 325 ? 12.336 -6.934 5.875 1 95.88 325 ILE A CA 1
ATOM 2587 C C . ILE A 1 325 ? 11.117 -6.043 6.102 1 95.88 325 ILE A C 1
ATOM 2589 O O . ILE A 1 325 ? 11.195 -4.824 5.922 1 95.88 325 ILE A O 1
ATOM 2593 N N . PHE A 1 326 ? 10.055 -6.617 6.527 1 93.81 326 PHE A N 1
ATOM 2594 C CA . PHE A 1 326 ? 8.891 -5.844 6.953 1 93.81 326 PHE A CA 1
ATOM 2595 C C . PHE A 1 326 ? 9.266 -4.883 8.078 1 93.81 326 PHE A C 1
ATOM 2597 O O . PHE A 1 326 ? 8.953 -3.693 8.016 1 93.81 326 PHE A O 1
ATOM 2604 N N . LEU A 1 327 ? 9.906 -5.379 9.031 1 94.38 327 LEU A N 1
ATOM 2605 C CA . LEU A 1 327 ? 10.297 -4.566 10.18 1 94.38 327 LEU A CA 1
ATOM 2606 C C . LEU A 1 327 ? 11.289 -3.48 9.766 1 94.38 327 LEU A C 1
ATOM 2608 O O . LEU A 1 327 ? 11.164 -2.332 10.195 1 94.38 327 LEU A O 1
ATOM 2612 N N . VAL A 1 328 ? 12.188 -3.857 8.945 1 97.31 328 VAL A N 1
ATOM 2613 C CA . VAL A 1 328 ? 13.195 -2.916 8.469 1 97.31 328 VAL A CA 1
ATOM 2614 C C . VAL A 1 328 ? 12.523 -1.786 7.688 1 97.31 328 VAL A C 1
ATOM 2616 O O . VAL A 1 328 ? 12.812 -0.61 7.91 1 97.31 328 VAL A O 1
ATOM 2619 N N . SER A 1 329 ? 11.609 -2.102 6.895 1 96.81 329 SER A N 1
ATOM 2620 C CA . SER A 1 329 ? 11.039 -1.152 5.945 1 96.81 329 SER A CA 1
ATOM 2621 C C . SER A 1 329 ? 10.047 -0.222 6.629 1 96.81 329 SER A C 1
ATOM 2623 O O . SER A 1 329 ? 10.047 0.986 6.383 1 96.81 329 SER A O 1
ATOM 2625 N N . ILE A 1 330 ? 9.242 -0.764 7.496 1 95.12 330 ILE A N 1
ATOM 2626 C CA . ILE A 1 330 ? 8.25 0.069 8.156 1 95.12 330 ILE A CA 1
ATOM 2627 C C . ILE A 1 330 ? 8.938 1.054 9.102 1 95.12 330 ILE A C 1
ATOM 2629 O O . ILE A 1 330 ? 8.547 2.219 9.188 1 95.12 330 ILE A O 1
ATOM 2633 N N . SER A 1 331 ? 9.93 0.568 9.789 1 97.38 331 SER A N 1
ATOM 2634 C CA . SER A 1 331 ? 10.68 1.457 10.672 1 97.38 331 SER A CA 1
ATOM 2635 C C . SER A 1 331 ? 11.438 2.516 9.875 1 97.38 331 SER A C 1
ATOM 2637 O O . SER A 1 331 ? 11.523 3.672 10.297 1 97.38 331 SER A O 1
ATOM 2639 N N . ASN A 1 332 ? 11.961 2.143 8.727 1 97.56 332 ASN A N 1
ATOM 2640 C CA . ASN A 1 332 ? 12.672 3.104 7.887 1 97.56 332 ASN A CA 1
ATOM 2641 C C . ASN A 1 332 ? 11.75 4.223 7.41 1 97.56 332 ASN A C 1
ATOM 2643 O O . ASN A 1 332 ? 12.078 5.402 7.547 1 97.56 332 ASN A O 1
ATOM 2647 N N . GLY A 1 333 ? 10.641 3.865 6.875 1 96.06 333 GLY A N 1
ATOM 2648 C CA . GLY A 1 333 ? 9.695 4.859 6.406 1 96.06 333 GLY A CA 1
ATOM 2649 C C . GLY A 1 333 ? 9.227 5.809 7.496 1 96.06 333 GLY A C 1
ATOM 2650 O O . GLY A 1 333 ? 9.188 7.023 7.297 1 96.06 333 GLY A O 1
ATOM 2651 N N . TYR A 1 334 ? 8.945 5.27 8.609 1 95.75 334 TYR A N 1
ATOM 2652 C CA . TYR A 1 334 ? 8.422 6.039 9.734 1 95.75 334 TYR A CA 1
ATOM 2653 C C . TYR A 1 334 ? 9.477 7 10.273 1 95.75 334 TYR A C 1
ATOM 2655 O O . TYR A 1 334 ? 9.234 8.203 10.391 1 95.75 334 TYR A O 1
ATOM 2663 N N . LEU A 1 335 ? 10.609 6.5 10.523 1 97.56 335 LEU A N 1
ATOM 2664 C CA . LEU A 1 335 ? 11.672 7.285 11.141 1 97.56 335 LEU A CA 1
ATOM 2665 C C . LEU A 1 335 ? 12.227 8.32 10.172 1 97.56 335 LEU A C 1
ATOM 2667 O O . LEU A 1 335 ? 12.555 9.438 10.57 1 97.56 335 LEU A O 1
ATOM 2671 N N . CYS A 1 336 ? 12.32 7.918 8.93 1 96.81 336 CYS A N 1
ATOM 2672 C CA . CYS A 1 336 ? 12.781 8.867 7.922 1 96.81 336 CYS A CA 1
ATOM 2673 C C . CYS A 1 336 ? 11.844 10.055 7.816 1 96.81 336 CYS A C 1
ATOM 2675 O O . CYS A 1 336 ? 12.289 11.203 7.797 1 96.81 336 CYS A O 1
ATOM 2677 N N . SER A 1 337 ? 10.578 9.781 7.758 1 93.69 337 SER A N 1
ATOM 2678 C CA . SER A 1 337 ? 9.586 10.844 7.656 1 93.69 337 SER A CA 1
ATOM 2679 C C . SER A 1 337 ? 9.641 11.773 8.867 1 93.69 337 SER A C 1
ATOM 2681 O O . SER A 1 337 ? 9.586 12.992 8.719 1 93.69 337 SER A O 1
ATOM 2683 N N . LEU A 1 338 ? 9.812 11.234 10.023 1 94.56 338 LEU A N 1
ATOM 2684 C CA . LEU A 1 338 ? 9.891 12.031 11.234 1 94.56 338 LEU A CA 1
ATOM 2685 C C . LEU A 1 338 ? 11.133 12.922 11.219 1 94.56 338 LEU A C 1
ATOM 2687 O O . LEU A 1 338 ? 11.047 14.117 11.5 1 94.56 338 LEU A O 1
ATOM 2691 N N . LEU A 1 339 ? 12.219 12.375 10.836 1 96.12 339 LEU A N 1
ATOM 2692 C CA . LEU A 1 339 ? 13.469 13.125 10.82 1 96.12 339 LEU A CA 1
ATOM 2693 C C . LEU A 1 339 ? 13.398 14.289 9.836 1 96.12 339 LEU A C 1
ATOM 2695 O O . LEU A 1 339 ? 13.789 15.406 10.164 1 96.12 339 LEU A O 1
ATOM 2699 N N . MET A 1 340 ? 12.844 14.008 8.711 1 92.25 340 MET A N 1
ATOM 2700 C CA . MET A 1 340 ? 12.734 15.031 7.672 1 92.25 340 MET A CA 1
ATOM 2701 C C . MET A 1 340 ? 11.742 16.109 8.078 1 92.25 340 MET A C 1
ATOM 2703 O O . MET A 1 340 ? 11.891 17.281 7.68 1 92.25 340 MET A O 1
ATOM 2707 N N . MET A 1 341 ? 10.789 15.75 8.906 1 89.88 341 MET A N 1
ATOM 2708 C CA . MET A 1 341 ? 9.789 16.703 9.383 1 89.88 341 MET A CA 1
ATOM 2709 C C . MET A 1 341 ? 10.352 17.547 10.523 1 89.88 341 MET A C 1
ATOM 2711 O O . MET A 1 341 ? 10.031 18.734 10.648 1 89.88 341 MET A O 1
ATOM 2715 N N . PHE A 1 342 ? 11.203 17 11.328 1 93.44 342 PHE A N 1
ATOM 2716 C CA . PHE A 1 342 ? 11.703 17.656 12.531 1 93.44 342 PHE A CA 1
ATOM 2717 C C . PHE A 1 342 ? 12.742 18.719 12.188 1 93.44 342 PHE A C 1
ATOM 2719 O O . PHE A 1 342 ? 12.789 19.781 12.812 1 93.44 342 PHE A O 1
ATOM 2726 N N . ALA A 1 343 ? 13.484 18.516 11.18 1 93.12 343 ALA A N 1
ATOM 2727 C CA . ALA A 1 343 ? 14.656 19.344 10.906 1 93.12 343 ALA A CA 1
ATOM 2728 C C . ALA A 1 343 ? 14.258 20.781 10.594 1 93.12 343 ALA A C 1
ATOM 2730 O O . ALA A 1 343 ? 14.766 21.719 11.211 1 93.12 343 ALA A O 1
ATOM 2731 N N . PRO A 1 344 ? 13.328 20.953 9.711 1 89.94 344 PRO A N 1
ATOM 2732 C CA . PRO A 1 344 ? 12.938 22.344 9.414 1 89.94 344 PRO A CA 1
ATOM 2733 C C . PRO A 1 344 ? 12.32 23.047 10.617 1 89.94 344 PRO A C 1
ATOM 2735 O O . PRO A 1 344 ? 12.328 24.281 10.68 1 89.94 344 PRO A O 1
ATOM 2738 N N . GLN A 1 345 ? 11.859 22.281 11.555 1 91.62 345 GLN A N 1
ATOM 2739 C CA . GLN A 1 345 ? 11.234 22.859 12.734 1 91.62 345 GLN A CA 1
ATOM 2740 C C . GLN A 1 345 ? 12.281 23.375 13.719 1 91.62 345 GLN A C 1
ATOM 2742 O O . GLN A 1 345 ? 11.953 24.125 14.641 1 91.62 345 GLN A O 1
ATOM 2747 N N . CYS A 1 346 ? 13.5 23.078 13.531 1 93.31 346 CYS A N 1
ATOM 2748 C CA . CYS A 1 346 ? 14.57 23.422 14.461 1 93.31 346 CYS A CA 1
ATOM 2749 C C . CYS A 1 346 ? 15.32 24.672 13.992 1 93.31 346 CYS A C 1
ATOM 2751 O O . CYS A 1 346 ? 16.297 25.078 14.625 1 93.31 346 CYS A O 1
ATOM 2753 N N . VAL A 1 347 ? 14.812 25.266 12.914 1 92.12 347 VAL A N 1
ATOM 2754 C CA . VAL A 1 347 ? 15.547 26.406 12.367 1 92.12 347 VAL A CA 1
ATOM 2755 C C . VAL A 1 347 ? 14.578 27.562 12.109 1 92.12 347 VAL A C 1
ATOM 2757 O O . VAL A 1 347 ? 13.359 27.406 12.219 1 92.12 347 VAL A O 1
ATOM 2760 N N . GLU A 1 348 ? 15.172 28.672 11.742 1 89.5 348 GLU A N 1
ATOM 2761 C CA . GLU A 1 348 ? 14.367 29.844 11.414 1 89.5 348 GLU A CA 1
ATOM 2762 C C . GLU A 1 348 ? 13.766 29.719 10.016 1 89.5 348 GLU A C 1
ATOM 2764 O O . GLU A 1 348 ? 14.227 28.922 9.203 1 89.5 348 GLU A O 1
ATOM 2769 N N . ASN A 1 349 ? 12.852 30.453 9.75 1 85 349 ASN A N 1
ATOM 2770 C CA . ASN A 1 349 ? 12.117 30.375 8.492 1 85 349 ASN A CA 1
ATOM 2771 C C . ASN A 1 349 ? 13.031 30.578 7.289 1 85 349 ASN A C 1
ATOM 2773 O O . ASN A 1 349 ? 12.875 29.906 6.266 1 85 349 ASN A O 1
ATOM 2777 N N . ASN A 1 350 ? 13.961 31.438 7.484 1 81.31 350 ASN A N 1
ATOM 2778 C CA . ASN A 1 350 ? 14.859 31.734 6.375 1 81.31 350 ASN A CA 1
ATOM 2779 C C . ASN A 1 350 ? 15.898 30.641 6.176 1 81.31 350 ASN A C 1
ATOM 2781 O O . ASN A 1 350 ? 16.578 30.594 5.152 1 81.31 350 ASN A O 1
ATOM 2785 N N . GLU A 1 351 ? 15.922 29.734 7.117 1 86.69 351 GLU A N 1
ATOM 2786 C CA . GLU A 1 351 ? 16.906 28.656 7.086 1 86.69 351 GLU A CA 1
ATOM 2787 C C . GLU A 1 351 ? 16.281 27.344 6.668 1 86.69 351 GLU A C 1
ATOM 2789 O O . GLU A 1 351 ? 17 26.344 6.453 1 86.69 351 GLU A O 1
ATOM 2794 N N . LYS A 1 352 ? 15.016 27.281 6.48 1 86.12 352 LYS A N 1
ATOM 2795 C CA . LYS A 1 352 ? 14.281 26.031 6.297 1 86.12 352 LYS A CA 1
ATOM 2796 C C . LYS A 1 352 ? 14.672 25.359 4.988 1 86.12 352 LYS A C 1
ATOM 2798 O O . LYS A 1 352 ? 14.805 24.125 4.934 1 86.12 352 LYS A O 1
ATOM 2803 N N . GLU A 1 353 ? 14.852 26.141 4.012 1 81.75 353 GLU A N 1
ATOM 2804 C CA . GLU A 1 353 ? 15.234 25.562 2.73 1 81.75 353 GLU A CA 1
ATOM 2805 C C . GLU A 1 353 ? 16.594 24.891 2.82 1 81.75 353 GLU A C 1
ATOM 2807 O O . GLU A 1 353 ? 16.781 23.766 2.324 1 81.75 353 GLU A O 1
ATOM 2812 N N . ILE A 1 354 ? 17.5 25.547 3.453 1 82.62 354 ILE A N 1
ATOM 2813 C CA . ILE A 1 354 ? 18.844 25.016 3.629 1 82.62 354 ILE A CA 1
ATOM 2814 C C . ILE A 1 354 ? 18.797 23.75 4.496 1 82.62 354 ILE A C 1
ATOM 2816 O O . ILE A 1 354 ? 19.5 22.781 4.227 1 82.62 354 ILE A O 1
ATOM 2820 N N . ALA A 1 355 ? 17.969 23.812 5.48 1 88 355 ALA A N 1
ATOM 2821 C CA . ALA A 1 355 ? 17.812 22.656 6.359 1 88 355 ALA A CA 1
ATOM 2822 C C . ALA A 1 355 ? 17.328 21.422 5.582 1 88 355 ALA A C 1
ATOM 2824 O O . ALA A 1 355 ? 17.844 20.328 5.758 1 88 355 ALA A O 1
ATOM 2825 N N . GLY A 1 356 ? 16.406 21.688 4.742 1 85.44 356 GLY A N 1
ATOM 2826 C CA . GLY A 1 356 ? 15.898 20.609 3.918 1 85.44 356 GLY A CA 1
ATOM 2827 C C . GLY A 1 356 ? 16.953 20.016 3.002 1 85.44 356 GLY A C 1
ATOM 2828 O O . GLY A 1 356 ? 17.094 18.797 2.91 1 85.44 356 GLY A O 1
ATOM 2829 N N . THR A 1 357 ? 17.656 20.812 2.371 1 83.44 357 THR A N 1
ATOM 2830 C CA . THR A 1 357 ? 18.719 20.375 1.466 1 83.44 357 THR A CA 1
ATOM 2831 C C . THR A 1 357 ? 19.812 19.641 2.229 1 83.44 357 THR A C 1
ATOM 2833 O O . THR A 1 357 ? 20.344 18.625 1.748 1 83.44 357 THR A O 1
ATOM 2836 N N . MET A 1 358 ? 20.109 20.141 3.355 1 86.94 358 MET A N 1
ATOM 2837 C CA . MET A 1 358 ? 21.141 19.516 4.188 1 86.94 358 MET A CA 1
ATOM 2838 C C . MET A 1 358 ? 20.703 18.125 4.629 1 86.94 358 MET A C 1
ATOM 2840 O O . MET A 1 358 ? 21.5 17.188 4.605 1 86.94 358 MET A O 1
ATOM 2844 N N . MET A 1 359 ? 19.516 18.031 5.02 1 90.75 359 MET A N 1
ATOM 2845 C CA . MET A 1 359 ? 19 16.719 5.41 1 90.75 359 MET A CA 1
ATOM 2846 C C . MET A 1 359 ? 19.062 15.742 4.242 1 90.75 359 MET A C 1
ATOM 2848 O O . MET A 1 359 ? 19.391 14.57 4.422 1 90.75 359 MET A O 1
ATOM 2852 N N . THR A 1 360 ? 18.734 16.234 3.127 1 89.44 360 THR A N 1
ATOM 2853 C CA . THR A 1 360 ? 18.797 15.398 1.931 1 89.44 360 THR A CA 1
ATOM 2854 C C . THR A 1 360 ? 20.219 14.953 1.65 1 89.44 360 THR A C 1
ATOM 2856 O O . THR A 1 360 ? 20.453 13.805 1.269 1 89.44 360 THR A O 1
ATOM 2859 N N . PHE A 1 361 ? 21.094 15.805 1.866 1 89.06 361 PHE A N 1
ATOM 2860 C CA . PHE A 1 361 ? 22.5 15.492 1.653 1 89.06 361 PHE A CA 1
ATOM 2861 C C . PHE A 1 361 ? 22.953 14.352 2.568 1 89.06 361 PHE A C 1
ATOM 2863 O O . PHE A 1 361 ? 23.562 13.391 2.113 1 89.06 361 PHE A O 1
ATOM 2870 N N . PHE A 1 362 ? 22.656 14.469 3.771 1 93.31 362 PHE A N 1
ATOM 2871 C CA . PHE A 1 362 ? 23.078 13.453 4.727 1 93.31 362 PHE A CA 1
ATOM 2872 C C . PHE A 1 362 ? 22.328 12.148 4.508 1 93.31 362 PHE A C 1
ATOM 2874 O O . PHE A 1 362 ? 22.859 11.062 4.738 1 93.31 362 PHE A O 1
ATOM 2881 N N . LEU A 1 363 ? 21.141 12.258 4.094 1 93.5 363 LEU A N 1
ATOM 2882 C CA . LEU A 1 363 ? 20.375 11.086 3.664 1 93.5 363 LEU A CA 1
ATOM 2883 C C . LEU A 1 363 ? 21.109 10.352 2.539 1 93.5 363 LEU A C 1
ATOM 2885 O O . LEU A 1 363 ? 21.359 9.148 2.631 1 93.5 363 LEU A O 1
ATOM 2889 N N . LEU A 1 364 ? 21.531 11.062 1.612 1 92.94 364 LEU A N 1
ATOM 2890 C CA . LEU A 1 364 ? 22.219 10.484 0.459 1 92.94 364 LEU A CA 1
ATOM 2891 C C . LEU A 1 364 ? 23.594 9.969 0.846 1 92.94 364 LEU A C 1
ATOM 2893 O O . LEU A 1 364 ? 24.062 8.969 0.296 1 92.94 364 LEU A O 1
ATOM 2897 N N . PHE A 1 365 ? 24.125 10.656 1.721 1 94.69 365 PHE A N 1
ATOM 2898 C CA . PHE A 1 365 ? 25.406 10.195 2.232 1 94.69 365 PHE A CA 1
ATOM 2899 C C . PHE A 1 365 ? 25.266 8.836 2.912 1 94.69 365 PHE A C 1
ATOM 2901 O O . PHE A 1 365 ? 26.109 7.953 2.721 1 94.69 365 PHE A O 1
ATOM 2908 N N . GLY A 1 366 ? 24.281 8.703 3.678 1 96.5 366 GLY A N 1
ATOM 2909 C CA . GLY A 1 366 ? 23.984 7.41 4.281 1 96.5 366 GLY A CA 1
ATOM 2910 C C . GLY A 1 366 ? 23.719 6.32 3.256 1 96.5 366 GLY A C 1
ATOM 2911 O O . GLY A 1 366 ? 24.203 5.195 3.398 1 96.5 366 GLY A O 1
ATOM 2912 N N . ILE A 1 367 ? 22.984 6.703 2.268 1 94.75 367 ILE A N 1
ATOM 2913 C CA . ILE A 1 367 ? 22.688 5.77 1.188 1 94.75 367 ILE A CA 1
ATOM 2914 C C . ILE A 1 367 ? 23.984 5.32 0.517 1 94.75 367 ILE A C 1
ATOM 2916 O O . ILE A 1 367 ? 24.156 4.133 0.23 1 94.75 367 ILE A O 1
ATOM 2920 N N . SER A 1 368 ? 24.844 6.191 0.324 1 94.75 368 SER A N 1
ATOM 2921 C CA . SER A 1 368 ? 26.109 5.883 -0.326 1 94.75 368 SER A CA 1
ATOM 2922 C C . SER A 1 368 ? 26.969 4.953 0.533 1 94.75 368 SER A C 1
ATOM 2924 O O . SER A 1 368 ? 27.484 3.947 0.043 1 94.75 368 SER A O 1
ATOM 2926 N N . ILE A 1 369 ? 27.047 5.281 1.729 1 95.69 369 ILE A N 1
ATOM 2927 C CA . ILE A 1 369 ? 27.812 4.434 2.635 1 95.69 369 ILE A CA 1
ATOM 2928 C C . ILE A 1 369 ? 27.156 3.059 2.73 1 95.69 369 ILE A C 1
ATOM 2930 O O . ILE A 1 369 ? 27.844 2.033 2.648 1 95.69 369 ILE A O 1
ATOM 2934 N N . GLY A 1 370 ? 25.906 3.057 2.873 1 95.62 370 GLY A N 1
ATOM 2935 C CA . GLY A 1 370 ? 25.188 1.806 3.006 1 95.62 370 GLY A CA 1
ATOM 2936 C C . GLY A 1 370 ? 25.328 0.898 1.799 1 95.62 370 GLY A C 1
ATOM 2937 O O . GLY A 1 370 ? 25.5 -0.314 1.943 1 95.62 370 GLY A O 1
ATOM 2938 N N . SER A 1 371 ? 25.203 1.503 0.669 1 93.62 371 SER A N 1
ATOM 2939 C CA . SER A 1 371 ? 25.312 0.713 -0.553 1 93.62 371 SER A CA 1
ATOM 2940 C C . SER A 1 371 ? 26.688 0.065 -0.669 1 93.62 371 SER A C 1
ATOM 2942 O O . SER A 1 371 ? 26.797 -1.095 -1.071 1 93.62 371 SER A O 1
ATOM 2944 N N . ASN A 1 372 ? 27.703 0.77 -0.305 1 93 372 ASN A N 1
ATOM 2945 C CA . ASN A 1 372 ? 29.047 0.219 -0.336 1 93 372 ASN A CA 1
ATOM 2946 C C . ASN A 1 372 ? 29.25 -0.853 0.734 1 93 372 ASN A C 1
ATOM 2948 O O . ASN A 1 372 ? 29.922 -1.857 0.498 1 93 372 ASN A O 1
ATOM 2952 N N . MET A 1 373 ? 28.688 -0.619 1.789 1 91.44 373 MET A N 1
ATOM 2953 C CA . MET A 1 373 ? 28.75 -1.624 2.846 1 91.44 373 MET A CA 1
ATOM 2954 C C . MET A 1 373 ? 28.062 -2.916 2.416 1 91.44 373 MET A C 1
ATOM 2956 O O . MET A 1 373 ? 28.578 -4.008 2.668 1 91.44 373 MET A O 1
ATOM 2960 N N . GLY A 1 374 ? 26.969 -2.729 1.824 1 88.38 374 GLY A N 1
ATOM 2961 C CA . GLY A 1 374 ? 26.297 -3.906 1.303 1 88.38 374 GLY A CA 1
ATOM 2962 C C . GLY A 1 374 ? 27.156 -4.703 0.334 1 88.38 374 GLY A C 1
ATOM 2963 O O . GLY A 1 374 ? 27.188 -5.934 0.403 1 88.38 374 GLY A O 1
ATOM 2964 N N . LEU A 1 375 ? 27.812 -3.988 -0.484 1 88 375 LEU A N 1
ATOM 2965 C CA . LEU A 1 375 ? 28.688 -4.625 -1.455 1 88 375 LEU A CA 1
ATOM 2966 C C . LEU A 1 375 ? 29.859 -5.316 -0.757 1 88 375 LEU A C 1
ATOM 2968 O O . LEU A 1 375 ? 30.203 -6.449 -1.097 1 88 375 LEU A O 1
ATOM 2972 N N . ILE A 1 376 ? 30.344 -4.648 0.223 1 88.81 376 ILE A N 1
ATOM 2973 C CA . ILE A 1 376 ? 31.484 -5.188 0.969 1 88.81 376 ILE A CA 1
ATOM 2974 C C . ILE A 1 376 ? 31.047 -6.445 1.725 1 88.81 376 ILE A C 1
ATOM 2976 O O . ILE A 1 376 ? 31.766 -7.449 1.726 1 88.81 376 ILE A O 1
ATOM 2980 N N . PHE A 1 377 ? 29.922 -6.41 2.277 1 86.69 377 PHE A N 1
ATOM 2981 C CA . PHE A 1 377 ? 29.406 -7.562 3.002 1 86.69 377 PHE A CA 1
ATOM 2982 C C . PHE A 1 377 ? 29.25 -8.758 2.07 1 86.69 377 PHE A C 1
ATOM 2984 O O . PHE A 1 377 ? 29.484 -9.898 2.471 1 86.69 377 PHE A O 1
ATOM 2991 N N . SER A 1 378 ? 28.891 -8.477 0.89 1 82.31 378 SER A N 1
ATOM 2992 C CA . SER A 1 378 ? 28.656 -9.555 -0.061 1 82.31 378 SER A CA 1
ATOM 2993 C C . SER A 1 378 ? 29.969 -10.242 -0.447 1 82.31 378 SER A C 1
ATOM 2995 O O . SER A 1 378 ? 29.984 -11.422 -0.793 1 82.31 378 SER A O 1
ATOM 2997 N N . PHE A 1 379 ? 31.062 -9.531 -0.345 1 81.19 379 PHE A N 1
ATOM 2998 C CA . PHE A 1 379 ? 32.375 -10.086 -0.703 1 81.19 379 PHE A CA 1
ATOM 2999 C C . PHE A 1 379 ? 32.969 -10.828 0.477 1 81.19 379 PHE A C 1
ATOM 3001 O O . PHE A 1 379 ? 33.719 -11.789 0.29 1 81.19 379 PHE A O 1
ATOM 3008 N N . ILE A 1 380 ? 32.625 -10.375 1.54 1 79.44 380 ILE A N 1
ATOM 3009 C CA . ILE A 1 380 ? 33.219 -10.953 2.73 1 79.44 380 ILE A CA 1
ATOM 3010 C C . ILE A 1 380 ? 32.562 -12.281 3.064 1 79.44 380 ILE A C 1
ATOM 3012 O O . ILE A 1 380 ? 33.219 -13.211 3.547 1 79.44 380 ILE A O 1
ATOM 3016 N N . VAL A 1 381 ? 31.328 -12.352 2.758 1 71.19 381 VAL A N 1
ATOM 3017 C CA . VAL A 1 381 ? 30.609 -13.547 3.191 1 71.19 381 VAL A CA 1
ATOM 3018 C C . VAL A 1 381 ? 30.469 -14.523 2.025 1 71.19 381 VAL A C 1
ATOM 3020 O O . VAL A 1 381 ? 30.141 -14.117 0.907 1 71.19 381 VAL A O 1
ATOM 3023 N N . GLY B 1 1 ? -9.141 1.461 13.258 1 81.25 1 GLY B N 1
ATOM 3024 C CA . GLY B 1 1 ? -9.586 1.449 11.867 1 81.25 1 GLY B CA 1
ATOM 3025 C C . GLY B 1 1 ? -9.219 0.17 11.141 1 81.25 1 GLY B C 1
ATOM 3026 O O . GLY B 1 1 ? -10.062 -0.419 10.453 1 81.25 1 GLY B O 1
ATOM 3027 N N . CYS B 1 2 ? -7.941 -0.264 11.258 1 84.75 2 CYS B N 1
ATOM 3028 C CA . CYS B 1 2 ? -7.48 -1.494 10.625 1 84.75 2 CYS B CA 1
ATOM 3029 C C . CYS B 1 2 ? -8.273 -2.695 11.125 1 84.75 2 CYS B C 1
ATOM 3031 O O . CYS B 1 2 ? -8.695 -3.541 10.328 1 84.75 2 CYS B O 1
ATOM 3033 N N . GLY B 1 3 ? -8.523 -2.695 12.383 1 86.06 3 GLY B N 1
ATOM 3034 C CA . GLY B 1 3 ? -9.188 -3.838 12.984 1 86.06 3 GLY B CA 1
ATOM 3035 C C . GLY B 1 3 ? -10.656 -3.941 12.609 1 86.06 3 GLY B C 1
ATOM 3036 O O . GLY B 1 3 ? -11.234 -5.027 12.656 1 86.06 3 GLY B O 1
ATOM 3037 N N . VAL B 1 4 ? -11.242 -2.895 12.172 1 86.06 4 VAL B N 1
ATOM 3038 C CA . VAL B 1 4 ? -12.68 -2.85 11.914 1 86.06 4 VAL B CA 1
ATOM 3039 C C . VAL B 1 4 ? -13.016 -3.691 10.688 1 86.06 4 VAL B C 1
ATOM 3041 O O . VAL B 1 4 ? -13.93 -4.52 10.727 1 86.06 4 VAL B O 1
ATOM 3044 N N . LEU B 1 5 ? -12.211 -3.559 9.688 1 88.69 5 LEU B N 1
ATOM 3045 C CA . LEU B 1 5 ? -12.555 -4.223 8.438 1 88.69 5 LEU B CA 1
ATOM 3046 C C . LEU B 1 5 ? -11.656 -5.43 8.195 1 88.69 5 LEU B C 1
ATOM 3048 O O . LEU B 1 5 ? -11.82 -6.148 7.211 1 88.69 5 LEU B O 1
ATOM 3052 N N . PHE B 1 6 ? -10.82 -5.703 9.117 1 91.44 6 PHE B N 1
ATOM 3053 C CA . PHE B 1 6 ? -9.82 -6.742 8.922 1 91.44 6 PHE B CA 1
ATOM 3054 C C . PHE B 1 6 ? -10.484 -8.102 8.734 1 91.44 6 PHE B C 1
ATOM 3056 O O . PHE B 1 6 ? -10.125 -8.859 7.824 1 91.44 6 PHE B O 1
ATOM 3063 N N . PRO B 1 7 ? -11.477 -8.43 9.57 1 91.62 7 PRO B N 1
ATOM 3064 C CA . PRO B 1 7 ? -12.102 -9.75 9.391 1 91.62 7 PRO B CA 1
ATOM 3065 C C . PRO B 1 7 ? -12.742 -9.914 8.016 1 91.62 7 PRO B C 1
ATOM 3067 O O . PRO B 1 7 ? -12.555 -10.945 7.367 1 91.62 7 PRO B O 1
ATOM 3070 N N . TRP B 1 8 ? -13.438 -8.969 7.578 1 92.38 8 TRP B N 1
ATOM 3071 C CA . TRP B 1 8 ? -14.055 -9.023 6.258 1 92.38 8 TRP B CA 1
ATOM 3072 C C . TRP B 1 8 ? -13 -9.164 5.164 1 92.38 8 TRP B C 1
ATOM 3074 O O . TRP B 1 8 ? -13.117 -10.031 4.293 1 92.38 8 TRP B O 1
ATOM 3084 N N . ASN B 1 9 ? -11.969 -8.406 5.242 1 93.31 9 ASN B N 1
ATOM 3085 C CA . ASN B 1 9 ? -10.906 -8.43 4.242 1 93.31 9 ASN B CA 1
ATOM 3086 C C . ASN B 1 9 ? -10.164 -9.766 4.25 1 93.31 9 ASN B C 1
ATOM 3088 O O . ASN B 1 9 ? -9.672 -10.211 3.213 1 93.31 9 ASN B O 1
ATOM 3092 N N . SER B 1 10 ? -10.109 -10.344 5.43 1 94.75 10 SER B N 1
ATOM 3093 C CA . SER B 1 10 ? -9.43 -11.633 5.496 1 94.75 10 SER B CA 1
ATOM 3094 C C . SER B 1 10 ? -10.172 -12.688 4.676 1 94.75 10 SER B C 1
ATOM 3096 O O . SER B 1 10 ? -9.539 -13.547 4.055 1 94.75 10 SER B O 1
ATOM 3098 N N . PHE B 1 11 ? -11.438 -12.602 4.637 1 93.75 11 PHE B N 1
ATOM 3099 C CA . PHE B 1 11 ? -12.219 -13.586 3.896 1 93.75 11 PHE B CA 1
ATOM 3100 C C . PHE B 1 11 ? -12.156 -13.312 2.398 1 93.75 11 PHE B C 1
ATOM 3102 O O . PHE B 1 11 ? -11.961 -14.234 1.603 1 93.75 11 PHE B O 1
ATOM 3109 N N . ILE B 1 12 ? -12.18 -12.086 2.014 1 91.62 12 ILE B N 1
ATOM 3110 C CA . ILE B 1 12 ? -12.352 -11.789 0.594 1 91.62 12 ILE B CA 1
ATOM 3111 C C . ILE B 1 12 ? -10.984 -11.766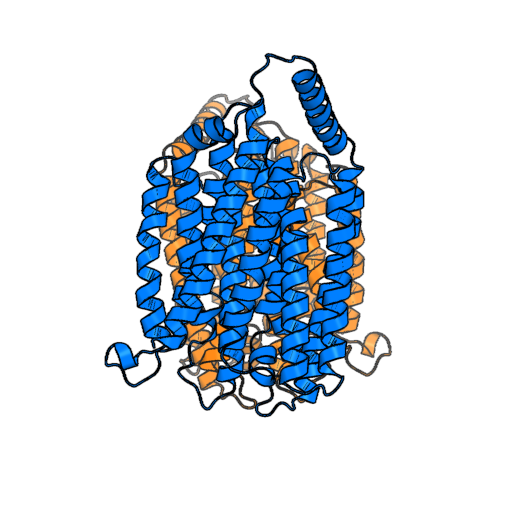 -0.092 1 91.62 12 ILE B C 1
ATOM 3113 O O . ILE B 1 12 ? -10.906 -11.75 -1.323 1 91.62 12 ILE B O 1
ATOM 3117 N N . SER B 1 13 ? -9.93 -11.836 0.689 1 92.38 13 SER B N 1
ATOM 3118 C CA . SER B 1 13 ? -8.594 -11.836 0.105 1 92.38 13 SER B CA 1
ATOM 3119 C C . SER B 1 13 ? -8.109 -13.25 -0.183 1 92.38 13 SER B C 1
ATOM 3121 O O . SER B 1 13 ? -7.035 -13.445 -0.754 1 92.38 13 SER B O 1
ATOM 3123 N N . ALA B 1 14 ? -8.898 -14.258 0.203 1 92.38 14 ALA B N 1
ATOM 3124 C CA . ALA B 1 14 ? -8.578 -15.648 -0.126 1 92.38 14 ALA B CA 1
ATOM 3125 C C . ALA B 1 14 ? -9.672 -16.281 -0.973 1 92.38 14 ALA B C 1
ATOM 3127 O O . ALA B 1 14 ? -10.156 -17.375 -0.655 1 92.38 14 ALA B O 1
ATOM 3128 N N . PRO B 1 15 ? -9.945 -15.633 -2.066 1 91 15 PRO B N 1
ATOM 3129 C CA . PRO B 1 15 ? -11.055 -16.141 -2.883 1 91 15 PRO B CA 1
ATOM 3130 C C . PRO B 1 15 ? -10.742 -17.484 -3.527 1 91 15 PRO B C 1
ATOM 3132 O O . PRO B 1 15 ? -11.648 -18.297 -3.734 1 91 15 PRO B O 1
ATOM 3135 N N . ASP B 1 16 ? -9.523 -17.719 -3.869 1 88.12 16 ASP B N 1
ATOM 3136 C CA . ASP B 1 16 ? -9.117 -18.953 -4.539 1 88.12 16 ASP B CA 1
ATOM 3137 C C . ASP B 1 16 ? -9.469 -20.172 -3.697 1 88.12 16 ASP B C 1
ATOM 3139 O O . ASP B 1 16 ? -9.977 -21.172 -4.219 1 88.12 16 ASP B O 1
ATOM 3143 N N . TYR B 1 17 ? -9.273 -20.031 -2.424 1 89.06 17 TYR B N 1
ATOM 3144 C CA . TYR B 1 17 ? -9.516 -21.141 -1.513 1 89.06 17 TYR B CA 1
ATOM 3145 C C . TYR B 1 17 ? -11.008 -21.391 -1.341 1 89.06 17 TYR B C 1
ATOM 3147 O O . TYR B 1 17 ? -11.477 -22.516 -1.479 1 89.06 17 TYR B O 1
ATOM 3155 N N . PHE B 1 18 ? -11.734 -20.406 -1.136 1 91.38 18 PHE B N 1
ATOM 3156 C CA . PHE B 1 18 ? -13.148 -20.562 -0.825 1 91.38 18 PHE B CA 1
ATOM 3157 C C . PHE B 1 18 ? -13.945 -20.938 -2.07 1 91.38 18 PHE B C 1
ATOM 3159 O O . PHE B 1 18 ? -14.93 -21.672 -1.981 1 91.38 18 PHE B O 1
ATOM 3166 N N . THR B 1 19 ? -13.523 -20.438 -3.189 1 88.31 19 THR B N 1
ATOM 3167 C CA . THR B 1 19 ? -14.195 -20.844 -4.418 1 88.31 19 THR B CA 1
ATOM 3168 C C . THR B 1 19 ? -13.914 -22.312 -4.727 1 88.31 19 THR B C 1
ATOM 3170 O O . THR B 1 19 ? -14.766 -23 -5.285 1 88.31 19 THR B O 1
ATOM 3173 N N . LYS B 1 20 ? -12.742 -22.766 -4.363 1 86.5 20 LYS B N 1
ATOM 3174 C CA . LYS B 1 20 ? -12.375 -24.156 -4.586 1 86.5 20 LYS B CA 1
ATOM 3175 C C . LYS B 1 20 ? -13.211 -25.094 -3.711 1 86.5 20 LYS B C 1
ATOM 3177 O O . LYS B 1 20 ? -13.672 -26.141 -4.176 1 86.5 20 LYS B O 1
ATOM 3182 N N . ILE B 1 21 ? -13.492 -24.703 -2.518 1 89.62 21 ILE B N 1
ATOM 3183 C CA . ILE B 1 21 ? -14.125 -25.625 -1.58 1 89.62 21 ILE B CA 1
ATOM 3184 C C . ILE B 1 21 ? -15.641 -25.422 -1.607 1 89.62 21 ILE B C 1
ATOM 3186 O O . ILE B 1 21 ? -16.406 -26.359 -1.377 1 89.62 21 ILE B O 1
ATOM 3190 N N . TYR B 1 22 ? -16.062 -24.219 -1.919 1 91.5 22 TYR B N 1
ATOM 3191 C CA . TYR B 1 22 ? -17.5 -23.938 -1.769 1 91.5 22 TYR B CA 1
ATOM 3192 C C . TYR B 1 22 ? -18.125 -23.625 -3.117 1 91.5 22 TYR B C 1
ATOM 3194 O O . TYR B 1 22 ? -19.359 -23.5 -3.215 1 91.5 22 TYR B O 1
ATOM 3202 N N . GLY B 1 23 ? -17.328 -23.453 -4.09 1 87.19 23 GLY B N 1
ATOM 3203 C CA . GLY B 1 23 ? -17.875 -23.203 -5.414 1 87.19 23 GLY B CA 1
ATOM 3204 C C . GLY B 1 23 ? -17.656 -21.781 -5.895 1 87.19 23 GLY B C 1
ATOM 3205 O O . GLY B 1 23 ? -17.266 -20.906 -5.105 1 87.19 23 GLY B O 1
ATOM 3206 N N . GLU B 1 24 ? -17.969 -21.453 -7.09 1 82.56 24 GLU B N 1
ATOM 3207 C CA . GLU B 1 24 ? -17.641 -20.203 -7.789 1 82.56 24 GLU B CA 1
ATOM 3208 C C . GLU B 1 24 ? -18.453 -19.047 -7.246 1 82.56 24 GLU B C 1
ATOM 3210 O O . GLU B 1 24 ? -18.016 -17.891 -7.289 1 82.56 24 GLU B O 1
ATOM 3215 N N . SER B 1 25 ? -19.594 -19.266 -6.703 1 84.69 25 SER B N 1
ATOM 3216 C CA . SER B 1 25 ? -20.469 -18.203 -6.242 1 84.69 25 SER B CA 1
ATOM 3217 C C . SER B 1 25 ? -20.234 -17.891 -4.766 1 84.69 25 SER B C 1
ATOM 3219 O O . SER B 1 25 ? -20.938 -17.062 -4.18 1 84.69 25 SER B O 1
ATOM 3221 N N . ALA B 1 26 ? -19.328 -18.516 -4.203 1 88 26 ALA B N 1
ATOM 3222 C CA . ALA B 1 26 ? -19.078 -18.391 -2.768 1 88 26 ALA B CA 1
ATOM 3223 C C . ALA B 1 26 ? -18.875 -16.938 -2.371 1 88 26 ALA B C 1
ATOM 3225 O O . ALA B 1 26 ? -19.438 -16.469 -1.384 1 88 26 ALA B O 1
ATOM 3226 N N . MET B 1 27 ? -18.141 -16.188 -3.139 1 88.44 27 MET B N 1
ATOM 3227 C CA . MET B 1 27 ? -17.797 -14.812 -2.795 1 88.44 27 MET B CA 1
ATOM 3228 C C . MET B 1 27 ? -19.031 -13.922 -2.814 1 88.44 27 MET B C 1
ATOM 3230 O O . MET B 1 27 ? -19.141 -12.977 -2.031 1 88.44 27 MET B O 1
ATOM 3234 N N . MET B 1 28 ? -19.922 -14.203 -3.689 1 89.06 28 MET B N 1
ATOM 3235 C CA . MET B 1 28 ? -21.172 -13.438 -3.744 1 89.06 28 MET B CA 1
ATOM 3236 C C . MET B 1 28 ? -22.016 -13.68 -2.494 1 89.06 28 MET B C 1
ATOM 3238 O O . MET B 1 28 ? -22.562 -12.742 -1.924 1 89.06 28 MET B O 1
ATOM 3242 N N . TYR B 1 29 ? -22.031 -14.898 -2.078 1 90.31 29 TYR B N 1
ATOM 3243 C CA . TYR B 1 29 ? -22.766 -15.234 -0.865 1 90.31 29 TYR B CA 1
ATOM 3244 C C . TYR B 1 29 ? -22.109 -14.609 0.361 1 90.31 29 TYR B C 1
ATOM 3246 O O . TYR B 1 29 ? -22.797 -14.18 1.29 1 90.31 29 TYR B O 1
ATOM 3254 N N . PHE B 1 30 ? -20.781 -14.555 0.359 1 93.19 30 PHE B N 1
ATOM 3255 C CA . PHE B 1 30 ? -20.062 -13.922 1.458 1 93.19 30 PHE B CA 1
ATOM 3256 C C . PHE B 1 30 ? -20.438 -12.453 1.582 1 93.19 30 PHE B C 1
ATOM 3258 O O . PHE B 1 30 ? -20.641 -11.953 2.689 1 93.19 30 PHE B O 1
ATOM 3265 N N . SER B 1 31 ? -20.562 -11.844 0.434 1 92.06 31 SER B N 1
ATOM 3266 C CA . SER B 1 31 ? -20.875 -10.414 0.425 1 92.06 31 SER B CA 1
ATOM 3267 C C . SER B 1 31 ? -22.266 -10.148 1.014 1 92.06 31 SER B C 1
ATOM 3269 O O . SER B 1 31 ? -22.438 -9.227 1.81 1 92.06 31 SER B O 1
ATOM 3271 N N . VAL B 1 32 ? -23.172 -10.953 0.679 1 92.44 32 VAL B N 1
ATOM 3272 C CA . VAL B 1 32 ? -24.531 -10.789 1.176 1 92.44 32 VAL B CA 1
ATOM 3273 C C . VAL B 1 32 ? -24.594 -11.133 2.662 1 92.44 32 VAL B C 1
ATOM 3275 O O . VAL B 1 32 ? -25.203 -10.414 3.453 1 92.44 32 VAL B O 1
ATOM 3278 N N . ALA B 1 33 ? -23.953 -12.164 2.988 1 94.19 33 ALA B N 1
ATOM 3279 C CA . ALA B 1 33 ? -23.938 -12.617 4.375 1 94.19 33 ALA B CA 1
ATOM 3280 C C . ALA B 1 33 ? -23.297 -11.578 5.289 1 94.19 33 ALA B C 1
ATOM 3282 O O . ALA B 1 33 ? -23.625 -11.5 6.473 1 94.19 33 ALA B O 1
ATOM 3283 N N . TYR B 1 34 ? -22.438 -10.828 4.75 1 94 34 TYR B N 1
ATOM 3284 C CA . TYR B 1 34 ? -21.75 -9.812 5.539 1 94 34 TYR B CA 1
ATOM 3285 C C . TYR B 1 34 ? -22.562 -8.516 5.574 1 94 34 TYR B C 1
ATOM 3287 O O . TYR B 1 34 ? -22.734 -7.91 6.637 1 94 34 TYR B O 1
ATOM 3295 N N . SER B 1 35 ? -23.094 -8.125 4.465 1 93.25 35 SER B N 1
ATOM 3296 C CA . SER B 1 35 ? -23.641 -6.785 4.305 1 93.25 35 SER B CA 1
ATOM 3297 C C . SER B 1 35 ? -25 -6.66 4.996 1 93.25 35 SER B C 1
ATOM 3299 O O . SER B 1 35 ? -25.266 -5.672 5.684 1 93.25 35 SER B O 1
ATOM 3301 N N . VAL B 1 36 ? -25.828 -7.633 4.93 1 92.25 36 VAL B N 1
ATOM 3302 C CA . VAL B 1 36 ? -27.188 -7.535 5.426 1 92.25 36 VAL B CA 1
ATOM 3303 C C . VAL B 1 36 ? -27.188 -7.535 6.953 1 92.25 36 VAL B C 1
ATOM 3305 O O . VAL B 1 36 ? -27.734 -6.625 7.578 1 92.25 36 VAL B O 1
ATOM 3308 N N . PRO B 1 37 ? -26.516 -8.438 7.543 1 93.56 37 PRO B N 1
ATOM 3309 C CA . PRO B 1 37 ? -26.484 -8.391 9.008 1 93.56 37 PRO B CA 1
ATOM 3310 C C . PRO B 1 37 ? -25.781 -7.141 9.539 1 93.56 37 PRO B C 1
ATOM 3312 O O . PRO B 1 37 ? -26.141 -6.637 10.609 1 93.56 37 PRO B O 1
ATOM 3315 N N . ASN B 1 38 ? -24.781 -6.742 8.82 1 92.75 38 ASN B N 1
ATOM 3316 C CA . ASN B 1 38 ? -24.094 -5.512 9.203 1 92.75 38 ASN B CA 1
ATOM 3317 C C . ASN B 1 38 ? -25.047 -4.324 9.258 1 92.75 38 ASN B C 1
ATOM 3319 O O . ASN B 1 38 ? -25.078 -3.584 10.242 1 92.75 38 ASN B O 1
ATOM 3323 N N . LEU B 1 39 ? -25.875 -4.227 8.273 1 92.25 39 LEU B N 1
ATOM 3324 C CA . LEU B 1 39 ? -26.844 -3.145 8.18 1 92.25 39 LEU B CA 1
ATOM 3325 C C . LEU B 1 39 ? -27.922 -3.283 9.25 1 92.25 39 LEU B C 1
ATOM 3327 O O . LEU B 1 39 ? -28.25 -2.312 9.938 1 92.25 39 LEU B O 1
ATOM 3331 N N . LEU B 1 40 ? -28.422 -4.43 9.414 1 90.75 40 LEU B N 1
ATOM 3332 C CA . LEU B 1 40 ? -29.469 -4.68 10.398 1 90.75 40 LEU B CA 1
ATOM 3333 C C . LEU B 1 40 ? -28.938 -4.48 11.82 1 90.75 40 LEU B C 1
ATOM 3335 O O . LEU B 1 40 ? -29.641 -3.941 12.672 1 90.75 40 LEU B O 1
ATOM 3339 N N . GLY B 1 41 ? -27.75 -4.902 12.023 1 87.5 41 GLY B N 1
ATOM 3340 C CA . GLY B 1 41 ? -27.141 -4.676 13.32 1 87.5 41 GLY B CA 1
ATOM 3341 C C . GLY B 1 41 ? -27.016 -3.205 13.672 1 87.5 41 GLY B C 1
ATOM 3342 O O . GLY B 1 41 ? -27.266 -2.809 14.812 1 87.5 41 GLY B O 1
ATOM 3343 N N . LEU B 1 42 ? -26.625 -2.459 12.672 1 85.88 42 LEU B N 1
ATOM 3344 C CA . LEU B 1 42 ? -26.484 -1.027 12.906 1 85.88 42 LEU B CA 1
ATOM 3345 C C . LEU B 1 42 ? -27.828 -0.383 13.219 1 85.88 42 LEU B C 1
ATOM 3347 O O . LEU B 1 42 ? -27.906 0.506 14.062 1 85.88 42 LEU B O 1
ATOM 3351 N N . LEU B 1 43 ? -28.828 -0.821 12.547 1 82.88 43 LEU B N 1
ATOM 3352 C CA . LEU B 1 43 ? -30.172 -0.309 12.797 1 82.88 43 LEU B CA 1
ATOM 3353 C C . LEU B 1 43 ? -30.609 -0.593 14.234 1 82.88 43 LEU B C 1
ATOM 3355 O O . LEU B 1 43 ? -31.156 0.282 14.906 1 82.88 43 LEU B O 1
ATOM 3359 N N . VAL B 1 44 ? -30.266 -1.732 14.633 1 79.38 44 VAL B N 1
ATOM 3360 C CA . VAL B 1 44 ? -30.625 -2.133 15.992 1 79.38 44 VAL B CA 1
ATOM 3361 C C . VAL B 1 44 ? -29.766 -1.354 17 1 79.38 44 VAL B C 1
ATOM 3363 O O . VAL B 1 44 ? -30.281 -0.896 18.016 1 79.38 44 VAL B O 1
ATOM 3366 N N . PHE B 1 45 ? -28.625 -1.143 16.641 1 75.88 45 PHE B N 1
ATOM 3367 C CA . PHE B 1 45 ? -27.703 -0.471 17.547 1 75.88 45 PHE B CA 1
ATOM 3368 C C . PHE B 1 45 ? -28.047 1.013 17.656 1 75.88 45 PHE B C 1
ATOM 3370 O O . PHE B 1 45 ? -27.875 1.613 18.719 1 75.88 45 PHE B O 1
ATOM 3377 N N . THR B 1 46 ? -28.312 1.589 16.609 1 70.38 46 THR B N 1
ATOM 3378 C CA . THR B 1 46 ? -28.672 3.004 16.625 1 70.38 46 THR B CA 1
ATOM 3379 C C . THR B 1 46 ? -29.875 3.248 17.531 1 70.38 46 THR B C 1
ATOM 3381 O O . THR B 1 46 ? -29.953 4.281 18.203 1 70.38 46 THR B O 1
ATOM 3384 N N . LYS B 1 47 ? -30.703 2.307 17.594 1 70.31 47 LYS B N 1
ATOM 3385 C CA . LYS B 1 47 ? -31.906 2.451 18.406 1 70.31 47 LYS B CA 1
ATOM 3386 C C . LYS B 1 47 ? -31.609 2.135 19.875 1 70.31 47 LYS B C 1
ATOM 3388 O O . LYS B 1 47 ? -32.125 2.814 20.781 1 70.31 47 LYS B O 1
ATOM 3393 N N . PHE B 1 48 ? -30.688 1.171 20.031 1 68.5 48 PHE B N 1
ATOM 3394 C CA . PHE B 1 48 ? -30.547 0.657 21.391 1 68.5 48 PHE B CA 1
ATOM 3395 C C . PHE B 1 48 ? -29.141 0.9 21.922 1 68.5 48 PHE B C 1
ATOM 3397 O O . PHE B 1 48 ? -28.859 0.678 23.109 1 68.5 48 PHE B O 1
ATOM 3404 N N . GLY B 1 49 ? -28.188 1.308 21.062 1 62.53 49 GLY B N 1
ATOM 3405 C CA . GLY B 1 49 ? -26.766 1.267 21.375 1 62.53 49 GLY B CA 1
ATOM 3406 C C . GLY B 1 49 ? -26.281 2.492 22.125 1 62.53 49 GLY B C 1
ATOM 3407 O O . GLY B 1 49 ? -25.172 2.5 22.672 1 62.53 49 GLY B O 1
ATOM 3408 N N . GLY B 1 50 ? -27.078 3.508 22.172 1 60.34 50 GLY B N 1
ATOM 3409 C CA . GLY B 1 50 ? -26.672 4.766 22.781 1 60.34 50 GLY B CA 1
ATOM 3410 C C . GLY B 1 50 ? -26.234 4.625 24.219 1 60.34 50 GLY B C 1
ATOM 3411 O O . GLY B 1 50 ? -25.438 5.422 24.719 1 60.34 50 GLY B O 1
ATOM 3412 N N . LYS B 1 51 ? -26.609 3.535 24.812 1 65.12 51 LYS B N 1
ATOM 3413 C CA . LYS B 1 51 ? -26.328 3.434 26.234 1 65.12 51 LYS B CA 1
ATOM 3414 C C . LYS B 1 51 ? -25.141 2.529 26.516 1 65.12 51 LYS B C 1
ATOM 3416 O O . LYS B 1 51 ? -24.703 2.393 27.656 1 65.12 51 LYS B O 1
ATOM 3421 N N . ILE B 1 52 ? -24.594 2.01 25.484 1 72.75 52 ILE B N 1
ATOM 3422 C CA . ILE B 1 52 ? -23.5 1.064 25.719 1 72.75 52 ILE B CA 1
ATOM 3423 C C . ILE B 1 52 ? -22.156 1.774 25.578 1 72.75 52 ILE B C 1
ATOM 3425 O O . ILE B 1 52 ? -21.875 2.357 24.531 1 72.75 52 ILE B O 1
ATOM 3429 N N . PRO B 1 53 ? -21.406 1.766 26.734 1 73.5 53 PRO B N 1
ATOM 3430 C CA . PRO B 1 53 ? -20.094 2.387 26.641 1 73.5 53 PRO B CA 1
ATOM 3431 C C . PRO B 1 53 ? -19.219 1.764 25.562 1 73.5 53 PRO B C 1
ATOM 3433 O O . PRO B 1 53 ? -19.359 0.579 25.25 1 73.5 53 PRO B O 1
ATOM 3436 N N . LEU B 1 54 ? -18.344 2.488 25.031 1 73.88 54 LEU B N 1
ATOM 3437 C CA . LEU B 1 54 ? -17.5 2.143 23.891 1 73.88 54 LEU B CA 1
ATOM 3438 C C . LEU B 1 54 ? -16.672 0.889 24.188 1 73.88 54 LEU B C 1
ATOM 3440 O O . LEU B 1 54 ? -16.562 -0 23.344 1 73.88 54 LEU B O 1
ATOM 3444 N N . ASN B 1 55 ? -16.109 0.729 25.422 1 75.19 55 ASN B N 1
ATOM 3445 C CA . ASN B 1 55 ? -15.25 -0.404 25.766 1 75.19 55 ASN B CA 1
ATOM 3446 C C . ASN B 1 55 ? -16.031 -1.718 25.734 1 75.19 55 ASN B C 1
ATOM 3448 O O . ASN B 1 55 ? -15.492 -2.752 25.328 1 75.19 55 ASN B O 1
ATOM 3452 N N . PHE B 1 56 ? -17.266 -1.611 26.016 1 77.19 56 PHE B N 1
ATOM 3453 C CA . PHE B 1 56 ? -18.094 -2.811 26.094 1 77.19 56 PHE B CA 1
ATOM 3454 C C . PHE B 1 56 ? -18.625 -3.195 24.719 1 77.19 56 PHE B C 1
ATOM 3456 O O . PHE B 1 56 ? -19.156 -4.293 24.547 1 77.19 56 PHE B O 1
ATOM 3463 N N . ARG B 1 57 ? -18.406 -2.357 23.859 1 77.81 57 ARG B N 1
ATOM 3464 C CA . ARG B 1 57 ? -18.797 -2.65 22.484 1 77.81 57 ARG B CA 1
ATOM 3465 C C . ARG B 1 57 ? -17.625 -3.164 21.672 1 77.81 57 ARG B C 1
ATOM 3467 O O . ARG B 1 57 ? -17.719 -4.188 20.984 1 77.81 57 ARG B O 1
ATOM 3474 N N . VAL B 1 58 ? -16.531 -2.549 21.875 1 78.56 58 VAL B N 1
ATOM 3475 C CA . VAL B 1 58 ? -15.391 -2.76 20.984 1 78.56 58 VAL B CA 1
ATOM 3476 C C . VAL B 1 58 ? -14.648 -4.031 21.391 1 78.56 58 VAL B C 1
ATOM 3478 O O . VAL B 1 58 ? -14.344 -4.879 20.531 1 78.56 58 VAL B O 1
ATOM 3481 N N . PHE B 1 59 ? -14.5 -4.273 22.688 1 83.81 59 PHE B N 1
ATOM 3482 C CA . PHE B 1 59 ? -13.664 -5.367 23.156 1 83.81 59 PHE B CA 1
ATOM 3483 C C . PHE B 1 59 ? -14.297 -6.715 22.828 1 83.81 59 PHE B C 1
ATOM 3485 O O . PHE B 1 59 ? -13.648 -7.578 22.234 1 83.81 59 PHE B O 1
ATOM 3492 N N . PRO B 1 60 ? -15.523 -6.902 23.094 1 86.94 60 PRO B N 1
ATOM 3493 C CA . PRO B 1 60 ? -16.141 -8.188 22.75 1 86.94 60 PRO B CA 1
ATOM 3494 C C . PRO B 1 60 ? -16.172 -8.43 21.234 1 86.94 60 PRO B C 1
ATOM 3496 O O . PRO B 1 60 ? -16.016 -9.57 20.797 1 86.94 60 PRO B O 1
ATOM 3499 N N . ALA B 1 61 ? -16.391 -7.434 20.531 1 89.31 61 ALA B N 1
ATOM 3500 C CA . ALA B 1 61 ? -16.422 -7.57 19.078 1 89.31 61 ALA B CA 1
ATOM 3501 C C . ALA B 1 61 ? -15.086 -8.07 18.531 1 89.31 61 ALA B C 1
ATOM 3503 O O . ALA B 1 61 ? -15.047 -8.969 17.688 1 89.31 61 ALA B O 1
ATOM 3504 N N . TYR B 1 62 ? -13.992 -7.578 19.078 1 89.75 62 TYR B N 1
ATOM 3505 C CA . TYR B 1 62 ? -12.664 -7.988 18.641 1 89.75 62 TYR B CA 1
ATOM 3506 C C . TYR B 1 62 ? -12.375 -9.43 19.047 1 89.75 62 TYR B C 1
ATOM 3508 O O . TYR B 1 62 ? -11.758 -10.18 18.297 1 89.75 62 TYR B O 1
ATOM 3516 N N . VAL B 1 63 ? -12.836 -9.773 20.219 1 92.19 63 VAL B N 1
ATOM 3517 C CA . VAL B 1 63 ? -12.578 -11.125 20.719 1 92.19 63 VAL B CA 1
ATOM 3518 C C . VAL B 1 63 ? -13.328 -12.141 19.875 1 92.19 63 VAL B C 1
ATOM 3520 O O . VAL B 1 63 ? -12.773 -13.18 19.5 1 92.19 63 VAL B O 1
ATOM 3523 N N . VAL B 1 64 ? -14.555 -11.836 19.562 1 94 64 VAL B N 1
ATOM 3524 C CA . VAL B 1 64 ? -15.359 -12.734 18.75 1 94 64 VAL B CA 1
ATOM 3525 C C . VAL B 1 64 ? -14.727 -12.883 17.359 1 94 64 VAL B C 1
ATOM 3527 O O . VAL B 1 64 ? -14.617 -13.992 16.844 1 94 64 VAL B O 1
ATOM 3530 N N . THR B 1 65 ? -14.312 -11.82 16.828 1 94 65 THR B N 1
ATOM 3531 C CA . THR B 1 65 ? -13.695 -11.859 15.508 1 94 65 THR B CA 1
ATOM 3532 C C . THR B 1 65 ? -12.391 -12.648 15.547 1 94 65 THR B C 1
ATOM 3534 O O . THR B 1 65 ? -12.086 -13.398 14.617 1 94 65 THR B O 1
ATOM 3537 N N . LEU B 1 66 ? -11.656 -12.492 16.609 1 94.81 66 LEU B N 1
ATOM 3538 C CA . LEU B 1 66 ? -10.414 -13.242 16.781 1 94.81 66 LEU B CA 1
ATOM 3539 C C . LEU B 1 66 ? -10.688 -14.742 16.797 1 94.81 66 LEU B C 1
ATOM 3541 O O . LEU B 1 66 ? -10.016 -15.508 16.125 1 94.81 66 LEU B O 1
ATOM 3545 N N . LEU B 1 67 ? -11.648 -15.117 17.5 1 95.94 67 LEU B N 1
ATOM 3546 C CA . LEU B 1 67 ? -12 -16.531 17.625 1 95.94 67 LEU B CA 1
ATOM 3547 C C . LEU B 1 67 ? -12.477 -17.078 16.297 1 95.94 67 LEU B C 1
ATOM 3549 O O . LEU B 1 67 ? -12.172 -18.234 15.953 1 95.94 67 LEU B O 1
ATOM 3553 N N . ILE B 1 68 ? -13.195 -16.312 15.586 1 96.06 68 ILE B N 1
ATOM 3554 C CA . ILE B 1 68 ? -13.703 -16.75 14.289 1 96.06 68 ILE B CA 1
ATOM 3555 C C . ILE B 1 68 ? -12.539 -16.969 13.328 1 96.06 68 ILE B C 1
ATOM 3557 O O . ILE B 1 68 ? -12.484 -18 12.641 1 96.06 68 ILE B O 1
ATOM 3561 N N . LEU B 1 69 ? -11.617 -16.047 13.281 1 95.44 69 LEU B N 1
ATOM 3562 C CA . LEU B 1 69 ? -10.477 -16.172 12.375 1 95.44 69 LEU B CA 1
ATOM 3563 C C . LEU B 1 69 ? -9.633 -17.391 12.727 1 95.44 69 LEU B C 1
ATOM 3565 O O . LEU B 1 69 ? -9.109 -18.062 11.836 1 95.44 69 LEU B O 1
ATOM 3569 N N . LEU B 1 70 ? -9.602 -17.719 14.008 1 94.44 70 LEU B N 1
ATOM 3570 C CA . LEU B 1 70 ? -8.844 -18.891 14.453 1 94.44 70 LEU B CA 1
ATOM 3571 C C . LEU B 1 70 ? -9.578 -20.188 14.125 1 94.44 70 LEU B C 1
ATOM 3573 O O . LEU B 1 70 ? -8.969 -21.25 14.039 1 94.44 70 LEU B O 1
ATOM 3577 N N . SER B 1 71 ? -10.836 -20.094 13.891 1 94.25 71 SER B N 1
ATOM 3578 C CA . SER B 1 71 ? -11.656 -21.281 13.664 1 94.25 71 SER B CA 1
ATOM 3579 C C . SER B 1 71 ? -11.656 -21.688 12.195 1 94.25 71 SER B C 1
ATOM 3581 O O . SER B 1 71 ? -11.93 -22.844 11.867 1 94.25 71 SER B O 1
ATOM 3583 N N . ILE B 1 72 ? -11.312 -20.781 11.344 1 92.75 72 ILE B N 1
ATOM 3584 C CA . ILE B 1 72 ? -11.398 -21.047 9.914 1 92.75 72 ILE B CA 1
ATOM 3585 C C . ILE B 1 72 ? -10.414 -22.156 9.539 1 92.75 72 ILE B C 1
ATOM 3587 O O . ILE B 1 72 ? -10.773 -23.109 8.836 1 92.75 72 ILE B O 1
ATOM 3591 N N . PRO B 1 73 ? -9.148 -22.109 10.078 1 90.88 73 PRO B N 1
ATOM 3592 C CA . PRO B 1 73 ? -8.234 -23.219 9.789 1 90.88 73 PRO B CA 1
ATOM 3593 C C . PRO B 1 73 ? -8.758 -24.562 10.273 1 90.88 73 PRO B C 1
ATOM 3595 O O . PRO B 1 73 ? -8.547 -25.594 9.625 1 90.88 73 PRO B O 1
ATOM 3598 N N . ILE B 1 74 ? -9.43 -24.5 11.336 1 91.56 74 ILE B N 1
ATOM 3599 C CA . ILE B 1 74 ? -9.953 -25.719 11.914 1 91.56 74 ILE B CA 1
ATOM 3600 C C . ILE B 1 74 ? -11 -26.328 10.984 1 91.56 74 ILE B C 1
ATOM 3602 O O . ILE B 1 74 ? -11.031 -27.547 10.781 1 91.56 74 ILE B O 1
ATOM 3606 N N . ILE B 1 75 ? -11.797 -25.547 10.367 1 90.44 75 ILE B N 1
ATOM 3607 C CA . ILE B 1 75 ? -12.805 -26 9.414 1 90.44 75 ILE B CA 1
ATOM 3608 C C . ILE B 1 75 ? -12.117 -26.609 8.195 1 90.44 75 ILE B C 1
ATOM 3610 O O . ILE B 1 75 ? -12.555 -27.641 7.684 1 90.44 75 ILE B O 1
ATOM 3614 N N . GLY B 1 76 ? -11.07 -26.031 7.734 1 88.38 76 GLY B N 1
ATOM 3615 C CA . GLY B 1 76 ? -10.344 -26.531 6.586 1 88.38 76 GLY B CA 1
ATOM 3616 C C . GLY B 1 76 ? -9.742 -27.906 6.812 1 88.38 76 GLY B C 1
ATOM 3617 O O . GLY B 1 76 ? -9.734 -28.75 5.91 1 88.38 76 GLY B O 1
ATOM 3618 N N . TYR B 1 77 ? -9.312 -28.109 8.047 1 89.69 77 TYR B N 1
ATOM 3619 C CA . TYR B 1 77 ? -8.656 -29.375 8.367 1 89.69 77 TYR B CA 1
ATOM 3620 C C . TYR B 1 77 ? -9.68 -30.453 8.688 1 89.69 77 TYR B C 1
ATOM 3622 O O . TYR B 1 77 ? -9.359 -31.641 8.688 1 89.69 77 TYR B O 1
ATOM 3630 N N . SER B 1 78 ? -10.859 -30.156 9.078 1 85.5 78 SER B N 1
ATOM 3631 C CA . SER B 1 78 ? -11.859 -31.109 9.555 1 85.5 78 SER B CA 1
ATOM 3632 C C . SER B 1 78 ? -12.469 -31.891 8.391 1 85.5 78 SER B C 1
ATOM 3634 O O . SER B 1 78 ? -13.227 -32.844 8.609 1 85.5 78 SER B O 1
ATOM 3636 N N . ASN B 1 79 ? -11.945 -31.844 7.312 1 73.12 79 ASN B N 1
ATOM 3637 C CA . ASN B 1 79 ? -12.531 -32.531 6.16 1 73.12 79 ASN B CA 1
ATOM 3638 C C . ASN B 1 79 ? -14.055 -32.375 6.141 1 73.12 79 ASN B C 1
ATOM 3640 O O . ASN B 1 79 ? -14.766 -33.344 5.836 1 73.12 79 ASN B O 1
ATOM 3644 N N . ALA B 1 80 ? -14.555 -31.375 6.641 1 69.88 80 ALA B N 1
ATOM 3645 C CA . ALA B 1 80 ? -16 -31.125 6.582 1 69.88 80 ALA B CA 1
ATOM 3646 C C . ALA B 1 80 ? -16.5 -31.172 5.141 1 69.88 80 ALA B C 1
ATOM 3648 O O . ALA B 1 80 ? -15.789 -30.766 4.219 1 69.88 80 ALA B O 1
ATOM 3649 N N . GLU B 1 81 ? -17.656 -31.656 5.137 1 72.06 81 GLU B N 1
ATOM 3650 C CA . GLU B 1 81 ? -18.281 -31.625 3.818 1 72.06 81 GLU B CA 1
ATOM 3651 C C . GLU B 1 81 ? -18.375 -30.203 3.291 1 72.06 81 GLU B C 1
ATOM 3653 O O . GLU B 1 81 ? -18.469 -29.25 4.07 1 72.06 81 GLU B O 1
ATOM 3658 N N . SER B 1 82 ? -18.422 -30.141 2.047 1 82.69 82 SER B N 1
ATOM 3659 C CA . SER B 1 82 ? -18.453 -28.844 1.387 1 82.69 82 SER B CA 1
ATOM 3660 C C . SER B 1 82 ? -19.641 -28 1.871 1 82.69 82 SER B C 1
ATOM 3662 O O . SER B 1 82 ? -19.484 -26.828 2.195 1 82.69 82 SER B O 1
ATOM 3664 N N . THR B 1 83 ? -20.766 -28.688 2.109 1 88.69 83 THR B N 1
ATOM 3665 C CA . THR B 1 83 ? -21.969 -27.953 2.467 1 88.69 83 THR B CA 1
ATOM 3666 C C . THR B 1 83 ? -21.922 -27.516 3.93 1 88.69 83 THR B C 1
ATOM 3668 O O . THR B 1 83 ? -22.219 -26.359 4.254 1 88.69 83 THR B O 1
ATOM 3671 N N . SER B 1 84 ? -21.609 -28.438 4.789 1 90.12 84 SER B N 1
ATOM 3672 C CA . SER B 1 84 ? -21.531 -28.109 6.211 1 90.12 84 SER B CA 1
ATOM 3673 C C . SER B 1 84 ? -20.469 -27.031 6.465 1 90.12 84 SER B C 1
ATOM 3675 O O . SER B 1 84 ? -20.703 -26.109 7.254 1 90.12 84 SER B O 1
ATOM 3677 N N . GLY B 1 85 ? -19.375 -27.156 5.824 1 92.25 85 GLY B N 1
ATOM 3678 C CA . GLY B 1 85 ? -18.344 -26.141 5.949 1 92.25 85 GLY B CA 1
ATOM 3679 C C . GLY B 1 85 ? -18.797 -24.766 5.48 1 92.25 85 GLY B C 1
ATOM 3680 O O . GLY B 1 85 ? -18.469 -23.75 6.102 1 92.25 85 GLY B O 1
ATOM 3681 N N . PHE B 1 86 ? -19.547 -24.812 4.418 1 94.31 86 PHE B N 1
ATOM 3682 C CA . PHE B 1 86 ? -20.062 -23.578 3.854 1 94.31 86 PHE B CA 1
ATOM 3683 C C . PHE B 1 86 ? -21.016 -22.891 4.832 1 94.31 86 PHE B C 1
ATOM 3685 O O . PHE B 1 86 ? -20.906 -21.688 5.074 1 94.31 86 PHE B O 1
ATOM 3692 N N . ILE B 1 87 ? -21.859 -23.625 5.438 1 94.44 87 ILE B N 1
ATOM 3693 C CA . ILE B 1 87 ? -22.844 -23.094 6.359 1 94.44 87 ILE B CA 1
ATOM 3694 C C . ILE B 1 87 ? -22.141 -22.5 7.582 1 94.44 87 ILE B C 1
ATOM 3696 O O . ILE B 1 87 ? -22.484 -21.406 8.039 1 94.44 87 ILE B O 1
ATOM 3700 N N . ILE B 1 88 ? -21.219 -23.172 8.07 1 94.69 88 ILE B N 1
ATOM 3701 C CA . ILE B 1 88 ? -20.469 -22.703 9.234 1 94.69 88 ILE B CA 1
ATOM 3702 C C . ILE B 1 88 ? -19.719 -21.422 8.891 1 94.69 88 ILE B C 1
ATOM 3704 O O . ILE B 1 88 ? -19.734 -20.453 9.656 1 94.69 88 ILE B O 1
ATOM 3708 N N . THR B 1 89 ? -19.078 -21.438 7.727 1 94.81 89 THR B N 1
ATOM 3709 C CA . THR B 1 89 ? -18.328 -20.266 7.293 1 94.81 89 THR B CA 1
ATOM 3710 C C . THR B 1 89 ? -19.25 -19.062 7.133 1 94.81 89 THR B C 1
ATOM 3712 O O . THR B 1 89 ? -18.938 -17.969 7.586 1 94.81 89 THR B O 1
ATOM 3715 N N . ILE B 1 90 ? -20.391 -19.281 6.531 1 96.06 90 ILE B N 1
ATOM 3716 C CA . ILE B 1 90 ? -21.359 -18.219 6.348 1 96.06 90 ILE B CA 1
ATOM 3717 C C . ILE B 1 90 ? -21.812 -17.688 7.707 1 96.06 90 ILE B C 1
ATOM 3719 O O . ILE B 1 90 ? -21.953 -16.484 7.898 1 96.06 90 ILE B O 1
ATOM 3723 N N . THR B 1 91 ? -22.047 -18.562 8.586 1 96.5 91 THR B N 1
ATOM 3724 C CA . THR B 1 91 ? -22.453 -18.172 9.93 1 96.5 91 THR B CA 1
ATOM 3725 C C . THR B 1 91 ? -21.375 -17.328 10.602 1 96.5 91 THR B C 1
ATOM 3727 O O . THR B 1 91 ? -21.688 -16.312 11.242 1 96.5 91 THR B O 1
ATOM 3730 N N . PHE B 1 92 ? -20.172 -17.703 10.445 1 96.5 92 PHE B N 1
ATOM 3731 C CA . PHE B 1 92 ? -19.047 -16.953 10.992 1 96.5 92 PHE B CA 1
ATOM 3732 C C . PHE B 1 92 ? -18.969 -15.562 10.367 1 96.5 92 PHE B C 1
ATOM 3734 O O . PHE B 1 92 ? -18.703 -14.57 11.055 1 96.5 92 PHE B O 1
ATOM 3741 N N . ILE B 1 93 ? -19.25 -15.477 9.102 1 96.56 93 ILE B N 1
ATOM 3742 C CA . ILE B 1 93 ? -19.219 -14.195 8.398 1 96.56 93 ILE B CA 1
ATOM 3743 C C . ILE B 1 93 ? -20.344 -13.297 8.922 1 96.56 93 ILE B C 1
ATOM 3745 O O . ILE B 1 93 ? -20.141 -12.094 9.117 1 96.56 93 ILE B O 1
ATOM 3749 N N . VAL B 1 94 ? -21.453 -13.883 9.188 1 96.44 94 VAL B N 1
ATOM 3750 C CA . VAL B 1 94 ? -22.578 -13.141 9.75 1 96.44 94 VAL B CA 1
ATOM 3751 C C . VAL B 1 94 ? -22.203 -12.578 11.109 1 96.44 94 VAL B C 1
ATOM 3753 O O . VAL B 1 94 ? -22.453 -11.406 11.406 1 96.44 94 VAL B O 1
ATOM 3756 N N . PHE B 1 95 ? -21.562 -13.328 11.867 1 95.31 95 PHE B N 1
ATOM 3757 C CA . PHE B 1 95 ? -21.141 -12.875 13.188 1 95.31 95 PHE B CA 1
ATOM 3758 C C . PHE B 1 95 ? -20.078 -11.789 13.062 1 95.31 95 PHE B C 1
ATOM 3760 O O . PHE B 1 95 ? -20.062 -10.836 13.844 1 95.31 95 PHE B O 1
ATOM 3767 N N . CYS B 1 96 ? -19.188 -11.953 12.141 1 94.62 96 CYS B N 1
ATOM 3768 C CA . CYS B 1 96 ? -18.203 -10.906 11.891 1 94.62 96 CYS B CA 1
ATOM 3769 C C . CYS B 1 96 ? -18.891 -9.602 11.508 1 94.62 96 CYS B C 1
ATOM 3771 O O . CYS B 1 96 ? -18.469 -8.523 11.945 1 94.62 96 CYS B O 1
ATOM 3773 N N . ALA B 1 97 ? -19.938 -9.758 10.758 1 94.62 97 ALA B N 1
ATOM 3774 C CA . ALA B 1 97 ? -20.688 -8.586 10.305 1 94.62 97 ALA B CA 1
ATOM 3775 C C . ALA B 1 97 ? -21.344 -7.871 11.484 1 94.62 97 ALA B C 1
ATOM 3777 O O . ALA B 1 97 ? -21.312 -6.641 11.57 1 94.62 97 ALA B O 1
ATOM 3778 N N . LEU B 1 98 ? -21.859 -8.602 12.359 1 91.81 98 LEU B N 1
ATOM 3779 C CA . LEU B 1 98 ? -22.516 -8.039 13.531 1 91.81 98 LEU B CA 1
ATOM 3780 C C . LEU B 1 98 ? -21.5 -7.375 14.461 1 91.81 98 LEU B C 1
ATOM 3782 O O . LEU B 1 98 ? -21.797 -6.328 15.047 1 91.81 98 LEU B O 1
ATOM 3786 N N . CYS B 1 99 ? -20.406 -7.953 14.547 1 91.06 99 CYS B N 1
ATOM 3787 C CA . CYS B 1 99 ? -19.344 -7.344 15.336 1 91.06 99 CYS B CA 1
ATOM 3788 C C . CYS B 1 99 ? -18.844 -6.055 14.688 1 91.06 99 CYS B C 1
ATOM 3790 O O . CYS B 1 99 ? -18.547 -5.078 15.383 1 91.06 99 CYS B O 1
ATOM 3792 N N . ASN B 1 100 ? -18.781 -6.066 13.438 1 90.12 100 ASN B N 1
ATOM 3793 C CA . ASN B 1 100 ? -18.297 -4.914 12.688 1 90.12 100 ASN B CA 1
ATOM 3794 C C . ASN B 1 100 ? -19.219 -3.705 12.852 1 90.12 100 ASN B C 1
ATOM 3796 O O . ASN B 1 100 ? -18.734 -2.568 12.906 1 90.12 100 ASN B O 1
ATOM 3800 N N . CYS B 1 101 ? -20.469 -3.961 12.844 1 87.38 101 CYS B N 1
ATOM 3801 C CA . CYS B 1 101 ? -21.375 -2.832 12.984 1 87.38 101 CYS B CA 1
ATOM 3802 C C . CYS B 1 101 ? -21.156 -2.113 14.312 1 87.38 101 CYS B C 1
ATOM 3804 O O . CYS B 1 101 ? -21.203 -0.884 14.375 1 87.38 101 CYS B O 1
ATOM 3806 N N . PHE B 1 102 ? -20.797 -2.873 15.32 1 82.62 102 PHE B N 1
ATOM 3807 C CA . PHE B 1 102 ? -20.531 -2.287 16.625 1 82.62 102 PHE B CA 1
ATOM 3808 C C . PHE B 1 102 ? -19.219 -1.529 16.625 1 82.62 102 PHE B C 1
ATOM 3810 O O . PHE B 1 102 ? -19.125 -0.442 17.203 1 82.62 102 PHE B O 1
ATOM 3817 N N . LEU B 1 103 ? -18.359 -2.066 15.945 1 83.31 103 LEU B N 1
ATOM 3818 C CA . LEU B 1 103 ? -17.031 -1.456 15.883 1 83.31 103 LEU B CA 1
ATOM 3819 C C . LEU B 1 103 ? -17.062 -0.192 15.023 1 83.31 103 LEU B C 1
ATOM 3821 O O . LEU B 1 103 ? -16.578 0.86 15.453 1 83.31 103 LEU B O 1
ATOM 3825 N N . GLN B 1 104 ? -17.641 -0.349 13.93 1 82.75 104 GLN B N 1
ATOM 3826 C CA . GLN B 1 104 ? -17.609 0.715 12.93 1 82.75 104 GLN B CA 1
ATOM 3827 C C . GLN B 1 104 ? -18.406 1.935 13.391 1 82.75 104 GLN B C 1
ATOM 3829 O O . GLN B 1 104 ? -17.938 3.07 13.25 1 82.75 104 GLN B O 1
ATOM 3834 N N . SER B 1 105 ? -19.594 1.76 13.977 1 77.62 105 SER B N 1
ATOM 3835 C CA . SER B 1 105 ? -20.406 2.877 14.438 1 77.62 105 SER B CA 1
ATOM 3836 C C . SER B 1 105 ? -19.734 3.602 15.602 1 77.62 105 SER B C 1
ATOM 3838 O O . SER B 1 105 ? -19.75 4.832 15.664 1 77.62 105 SER B O 1
ATOM 3840 N N . GLY B 1 106 ? -19.156 2.84 16.422 1 75.38 106 GLY B N 1
ATOM 3841 C CA . GLY B 1 106 ? -18.469 3.434 17.562 1 75.38 106 GLY B CA 1
ATOM 3842 C C . GLY B 1 106 ? -17.234 4.227 17.172 1 75.38 106 GLY B C 1
ATOM 3843 O O . GLY B 1 106 ? -17.047 5.352 17.641 1 75.38 106 GLY B O 1
ATOM 3844 N N . ILE B 1 107 ? -16.531 3.688 16.328 1 79.25 107 ILE B N 1
ATOM 3845 C CA . ILE B 1 107 ? -15.266 4.301 15.961 1 79.25 107 ILE B CA 1
ATOM 3846 C C . ILE B 1 107 ? -15.516 5.535 15.102 1 79.25 107 ILE B C 1
ATOM 3848 O O . ILE B 1 107 ? -14.906 6.586 15.32 1 79.25 107 ILE B O 1
ATOM 3852 N N . PHE B 1 108 ? -16.453 5.469 14.18 1 79.88 108 PHE B N 1
ATOM 3853 C CA . PHE B 1 108 ? -16.734 6.613 13.32 1 79.88 108 PHE B CA 1
ATOM 3854 C C . PHE B 1 108 ? -17.484 7.695 14.102 1 79.88 108 PHE B C 1
ATOM 3856 O O . PHE B 1 108 ? -17.281 8.891 13.859 1 79.88 108 PHE B O 1
ATOM 3863 N N . GLY B 1 109 ? -18.312 7.27 15 1 76.75 109 GLY B N 1
ATOM 3864 C CA . GLY B 1 109 ? -18.953 8.242 15.875 1 76.75 109 GLY B CA 1
ATOM 3865 C C . GLY B 1 109 ? -17.969 9.047 16.688 1 76.75 109 GLY B C 1
ATOM 3866 O O . GLY B 1 109 ? -18.062 10.273 16.766 1 76.75 109 GLY B O 1
ATOM 3867 N N . LEU B 1 110 ? -17.062 8.336 17.203 1 74.88 110 LEU B N 1
ATOM 3868 C CA . LEU B 1 110 ? -16.031 8.984 18 1 74.88 110 LEU B CA 1
ATOM 3869 C C . LEU B 1 110 ? -15.141 9.859 17.141 1 74.88 110 LEU B C 1
ATOM 3871 O O . LEU B 1 110 ? -14.828 10.992 17.5 1 74.88 110 LEU B O 1
ATOM 3875 N N . ALA B 1 111 ? -14.766 9.383 16.047 1 82.12 111 ALA B N 1
ATOM 3876 C CA . ALA B 1 111 ? -13.867 10.109 15.141 1 82.12 111 ALA B CA 1
ATOM 3877 C C . ALA B 1 111 ? -14.523 11.383 14.625 1 82.12 111 ALA B C 1
ATOM 3879 O O . ALA B 1 111 ? -13.844 12.391 14.398 1 82.12 111 ALA B O 1
ATOM 3880 N N . SER B 1 112 ? -15.82 11.391 14.484 1 82.69 112 SER B N 1
ATOM 3881 C CA . SER B 1 112 ? -16.531 12.531 13.906 1 82.69 112 SER B CA 1
ATOM 3882 C C . SER B 1 112 ? -16.594 13.695 14.891 1 82.69 112 SER B C 1
ATOM 3884 O O . SER B 1 112 ? -16.875 14.828 14.5 1 82.69 112 SER B O 1
ATOM 3886 N N . MET B 1 113 ? -16.375 13.383 16.109 1 78.5 113 MET B N 1
ATOM 3887 C CA . MET B 1 113 ? -16.375 14.43 17.125 1 78.5 113 MET B CA 1
ATOM 3888 C C . MET B 1 113 ? -15.031 15.156 17.156 1 78.5 113 MET B C 1
ATOM 3890 O O . MET B 1 113 ? -14.914 16.219 17.766 1 78.5 113 MET B O 1
ATOM 3894 N N . LEU B 1 114 ? -14.117 14.5 16.562 1 77.06 114 LEU B N 1
ATOM 3895 C CA . LEU B 1 114 ? -12.758 15.031 16.5 1 77.06 114 LEU B CA 1
ATOM 3896 C C . LEU B 1 114 ? -12.492 15.711 15.164 1 77.06 114 LEU B C 1
ATOM 3898 O O . LEU B 1 114 ? -13.344 15.68 14.266 1 77.06 114 LEU B O 1
ATOM 3902 N N . PRO B 1 115 ? -11.398 16.375 15.172 1 76.31 115 PRO B N 1
ATOM 3903 C CA . PRO B 1 115 ? -11.062 16.984 13.883 1 76.31 115 PRO B CA 1
ATOM 3904 C C . PRO B 1 115 ? -11.055 15.969 12.742 1 76.31 115 PRO B C 1
ATOM 3906 O O . PRO B 1 115 ? -10.844 14.773 12.969 1 76.31 115 PRO B O 1
ATOM 3909 N N . SER B 1 116 ? -11.273 16.469 11.555 1 82.38 116 SER B N 1
ATOM 3910 C CA . SER B 1 116 ? -11.5 15.641 10.367 1 82.38 116 SER B CA 1
ATOM 3911 C C . SER B 1 116 ? -10.336 14.688 10.117 1 82.38 116 SER B C 1
ATOM 3913 O O . SER B 1 116 ? -10.516 13.633 9.508 1 82.38 116 SER B O 1
ATOM 3915 N N . MET B 1 117 ? -9.203 15.008 10.656 1 79.38 117 MET B N 1
ATOM 3916 C CA . MET B 1 117 ? -8.016 14.18 10.445 1 79.38 117 MET B CA 1
ATOM 3917 C C . MET B 1 117 ? -8.18 12.82 11.117 1 79.38 117 MET B C 1
ATOM 3919 O O . MET B 1 117 ? -7.621 11.82 10.656 1 79.38 117 MET B O 1
ATOM 3923 N N . TYR B 1 118 ? -8.984 12.797 12.102 1 78.94 118 TYR B N 1
ATOM 3924 C CA . TYR B 1 118 ? -9.172 11.531 12.797 1 78.94 118 TYR B CA 1
ATOM 3925 C C . TYR B 1 118 ? -10.125 10.625 12.031 1 78.94 118 TYR B C 1
ATOM 3927 O O . TYR B 1 118 ? -9.977 9.398 12.039 1 78.94 118 TYR B O 1
ATOM 3935 N N . VAL B 1 119 ? -11.148 11.25 11.391 1 84.06 119 VAL B N 1
ATOM 3936 C CA . VAL B 1 119 ? -11.984 10.469 10.477 1 84.06 119 VAL B CA 1
ATOM 3937 C C . VAL B 1 119 ? -11.133 9.914 9.344 1 84.06 119 VAL B C 1
ATOM 3939 O O . VAL B 1 119 ? -11.258 8.742 8.977 1 84.06 119 VAL B O 1
ATOM 3942 N N . GLN B 1 120 ? -10.266 10.695 8.891 1 84.25 120 GLN B N 1
ATOM 3943 C CA . GLN B 1 120 ? -9.352 10.297 7.832 1 84.25 120 GLN B CA 1
ATOM 3944 C C . GLN B 1 120 ? -8.438 9.156 8.289 1 84.25 120 GLN B C 1
ATOM 3946 O O . GLN B 1 120 ? -8.164 8.227 7.527 1 84.25 120 GLN B O 1
ATOM 3951 N N . ALA B 1 121 ? -8.016 9.242 9.5 1 82.94 121 ALA B N 1
ATOM 3952 C CA . ALA B 1 121 ? -7.156 8.195 10.047 1 82.94 121 ALA B CA 1
ATOM 3953 C C . ALA B 1 121 ? -7.891 6.863 10.117 1 82.94 121 ALA B C 1
ATOM 3955 O O . ALA B 1 121 ? -7.316 5.816 9.805 1 82.94 121 ALA B O 1
ATOM 3956 N N . VAL B 1 122 ? -9.109 6.938 10.453 1 86.19 122 VAL B N 1
ATOM 3957 C CA . VAL B 1 122 ? -9.922 5.73 10.531 1 86.19 122 VAL B CA 1
ATOM 3958 C C . VAL B 1 122 ? -10.094 5.133 9.133 1 86.19 122 VAL B C 1
ATOM 3960 O O . VAL B 1 122 ? -9.977 3.918 8.953 1 86.19 122 VAL B O 1
ATOM 3963 N N . MET B 1 123 ? -10.32 5.953 8.172 1 86.5 123 MET B N 1
ATOM 3964 C CA . MET B 1 123 ? -10.492 5.508 6.789 1 86.5 123 MET B CA 1
ATOM 3965 C C . MET B 1 123 ? -9.219 4.855 6.266 1 86.5 123 MET B C 1
ATOM 3967 O O . MET B 1 123 ? -9.266 3.809 5.617 1 86.5 123 MET B O 1
ATOM 3971 N N . VAL B 1 124 ? -8.125 5.426 6.57 1 86.25 124 VAL B N 1
ATOM 3972 C CA . VAL B 1 124 ? -6.836 4.895 6.141 1 86.25 124 VAL B CA 1
ATOM 3973 C C . VAL B 1 124 ? -6.582 3.551 6.82 1 86.25 124 VAL B C 1
ATOM 3975 O O . VAL B 1 124 ? -6.113 2.604 6.18 1 86.25 124 VAL B O 1
ATOM 3978 N N . GLY B 1 125 ? -6.898 3.504 8.086 1 87.25 125 GLY B N 1
ATOM 3979 C CA . GLY B 1 125 ? -6.758 2.244 8.797 1 87.25 125 GLY B CA 1
ATOM 3980 C C . GLY B 1 125 ? -7.598 1.128 8.203 1 87.25 125 GLY B C 1
ATOM 3981 O O . GLY B 1 125 ? -7.137 -0.008 8.078 1 87.25 125 GLY B O 1
ATOM 3982 N N . ALA B 1 126 ? -8.789 1.49 7.863 1 87.81 126 ALA B N 1
ATOM 3983 C CA . ALA B 1 126 ? -9.68 0.521 7.23 1 87.81 126 ALA B CA 1
ATOM 3984 C C . ALA B 1 126 ? -9.086 0.007 5.922 1 87.81 126 ALA B C 1
ATOM 3986 O O . ALA B 1 126 ? -9.234 -1.171 5.586 1 87.81 126 ALA B O 1
ATOM 3987 N N . GLY B 1 127 ? -8.461 0.882 5.242 1 89.56 127 GLY B N 1
ATOM 3988 C CA . GLY B 1 127 ? -7.812 0.485 4 1 89.56 127 GLY B CA 1
ATOM 3989 C C . GLY B 1 127 ? -6.598 -0.394 4.223 1 89.56 127 GLY B C 1
ATOM 3990 O O . GLY B 1 127 ? -6.34 -1.314 3.443 1 89.56 127 GLY B O 1
ATOM 3991 N N . LEU B 1 128 ? -5.859 -0.118 5.25 1 90.38 128 LEU B N 1
ATOM 3992 C CA . LEU B 1 128 ? -4.656 -0.876 5.566 1 90.38 128 LEU B CA 1
ATOM 3993 C C . LEU B 1 128 ? -4.984 -2.348 5.797 1 90.38 128 LEU B C 1
ATOM 3995 O O . LEU B 1 128 ? -4.184 -3.225 5.461 1 90.38 128 LEU B O 1
ATOM 3999 N N . ALA B 1 129 ? -6.133 -2.596 6.301 1 92.25 129 ALA B N 1
ATOM 4000 C CA . ALA B 1 129 ? -6.578 -3.965 6.551 1 92.25 129 ALA B CA 1
ATOM 4001 C C . ALA B 1 129 ? -6.555 -4.793 5.27 1 92.25 129 ALA B C 1
ATOM 4003 O O . ALA B 1 129 ? -5.988 -5.887 5.238 1 92.25 129 ALA B O 1
ATOM 4004 N N . GLY B 1 130 ? -7.086 -4.262 4.227 1 93 130 GLY B N 1
ATOM 4005 C CA . GLY B 1 130 ? -7.113 -4.969 2.957 1 93 130 GLY B CA 1
ATOM 4006 C C . GLY B 1 130 ? -5.734 -5.188 2.363 1 93 130 GLY B C 1
ATOM 4007 O O . GLY B 1 130 ? -5.438 -6.266 1.851 1 93 130 GLY B O 1
ATOM 4008 N N . LEU B 1 131 ? -4.98 -4.191 2.42 1 91 131 LEU B N 1
ATOM 4009 C CA . LEU B 1 131 ? -3.621 -4.27 1.897 1 91 131 LEU B CA 1
ATOM 4010 C C . LEU B 1 131 ? -2.838 -5.387 2.576 1 91 131 LEU B C 1
ATOM 4012 O O . LEU B 1 131 ? -2.213 -6.211 1.902 1 91 131 LEU B O 1
ATOM 4016 N N . LEU B 1 132 ? -2.932 -5.469 3.865 1 91.38 132 LEU B N 1
ATOM 4017 C CA . LEU B 1 132 ? -2.197 -6.473 4.625 1 91.38 132 LEU B CA 1
ATOM 4018 C C . LEU B 1 132 ? -2.715 -7.875 4.312 1 91.38 132 LEU B C 1
ATOM 4020 O O . LEU B 1 132 ? -1.926 -8.805 4.133 1 91.38 132 LEU B O 1
ATOM 4024 N N . CYS B 1 133 ? -3.994 -7.957 4.207 1 93.69 133 CYS B N 1
ATOM 4025 C CA . CYS B 1 133 ? -4.586 -9.258 3.908 1 93.69 133 CYS B CA 1
ATOM 4026 C C . CYS B 1 133 ? -4.152 -9.75 2.533 1 93.69 133 CYS B C 1
ATOM 4028 O O . CYS B 1 133 ? -3.771 -10.914 2.379 1 93.69 133 CYS B O 1
ATOM 4030 N N . SER B 1 134 ? -4.168 -8.859 1.564 1 92.69 134 SER B N 1
ATOM 4031 C CA . SER B 1 134 ? -3.799 -9.25 0.206 1 92.69 134 SER B CA 1
ATOM 4032 C C . SER B 1 134 ? -2.326 -9.633 0.12 1 92.69 134 SER B C 1
ATOM 4034 O O . SER B 1 134 ? -1.976 -10.625 -0.526 1 92.69 134 SER B O 1
ATOM 4036 N N . PHE B 1 135 ? -1.531 -8.906 0.751 1 90.94 135 PHE B N 1
ATOM 4037 C CA . PHE B 1 135 ? -0.103 -9.203 0.73 1 90.94 135 PHE B CA 1
ATOM 4038 C C . PHE B 1 135 ? 0.185 -10.531 1.417 1 90.94 135 PHE B C 1
ATOM 4040 O O . PHE B 1 135 ? 0.955 -11.352 0.905 1 90.94 135 PHE B O 1
ATOM 4047 N N . LEU B 1 136 ? -0.437 -10.734 2.553 1 91.19 136 LEU B N 1
ATOM 4048 C CA . LEU B 1 136 ? -0.244 -11.977 3.289 1 91.19 136 LEU B CA 1
ATOM 4049 C C . LEU B 1 136 ? -0.72 -13.172 2.469 1 91.19 136 LEU B C 1
ATOM 4051 O O . LEU B 1 136 ? -0.085 -14.227 2.477 1 91.19 136 LEU B O 1
ATOM 4055 N N . ARG B 1 137 ? -1.816 -12.945 1.765 1 92.88 137 ARG B N 1
ATOM 4056 C CA . ARG B 1 137 ? -2.332 -14.039 0.948 1 92.88 137 ARG B CA 1
ATOM 4057 C C . ARG B 1 137 ? -1.367 -14.383 -0.181 1 92.88 137 ARG B C 1
ATOM 4059 O O . ARG B 1 137 ? -1.12 -15.555 -0.456 1 92.88 137 ARG B O 1
ATOM 4066 N N . ILE B 1 138 ? -0.797 -13.398 -0.793 1 88.38 138 ILE B N 1
ATOM 4067 C CA . ILE B 1 138 ? 0.162 -13.602 -1.872 1 88.38 138 ILE B CA 1
ATOM 4068 C C . ILE B 1 138 ? 1.395 -14.328 -1.336 1 88.38 138 ILE B C 1
ATOM 4070 O O . ILE B 1 138 ? 1.843 -15.312 -1.92 1 88.38 138 ILE B O 1
ATOM 4074 N N . VAL B 1 139 ? 1.818 -13.93 -0.188 1 88.62 139 VAL B N 1
ATOM 4075 C CA . VAL B 1 139 ? 3.021 -14.5 0.407 1 88.62 139 VAL B CA 1
ATOM 4076 C C . VAL B 1 139 ? 2.771 -15.961 0.781 1 88.62 139 VAL B C 1
ATOM 4078 O O . VAL B 1 139 ? 3.572 -16.844 0.451 1 88.62 139 VAL B O 1
ATOM 4081 N N . THR B 1 140 ? 1.698 -16.25 1.41 1 90.25 140 THR B N 1
ATOM 4082 C CA . THR B 1 140 ? 1.438 -17.609 1.874 1 90.25 140 THR B CA 1
ATOM 4083 C C . THR B 1 140 ? 1.164 -18.547 0.697 1 90.25 140 THR B C 1
ATOM 4085 O O . THR B 1 140 ? 1.581 -19.703 0.706 1 90.25 140 THR B O 1
ATOM 4088 N N . LYS B 1 141 ? 0.479 -18 -0.302 1 88.19 141 LYS B N 1
ATOM 4089 C CA . LYS B 1 141 ? 0.214 -18.828 -1.479 1 88.19 141 LYS B CA 1
ATOM 4090 C C . LYS B 1 141 ? 1.509 -19.188 -2.205 1 88.19 141 LYS B C 1
ATOM 4092 O O . LYS B 1 141 ? 1.712 -20.328 -2.596 1 88.19 141 LYS B O 1
ATOM 4097 N N . LEU B 1 142 ? 2.344 -18.219 -2.316 1 84.38 142 LEU B N 1
ATOM 4098 C CA . LEU B 1 142 ? 3.588 -18.453 -3.045 1 84.38 142 LEU B CA 1
ATOM 4099 C C . LEU B 1 142 ? 4.535 -19.328 -2.24 1 84.38 142 LEU B C 1
ATOM 4101 O O . LEU B 1 142 ? 5.184 -20.219 -2.795 1 84.38 142 LEU B O 1
ATOM 4105 N N . THR B 1 143 ? 4.637 -19.172 -0.965 1 83.56 143 THR B N 1
ATOM 4106 C CA . THR B 1 143 ? 5.645 -19.844 -0.158 1 83.56 143 THR B CA 1
ATOM 4107 C C . THR B 1 143 ? 5.195 -21.266 0.184 1 83.56 143 THR B C 1
ATOM 4109 O O . THR B 1 143 ? 6.012 -22.188 0.248 1 83.56 143 THR B O 1
ATOM 4112 N N . ILE B 1 144 ? 3.91 -21.406 0.377 1 85.69 144 ILE B N 1
ATOM 4113 C CA . ILE B 1 144 ? 3.441 -22.703 0.84 1 85.69 144 ILE B CA 1
ATOM 4114 C C . ILE B 1 144 ? 2.953 -23.531 -0.349 1 85.69 144 ILE B C 1
ATOM 4116 O O . ILE B 1 144 ? 3.309 -24.703 -0.487 1 85.69 144 ILE B O 1
ATOM 4120 N N . GLU B 1 145 ? 2.213 -22.891 -1.224 1 84 145 GLU B N 1
ATOM 4121 C CA . GLU B 1 145 ? 1.739 -23.609 -2.4 1 84 145 GLU B CA 1
ATOM 4122 C C . GLU B 1 145 ? 2.818 -23.672 -3.479 1 84 145 GLU B C 1
ATOM 4124 O O . GLU B 1 145 ? 2.75 -24.5 -4.383 1 84 145 GLU B O 1
ATOM 4129 N N . GLN B 1 146 ? 3.832 -22.875 -3.396 1 73 146 GLN B N 1
ATOM 4130 C CA . GLN B 1 146 ? 5.004 -22.828 -4.266 1 73 146 GLN B CA 1
ATOM 4131 C C . GLN B 1 146 ? 4.598 -22.656 -5.727 1 73 146 GLN B C 1
ATOM 4133 O O . GLN B 1 146 ? 5.234 -23.203 -6.625 1 73 146 GLN B O 1
ATOM 4138 N N . ASN B 1 147 ? 3.439 -22.047 -5.879 1 67.5 147 ASN B N 1
ATOM 4139 C CA . ASN B 1 147 ? 2.916 -21.734 -7.203 1 67.5 147 ASN B CA 1
ATOM 4140 C C . ASN B 1 147 ? 2.916 -22.953 -8.117 1 67.5 147 ASN B C 1
ATOM 4142 O O . ASN B 1 147 ? 3.242 -22.844 -9.297 1 67.5 147 ASN B O 1
ATOM 4146 N N . ARG B 1 148 ? 2.588 -24.078 -7.578 1 69.88 148 ARG B N 1
ATOM 4147 C CA . ARG B 1 148 ? 2.527 -25.297 -8.367 1 69.88 148 ARG B CA 1
ATOM 4148 C C . ARG B 1 148 ? 1.27 -25.344 -9.227 1 69.88 148 ARG B C 1
ATOM 4150 O O . ARG B 1 148 ? 0.265 -24.703 -8.898 1 69.88 148 ARG B O 1
ATOM 4157 N N . VAL B 1 149 ? 1.436 -25.969 -10.359 1 65.69 149 VAL B N 1
ATOM 4158 C CA . VAL B 1 149 ? 0.316 -26.094 -11.289 1 65.69 149 VAL B CA 1
ATOM 4159 C C . VAL B 1 149 ? -0.79 -26.938 -10.641 1 65.69 149 VAL B C 1
ATOM 4161 O O . VAL B 1 149 ? -1.965 -26.562 -10.695 1 65.69 149 VAL B O 1
ATOM 4164 N N . HIS B 1 150 ? -0.377 -28.016 -10.016 1 74 150 HIS B N 1
ATOM 4165 C CA . HIS B 1 150 ? -1.346 -28.875 -9.336 1 74 150 HIS B CA 1
ATOM 4166 C C . HIS B 1 150 ? -1.125 -28.859 -7.828 1 74 150 HIS B C 1
ATOM 4168 O O . HIS B 1 150 ? -0.177 -29.469 -7.328 1 74 150 HIS B O 1
ATOM 4174 N N . VAL B 1 151 ? -1.963 -28.031 -7.258 1 79.75 151 VAL B N 1
ATOM 4175 C CA . VAL B 1 151 ? -1.846 -27.953 -5.805 1 79.75 151 VAL B CA 1
ATOM 4176 C C . VAL B 1 151 ? -2.949 -28.766 -5.145 1 79.75 151 VAL B C 1
ATOM 4178 O O . VAL B 1 151 ? -4.121 -28.656 -5.508 1 79.75 151 VAL B O 1
ATOM 4181 N N . SER B 1 152 ? -2.553 -29.656 -4.281 1 84.94 152 SER B N 1
ATOM 4182 C CA . SER B 1 152 ? -3.523 -30.453 -3.545 1 84.94 152 SER B CA 1
ATOM 4183 C C . SER B 1 152 ? -4.363 -29.594 -2.611 1 84.94 152 SER B C 1
ATOM 4185 O O . SER B 1 152 ? -3.928 -28.516 -2.195 1 84.94 152 SER B O 1
ATOM 4187 N N . LEU B 1 153 ? -5.539 -30.047 -2.387 1 86.81 153 LEU B N 1
ATOM 4188 C CA . LEU B 1 153 ? -6.434 -29.344 -1.476 1 86.81 153 LEU B CA 1
ATOM 4189 C C . LEU B 1 153 ? -5.797 -29.188 -0.096 1 86.81 153 LEU B C 1
ATOM 4191 O O . LEU B 1 153 ? -5.98 -28.172 0.568 1 86.81 153 LEU B O 1
ATOM 4195 N N . MET B 1 154 ? -5.074 -30.172 0.291 1 88.44 154 MET B N 1
ATOM 4196 C CA . MET B 1 154 ? -4.422 -30.141 1.596 1 88.44 154 MET B CA 1
ATOM 4197 C C . MET B 1 154 ? -3.387 -29.016 1.653 1 88.44 154 MET B C 1
ATOM 4199 O O . MET B 1 154 ? -3.291 -28.312 2.654 1 88.44 154 MET B O 1
ATOM 4203 N N . ARG B 1 155 ? -2.666 -28.859 0.692 1 88.19 155 ARG B N 1
ATOM 4204 C CA . ARG B 1 155 ? -1.661 -27.797 0.637 1 88.19 155 ARG B CA 1
ATOM 4205 C C . ARG B 1 155 ? -2.316 -26.422 0.594 1 88.19 155 ARG B C 1
ATOM 4207 O O . ARG B 1 155 ? -1.817 -25.469 1.203 1 88.19 155 ARG B O 1
ATOM 4214 N N . MET B 1 156 ? -3.379 -26.375 -0.176 1 89.06 156 MET B N 1
ATOM 4215 C CA . MET B 1 156 ? -4.141 -25.125 -0.19 1 89.06 156 MET B CA 1
ATOM 4216 C C . MET B 1 156 ? -4.676 -24.797 1.201 1 89.06 156 MET B C 1
ATOM 4218 O O . MET B 1 156 ? -4.688 -23.641 1.608 1 89.06 156 MET B O 1
ATOM 4222 N N . THR B 1 157 ? -5.074 -25.812 1.877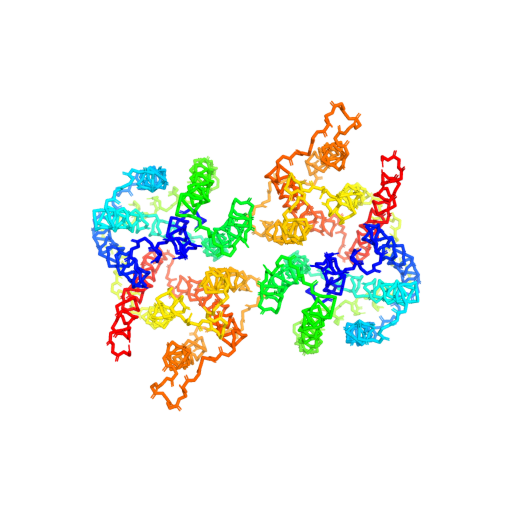 1 91.81 157 THR B N 1
ATOM 4223 C CA . THR B 1 157 ? -5.578 -25.641 3.234 1 91.81 157 THR B CA 1
ATOM 4224 C C . THR B 1 157 ? -4.465 -25.172 4.168 1 91.81 157 THR B C 1
ATOM 4226 O O . THR B 1 157 ? -4.684 -24.312 5.02 1 91.81 157 THR B O 1
ATOM 4229 N N . HIS B 1 158 ? -3.281 -25.672 3.996 1 91.75 158 HIS B N 1
ATOM 4230 C CA . HIS B 1 158 ? -2.143 -25.234 4.797 1 91.75 158 HIS B CA 1
ATOM 4231 C C . HIS B 1 158 ? -1.83 -23.766 4.551 1 91.75 158 HIS B C 1
ATOM 4233 O O . HIS B 1 158 ? -1.562 -23.016 5.496 1 91.75 158 HIS B O 1
ATOM 4239 N N . SER B 1 159 ? -1.836 -23.438 3.311 1 91.94 159 SER B N 1
ATOM 4240 C CA . SER B 1 159 ? -1.556 -22.062 2.936 1 91.94 159 SER B CA 1
ATOM 4241 C C . SER B 1 159 ? -2.604 -21.109 3.506 1 91.94 159 SER B C 1
ATOM 4243 O O . SER B 1 159 ? -2.264 -20.062 4.062 1 91.94 159 SER B O 1
ATOM 4245 N N . THR B 1 160 ? -3.826 -21.484 3.418 1 92.88 160 THR B N 1
ATOM 4246 C CA . THR B 1 160 ? -4.926 -20.656 3.898 1 92.88 160 THR B CA 1
ATOM 4247 C C . THR B 1 160 ? -4.945 -20.625 5.426 1 92.88 160 THR B C 1
ATOM 4249 O O . THR B 1 160 ? -5.219 -19.578 6.02 1 92.88 160 THR B O 1
ATOM 4252 N N . ALA B 1 161 ? -4.66 -21.719 5.996 1 94.44 161 ALA B N 1
ATOM 4253 C CA . ALA B 1 161 ? -4.586 -21.781 7.457 1 94.44 161 ALA B CA 1
ATOM 4254 C C . ALA B 1 161 ? -3.502 -20.844 7.984 1 94.44 161 ALA B C 1
ATOM 4256 O O . ALA B 1 161 ? -3.73 -20.094 8.93 1 94.44 161 ALA B O 1
ATOM 4257 N N . SER B 1 162 ? -2.357 -20.938 7.391 1 92.94 162 SER B N 1
ATOM 4258 C CA . SER B 1 162 ? -1.272 -20.047 7.789 1 92.94 162 SER B CA 1
ATOM 4259 C C . SER B 1 162 ? -1.666 -18.578 7.609 1 92.94 162 SER B C 1
ATOM 4261 O O . SER B 1 162 ? -1.354 -17.734 8.453 1 92.94 162 SER B O 1
ATOM 4263 N N . TYR B 1 163 ? -2.326 -18.328 6.516 1 94.62 163 TYR B N 1
ATOM 4264 C CA . TYR B 1 163 ? -2.832 -16.984 6.227 1 94.62 163 TYR B CA 1
ATOM 4265 C C . TYR B 1 163 ? -3.754 -16.5 7.34 1 94.62 163 TYR B C 1
ATOM 4267 O O . TYR B 1 163 ? -3.551 -15.422 7.891 1 94.62 163 TYR B O 1
ATOM 4275 N N . PHE B 1 164 ? -4.672 -17.281 7.773 1 96 164 PHE B N 1
ATOM 4276 C CA . PHE B 1 164 ? -5.66 -16.891 8.773 1 96 164 PHE B CA 1
ATOM 4277 C C . PHE B 1 164 ? -5.035 -16.844 10.156 1 96 164 PHE B C 1
ATOM 4279 O O . PHE B 1 164 ? -5.457 -16.047 11 1 96 164 PHE B O 1
ATOM 4286 N N . ILE B 1 165 ? -4.074 -17.594 10.398 1 94 165 ILE B N 1
ATOM 4287 C CA . ILE B 1 165 ? -3.373 -17.531 11.672 1 94 165 ILE B CA 1
ATOM 4288 C C . ILE B 1 165 ? -2.658 -16.188 11.812 1 94 165 ILE B C 1
ATOM 4290 O O . ILE B 1 165 ? -2.742 -15.539 12.859 1 94 165 ILE B O 1
ATOM 4294 N N . VAL B 1 166 ? -2.014 -15.82 10.742 1 92 166 VAL B N 1
ATOM 4295 C CA . VAL B 1 166 ? -1.32 -14.539 10.789 1 92 166 VAL B CA 1
ATOM 4296 C C . VAL B 1 166 ? -2.338 -13.406 10.906 1 92 166 VAL B C 1
ATOM 4298 O O . VAL B 1 166 ? -2.117 -12.438 11.641 1 92 166 VAL B O 1
ATOM 4301 N N . CYS B 1 167 ? -3.453 -13.539 10.203 1 94.12 167 CYS B N 1
ATOM 4302 C CA . CYS B 1 167 ? -4.523 -12.555 10.328 1 94.12 167 CYS B CA 1
ATOM 4303 C C . CYS B 1 167 ? -5 -12.453 11.773 1 94.12 167 CYS B C 1
ATOM 4305 O O . CYS B 1 167 ? -5.25 -11.352 12.273 1 94.12 167 CYS B O 1
ATOM 4307 N N . SER B 1 168 ? -5.051 -13.586 12.43 1 94.75 168 SER B N 1
ATOM 4308 C CA . SER B 1 168 ? -5.48 -13.594 13.828 1 94.75 168 SER B CA 1
ATOM 4309 C C . SER B 1 168 ? -4.473 -12.883 14.727 1 94.75 168 SER B C 1
ATOM 4311 O O . SER B 1 168 ? -4.855 -12.203 15.68 1 94.75 168 SER B O 1
ATOM 4313 N N . ILE B 1 169 ? -3.275 -12.977 14.43 1 93 169 ILE B N 1
ATOM 4314 C CA . ILE B 1 169 ? -2.234 -12.297 15.188 1 93 169 ILE B CA 1
ATOM 4315 C C . ILE B 1 169 ? -2.365 -10.789 15.008 1 93 169 ILE B C 1
ATOM 4317 O O . ILE B 1 169 ? -2.199 -10.023 15.961 1 93 169 ILE B O 1
ATOM 4321 N N . ILE B 1 170 ? -2.717 -10.383 13.852 1 91.25 170 ILE B N 1
ATOM 4322 C CA . ILE B 1 170 ? -2.879 -8.961 13.57 1 91.25 170 ILE B CA 1
ATOM 4323 C C . ILE B 1 170 ? -4.074 -8.414 14.352 1 91.25 170 ILE B C 1
ATOM 4325 O O . ILE B 1 170 ? -4.004 -7.32 14.914 1 91.25 170 ILE B O 1
ATOM 4329 N N . ILE B 1 171 ? -5.137 -9.18 14.414 1 92.12 171 ILE B N 1
ATOM 4330 C CA . ILE B 1 171 ? -6.297 -8.766 15.195 1 92.12 171 ILE B CA 1
ATOM 4331 C C . ILE B 1 171 ? -5.922 -8.672 16.672 1 92.12 171 ILE B C 1
ATOM 4333 O O . ILE B 1 171 ? -6.363 -7.766 17.375 1 92.12 171 ILE B O 1
ATOM 4337 N N . LEU B 1 172 ? -5.133 -9.57 17.125 1 92 172 LEU B N 1
ATOM 4338 C CA . LEU B 1 172 ? -4.656 -9.523 18.5 1 92 172 LEU B CA 1
ATOM 4339 C C . LEU B 1 172 ? -3.863 -8.25 18.766 1 92 172 LEU B C 1
ATOM 4341 O O . LEU B 1 172 ? -4.02 -7.617 19.812 1 92 172 LEU B O 1
ATOM 4345 N N . LEU B 1 173 ? -3.078 -7.848 17.797 1 89.31 173 LEU B N 1
ATOM 4346 C CA . LEU B 1 173 ? -2.316 -6.609 17.906 1 89.31 173 LEU B CA 1
ATOM 4347 C C . LEU B 1 173 ? -3.242 -5.398 17.906 1 89.31 173 LEU B C 1
ATOM 4349 O O . LEU B 1 173 ? -2.986 -4.41 18.594 1 89.31 173 LEU B O 1
ATOM 4353 N N . CYS B 1 174 ? -4.316 -5.469 17.109 1 87.19 174 CYS B N 1
ATOM 4354 C CA . CYS B 1 174 ? -5.305 -4.398 17.078 1 87.19 174 CYS B CA 1
ATOM 4355 C C . CYS B 1 174 ? -5.996 -4.258 18.438 1 87.19 174 CYS B C 1
ATOM 4357 O O . CYS B 1 174 ? -6.258 -3.141 18.891 1 87.19 174 CYS B O 1
ATOM 4359 N N . ILE B 1 175 ? -6.246 -5.375 19.125 1 87.75 175 ILE B N 1
ATOM 4360 C CA . ILE B 1 175 ? -6.852 -5.367 20.453 1 87.75 175 ILE B CA 1
ATOM 4361 C C . ILE B 1 175 ? -5.914 -4.676 21.438 1 87.75 175 ILE B C 1
ATOM 4363 O O . ILE B 1 175 ? -6.332 -3.791 22.188 1 87.75 175 ILE B O 1
ATOM 4367 N N . LEU B 1 176 ? -4.688 -4.973 21.391 1 86.88 176 LEU B N 1
ATOM 4368 C CA . LEU B 1 176 ? -3.701 -4.391 22.297 1 86.88 176 LEU B CA 1
ATOM 4369 C C . LEU B 1 176 ? -3.537 -2.898 22.031 1 86.88 176 LEU B C 1
ATOM 4371 O O . LEU B 1 176 ? -3.43 -2.107 22.969 1 86.88 176 LEU B O 1
ATOM 4375 N N . SER B 1 177 ? -3.539 -2.57 20.75 1 83.12 177 SER B N 1
ATOM 4376 C CA . SER B 1 177 ? -3.439 -1.161 20.375 1 83.12 177 SER B CA 1
ATOM 4377 C C . SER B 1 177 ? -4.656 -0.376 20.859 1 83.12 177 SER B C 1
ATOM 4379 O O . SER B 1 177 ? -4.531 0.778 21.281 1 83.12 177 SER B O 1
ATOM 4381 N N . PHE B 1 178 ? -5.777 -0.997 20.766 1 81.06 178 PHE B N 1
ATOM 4382 C CA . PHE B 1 178 ? -7 -0.345 21.219 1 81.06 178 PHE B CA 1
ATOM 4383 C C . PHE B 1 178 ? -6.961 -0.095 22.719 1 81.06 178 PHE B C 1
ATOM 4385 O O . PHE B 1 178 ? -7.336 0.985 23.188 1 81.06 178 PHE B O 1
ATOM 4392 N N . ILE B 1 179 ? -6.531 -1.051 23.438 1 82 179 ILE B N 1
ATOM 4393 C CA . ILE B 1 179 ? -6.418 -0.919 24.891 1 82 179 ILE B CA 1
ATOM 4394 C C . ILE B 1 179 ? -5.477 0.234 25.234 1 82 179 ILE B C 1
ATOM 4396 O O . ILE B 1 179 ? -5.762 1.03 26.125 1 82 179 ILE B O 1
ATOM 4400 N N . TYR B 1 180 ? -4.527 0.396 24.453 1 79.5 180 TYR B N 1
ATOM 4401 C CA . TYR B 1 180 ? -3.551 1.454 24.672 1 79.5 180 TYR B CA 1
ATOM 4402 C C . TYR B 1 180 ? -4.141 2.822 24.359 1 79.5 180 TYR B C 1
ATOM 4404 O O . TYR B 1 180 ? -3.934 3.783 25.094 1 79.5 180 TYR B O 1
ATOM 4412 N N . VAL B 1 181 ? -4.891 2.939 23.25 1 74.94 181 VAL B N 1
ATOM 4413 C CA . VAL B 1 181 ? -5.418 4.211 22.766 1 74.94 181 VAL B CA 1
ATOM 4414 C C . VAL B 1 181 ? -6.508 4.711 23.719 1 74.94 181 VAL B C 1
ATOM 4416 O O . VAL B 1 181 ? -6.562 5.902 24.031 1 74.94 181 VAL B O 1
ATOM 4419 N N . VAL B 1 182 ? -7.352 3.875 24.188 1 75.12 182 VAL B N 1
ATOM 4420 C CA . VAL B 1 182 ? -8.469 4.273 25.031 1 75.12 182 VAL B CA 1
ATOM 4421 C C . VAL B 1 182 ? -7.949 4.707 26.406 1 75.12 182 VAL B C 1
ATOM 4423 O O . VAL B 1 182 ? -8.602 5.488 27.094 1 75.12 182 VAL B O 1
ATOM 4426 N N . ARG B 1 183 ? -6.809 4.316 26.734 1 77.06 183 ARG B N 1
ATOM 4427 C CA . ARG B 1 183 ? -6.227 4.664 28.016 1 77.06 183 ARG B CA 1
ATOM 4428 C C . ARG B 1 183 ? -5.348 5.902 27.906 1 77.06 183 ARG B C 1
ATOM 4430 O O . ARG B 1 183 ? -4.871 6.43 28.922 1 77.06 183 ARG B O 1
ATOM 4437 N N . HIS B 1 184 ? -5.223 6.348 26.672 1 77.19 184 HIS B N 1
ATOM 4438 C CA . HIS B 1 184 ? -4.41 7.543 26.453 1 77.19 184 HIS B CA 1
ATOM 4439 C C . HIS B 1 184 ? -5.137 8.797 26.938 1 77.19 184 HIS B C 1
ATOM 4441 O O . HIS B 1 184 ? -6.336 8.953 26.703 1 77.19 184 HIS B O 1
ATOM 4447 N N . PRO B 1 185 ? -4.5 9.727 27.609 1 75.88 185 PRO B N 1
ATOM 4448 C CA . PRO B 1 185 ? -5.137 10.898 28.219 1 75.88 185 PRO B CA 1
ATOM 4449 C C . PRO B 1 185 ? -5.855 11.773 27.203 1 75.88 185 PRO B C 1
ATOM 4451 O O . PRO B 1 185 ? -6.914 12.328 27.5 1 75.88 185 PRO B O 1
ATOM 4454 N N . TYR B 1 186 ? -5.285 11.859 26.016 1 72.75 186 TYR B N 1
ATOM 4455 C CA . TYR B 1 186 ? -5.895 12.688 24.984 1 72.75 186 TYR B CA 1
ATOM 4456 C C . TYR B 1 186 ? -7.258 12.141 24.578 1 72.75 186 TYR B C 1
ATOM 4458 O O . TYR B 1 186 ? -8.219 12.906 24.438 1 72.75 186 TYR B O 1
ATOM 4466 N N . CYS B 1 187 ? -7.312 10.93 24.422 1 70.75 187 CYS B N 1
ATOM 4467 C CA . CYS B 1 187 ? -8.57 10.297 24.031 1 70.75 187 CYS B CA 1
ATOM 4468 C C . CYS B 1 187 ? -9.562 10.305 25.188 1 70.75 187 CYS B C 1
ATOM 4470 O O . CYS B 1 187 ? -10.758 10.539 24.984 1 70.75 187 CYS B O 1
ATOM 4472 N N . LYS B 1 188 ? -9.078 10.156 26.359 1 73.62 188 LYS B N 1
ATOM 4473 C CA . LYS B 1 188 ? -9.93 10.195 27.547 1 73.62 188 LYS B CA 1
ATOM 4474 C C . LYS B 1 188 ? -10.586 11.57 27.703 1 73.62 188 LYS B C 1
ATOM 4476 O O . LYS B 1 188 ? -11.742 11.672 28.094 1 73.62 188 LYS B O 1
ATOM 4481 N N . TYR B 1 189 ? -9.797 12.438 27.344 1 74.69 189 TYR B N 1
ATOM 4482 C CA . TYR B 1 189 ? -10.297 13.805 27.438 1 74.69 189 TYR B CA 1
ATOM 4483 C C . TYR B 1 189 ? -11.492 14.016 26.516 1 74.69 189 TYR B C 1
ATOM 4485 O O . TYR B 1 189 ? -12.531 14.531 26.938 1 74.69 189 TYR B O 1
ATOM 4493 N N . TYR B 1 190 ? -11.383 13.617 25.312 1 67.94 190 TYR B N 1
ATOM 4494 C CA . TYR B 1 190 ? -12.445 13.852 24.328 1 67.94 190 TYR B CA 1
ATOM 4495 C C . TYR B 1 190 ? -13.633 12.938 24.594 1 67.94 190 TYR B C 1
ATOM 4497 O O . TYR B 1 190 ? -14.789 13.328 24.375 1 67.94 190 TYR B O 1
ATOM 4505 N N . ILE B 1 191 ? -13.367 11.82 25.078 1 68.44 191 ILE B N 1
ATOM 4506 C CA . ILE B 1 191 ? -14.438 10.898 25.438 1 68.44 191 ILE B CA 1
ATOM 4507 C C . ILE B 1 191 ? -15.227 11.461 26.625 1 68.44 191 ILE B C 1
ATOM 4509 O O . ILE B 1 191 ? -16.469 11.414 26.625 1 68.44 191 ILE B O 1
ATOM 4513 N N . ASN B 1 192 ? -14.445 12.016 27.531 1 71.25 192 ASN B N 1
ATOM 4514 C CA . ASN B 1 192 ? -15.094 12.617 28.688 1 71.25 192 ASN B CA 1
ATOM 4515 C C . ASN B 1 192 ? -15.836 13.898 28.328 1 71.25 192 ASN B C 1
ATOM 4517 O O . ASN B 1 192 ? -16.891 14.195 28.891 1 71.25 192 ASN B O 1
ATOM 4521 N N . LEU B 1 193 ? -15.266 14.539 27.406 1 68.69 193 LEU B N 1
ATOM 4522 C CA . LEU B 1 193 ? -15.922 15.75 26.922 1 68.69 193 LEU B CA 1
ATOM 4523 C C . LEU B 1 193 ? -17.25 15.422 26.266 1 68.69 193 LEU B C 1
ATOM 4525 O O . LEU B 1 193 ? -18.25 16.141 26.453 1 68.69 193 LEU B O 1
ATOM 4529 N N . SER B 1 194 ? -17.156 14.391 25.484 1 62.94 194 SER B N 1
ATOM 4530 C CA . SER B 1 194 ? -18.375 13.961 24.812 1 62.94 194 SER B CA 1
ATOM 4531 C C . SER B 1 194 ? -19.438 13.516 25.812 1 62.94 194 SER B C 1
ATOM 4533 O O . SER B 1 194 ? -20.625 13.812 25.641 1 62.94 194 SER B O 1
ATOM 4535 N N . LYS B 1 195 ? -18.984 12.844 26.844 1 64.56 195 LYS B N 1
ATOM 4536 C CA . LYS B 1 195 ? -19.891 12.375 27.891 1 64.56 195 LYS B CA 1
ATOM 4537 C C . LYS B 1 195 ? -20.484 13.547 28.672 1 64.56 195 LYS B C 1
ATOM 4539 O O . LYS B 1 195 ? -21.672 13.539 29.016 1 64.56 195 LYS B O 1
ATOM 4544 N N . LYS B 1 196 ? -19.656 14.453 29 1 61.5 196 LYS B N 1
ATOM 4545 C CA . LYS B 1 196 ? -20.109 15.617 29.75 1 61.5 196 LYS B CA 1
ATOM 4546 C C . LYS B 1 196 ? -21.141 16.422 28.953 1 61.5 196 LYS B C 1
ATOM 4548 O O . LYS B 1 196 ? -22.156 16.859 29.5 1 61.5 196 LYS B O 1
ATOM 4553 N N . LYS B 1 197 ? -20.906 16.5 27.75 1 60.72 197 LYS B N 1
ATOM 4554 C CA . LYS B 1 197 ? -21.828 17.234 26.891 1 60.72 197 LYS B CA 1
ATOM 4555 C C . LYS B 1 197 ? -23.156 16.484 26.75 1 60.72 197 LYS B C 1
ATOM 4557 O O . LYS B 1 197 ? -24.219 17.109 26.719 1 60.72 197 LYS B O 1
ATOM 4562 N N . GLN B 1 198 ? -23 15.211 26.641 1 57.97 198 GLN B N 1
ATOM 4563 C CA . GLN B 1 198 ? -24.203 14.398 26.594 1 57.97 198 GLN B CA 1
ATOM 4564 C C . GLN B 1 198 ? -25.016 14.539 27.875 1 57.97 198 GLN B C 1
ATOM 4566 O O . GLN B 1 198 ? -26.25 14.594 27.828 1 57.97 198 GLN B O 1
ATOM 4571 N N . LEU B 1 199 ? -24.266 14.523 28.922 1 57.62 199 LEU B N 1
ATOM 4572 C CA . LEU B 1 199 ? -24.922 14.68 30.219 1 57.62 199 LEU B CA 1
ATOM 4573 C C . LEU B 1 199 ? -25.547 16.062 30.359 1 57.62 199 LEU B C 1
ATOM 4575 O O . LEU B 1 199 ? -26.641 16.219 30.906 1 57.62 199 LEU B O 1
ATOM 4579 N N . GLU B 1 200 ? -24.781 16.984 30.016 1 57.06 200 GLU B N 1
ATOM 4580 C CA . GLU B 1 200 ? -25.297 18.344 30.062 1 57.06 200 GLU B CA 1
ATOM 4581 C C . GLU B 1 200 ? -26.5 18.516 29.141 1 57.06 200 GLU B C 1
ATOM 4583 O O . GLU B 1 200 ? -27.469 19.188 29.5 1 57.06 200 GLU B O 1
ATOM 4588 N N . ASP B 1 201 ? -26.375 17.938 28.078 1 54.19 201 ASP B N 1
ATOM 4589 C CA . ASP B 1 201 ? -27.484 18 27.125 1 54.19 201 ASP B CA 1
ATOM 4590 C C . ASP B 1 201 ? -28.656 17.156 27.609 1 54.19 201 ASP B C 1
ATOM 4592 O O . ASP B 1 201 ? -29.812 17.469 27.328 1 54.19 201 ASP B O 1
ATOM 4596 N N . GLY B 1 202 ? -28.391 16.047 28.203 1 50.97 202 GLY B N 1
ATOM 4597 C CA . GLY B 1 202 ? -29.453 15.266 28.797 1 50.97 202 GLY B CA 1
ATOM 4598 C C . GLY B 1 202 ? -30.203 16.031 29.891 1 50.97 202 GLY B C 1
ATOM 4599 O O . GLY B 1 202 ? -31.422 15.867 30.047 1 50.97 202 GLY B O 1
ATOM 4600 N N . ASN B 1 203 ? -29.516 16.703 30.844 1 48.84 203 ASN B N 1
ATOM 4601 C CA . ASN B 1 203 ? -30.188 17.469 31.891 1 48.84 203 ASN B CA 1
ATOM 4602 C C . ASN B 1 203 ? -30.969 18.641 31.297 1 48.84 203 ASN B C 1
ATOM 4604 O O . ASN B 1 203 ? -31.844 19.203 31.953 1 48.84 203 ASN B O 1
ATOM 4608 N N . ASN B 1 204 ? -30.469 19.391 30.406 1 42.81 204 ASN B N 1
ATOM 4609 C CA . ASN B 1 204 ? -31.297 20.422 29.797 1 42.81 204 ASN B CA 1
ATOM 4610 C C . ASN B 1 204 ? -32.406 19.828 28.922 1 42.81 204 ASN B C 1
ATOM 4612 O O . ASN B 1 204 ? -32.125 19.25 27.875 1 42.81 204 ASN B O 1
ATOM 4616 N N . SER B 1 205 ? -33.438 19.406 29.547 1 44.53 205 SER B N 1
ATOM 4617 C CA . SER B 1 205 ? -34.688 18.875 29.016 1 44.53 205 SER B CA 1
ATOM 4618 C C . SER B 1 205 ? -34.969 19.406 27.609 1 44.53 205 SER B C 1
ATOM 4620 O O . SER B 1 205 ? -35.5 18.672 26.766 1 44.53 205 SER B O 1
ATOM 4622 N N . ASN B 1 206 ? -35.188 20.828 27.438 1 41.88 206 ASN B N 1
ATOM 4623 C CA . ASN B 1 206 ? -35.594 21.547 26.234 1 41.88 206 ASN B CA 1
ATOM 4624 C C . ASN B 1 206 ? -34.5 21.516 25.172 1 41.88 206 ASN B C 1
ATOM 4626 O O . ASN B 1 206 ? -34.594 22.188 24.156 1 41.88 206 ASN B O 1
ATOM 4630 N N . ALA B 1 207 ? -33.344 21.484 25.625 1 42.69 207 ALA B N 1
ATOM 4631 C CA . ALA B 1 207 ? -32.25 21.531 24.688 1 42.69 207 ALA B CA 1
ATOM 4632 C C . ALA B 1 207 ? -32.344 20.422 23.641 1 42.69 207 ALA B C 1
ATOM 4634 O O . ALA B 1 207 ? -32.562 19.25 24 1 42.69 207 ALA B O 1
ATOM 4635 N N . ASN B 1 208 ? -32.781 20.625 22.391 1 45.38 208 ASN B N 1
ATOM 4636 C CA . ASN B 1 208 ? -33.094 19.984 21.125 1 45.38 208 ASN B CA 1
ATOM 4637 C C . ASN B 1 208 ? -32.125 18.828 20.828 1 45.38 208 ASN B C 1
ATOM 4639 O O . ASN B 1 208 ? -30.953 19.047 20.516 1 45.38 208 ASN B O 1
ATOM 4643 N N . SER B 1 209 ? -32.125 17.766 21.609 1 52.25 209 SER B N 1
ATOM 4644 C CA . SER B 1 209 ? -31.5 16.516 21.172 1 52.25 209 SER B CA 1
ATOM 4645 C C . SER B 1 209 ? -31.344 16.484 19.656 1 52.25 209 SER B C 1
ATOM 4647 O O . SER B 1 209 ? -32.312 16.75 18.922 1 52.25 209 SER B O 1
ATOM 4649 N N . ALA B 1 210 ? -30.25 16.797 19.203 1 60.97 210 ALA B N 1
ATOM 4650 C CA . ALA B 1 210 ? -30.047 16.75 17.766 1 60.97 210 ALA B CA 1
ATOM 4651 C C . ALA B 1 210 ? -30.906 15.656 17.125 1 60.97 210 ALA B C 1
ATOM 4653 O O . ALA B 1 210 ? -30.781 14.477 17.453 1 60.97 210 ALA B O 1
ATOM 4654 N N . SER B 1 211 ? -32.156 15.953 16.688 1 77.94 211 SER B N 1
ATOM 4655 C CA . SER B 1 211 ? -33.094 15.07 16 1 77.94 211 SER B CA 1
ATOM 4656 C C . SER B 1 211 ? -32.469 14.461 14.75 1 77.94 211 SER B C 1
ATOM 4658 O O . SER B 1 211 ? -31.797 15.164 13.984 1 77.94 211 SER B O 1
ATOM 4660 N N . ILE B 1 212 ? -32.375 13.109 14.773 1 82.75 212 ILE B N 1
ATOM 4661 C CA . ILE B 1 212 ? -31.922 12.344 13.617 1 82.75 212 ILE B CA 1
ATOM 4662 C C . ILE B 1 212 ? -32.438 12.977 12.336 1 82.75 212 ILE B C 1
ATOM 4664 O O . ILE B 1 212 ? -31.719 13.117 11.352 1 82.75 212 ILE B O 1
ATOM 4668 N N . LEU B 1 213 ? -33.625 13.43 12.461 1 88.19 213 LEU B N 1
ATOM 4669 C CA . LEU B 1 213 ? -34.25 13.992 11.281 1 88.19 213 LEU B CA 1
ATOM 4670 C C . LEU B 1 213 ? -33.656 15.336 10.906 1 88.19 213 LEU B C 1
ATOM 4672 O O . LEU B 1 213 ? -33.5 15.648 9.727 1 88.19 213 LEU B O 1
ATOM 4676 N N . THR B 1 214 ? -33.312 16.031 11.906 1 90 214 THR B N 1
ATOM 4677 C CA . THR B 1 214 ? -32.719 17.344 11.656 1 90 214 THR B CA 1
ATOM 4678 C C . THR B 1 214 ? -31.344 17.172 11.016 1 90 214 THR B C 1
ATOM 4680 O O . THR B 1 214 ? -31 17.891 10.07 1 90 214 THR B O 1
ATOM 4683 N N . VAL B 1 215 ? -30.625 16.281 11.539 1 90.69 215 VAL B N 1
ATOM 4684 C CA . VAL B 1 215 ? -29.297 16.031 11.008 1 90.69 215 VAL B CA 1
ATOM 4685 C C . VAL B 1 215 ? -29.391 15.5 9.578 1 90.69 215 VAL B C 1
ATOM 4687 O O . VAL B 1 215 ? -28.656 15.922 8.695 1 90.69 215 VAL B O 1
ATOM 4690 N N . PHE B 1 216 ? -30.375 14.633 9.359 1 93.19 216 PHE B N 1
ATOM 4691 C CA . PHE B 1 216 ? -30.562 14.062 8.031 1 93.19 216 PHE B CA 1
ATOM 4692 C C . PHE B 1 216 ? -30.891 15.148 7.012 1 93.19 216 PHE B C 1
ATOM 4694 O O . PHE B 1 216 ? -30.375 15.125 5.891 1 93.19 216 PHE B O 1
ATOM 4701 N N . LYS B 1 217 ? -31.609 16.016 7.418 1 94.31 217 LYS B N 1
ATOM 4702 C CA . LYS B 1 217 ? -32 17.094 6.516 1 94.31 217 LYS B CA 1
ATOM 4703 C C . LYS B 1 217 ? -30.781 17.938 6.094 1 94.31 217 LYS B C 1
ATOM 4705 O O . LYS B 1 217 ? -30.734 18.453 4.977 1 94.31 217 LYS B O 1
ATOM 4710 N N . LYS B 1 218 ? -29.859 17.969 6.953 1 94.5 218 LYS B N 1
ATOM 4711 C CA . LYS B 1 218 ? -28.672 18.781 6.699 1 94.5 218 LYS B CA 1
ATOM 4712 C C . LYS B 1 218 ? -27.688 18.062 5.781 1 94.5 218 LYS B C 1
ATOM 4714 O O . LYS B 1 218 ? -26.953 18.703 5.023 1 94.5 218 LYS B O 1
ATOM 4719 N N . ILE B 1 219 ? -27.703 16.703 5.848 1 95.81 219 ILE B N 1
ATOM 4720 C CA . ILE B 1 219 ? -26.625 16.016 5.145 1 95.81 219 ILE B CA 1
ATOM 4721 C C . ILE B 1 219 ? -27.203 14.922 4.254 1 95.81 219 ILE B C 1
ATOM 4723 O O . ILE B 1 219 ? -26.484 14.016 3.834 1 95.81 219 ILE B O 1
ATOM 4727 N N . TRP B 1 220 ? -28.469 15 3.896 1 95.56 220 TRP B N 1
ATOM 4728 C CA . TRP B 1 220 ? -29.125 13.938 3.146 1 95.56 220 TRP B CA 1
ATOM 4729 C C . TRP B 1 220 ? -28.438 13.703 1.808 1 95.56 220 TRP B C 1
ATOM 4731 O O . TRP B 1 220 ? -28.328 12.57 1.341 1 95.56 220 TRP B O 1
ATOM 4741 N N . TYR B 1 221 ? -27.984 14.727 1.25 1 96.31 221 TYR B N 1
ATOM 4742 C CA . TYR B 1 221 ? -27.328 14.641 -0.047 1 96.31 221 TYR B CA 1
ATOM 4743 C C . TYR B 1 221 ? -26.031 13.844 0.048 1 96.31 221 TYR B C 1
ATOM 4745 O O . TYR B 1 221 ? -25.75 13.008 -0.812 1 96.31 221 TYR B O 1
ATOM 4753 N N . LEU B 1 222 ? -25.328 14.008 1.036 1 97 222 LEU B N 1
ATOM 4754 C CA . LEU B 1 222 ? -24.078 13.273 1.257 1 97 222 LEU B CA 1
ATOM 4755 C C . LEU B 1 222 ? -24.359 11.82 1.609 1 97 222 LEU B C 1
ATOM 4757 O O . LEU B 1 222 ? -23.625 10.922 1.197 1 97 222 LEU B O 1
ATOM 4761 N N . CYS B 1 223 ? -25.453 11.648 2.301 1 96.5 223 CYS B N 1
ATOM 4762 C CA . CYS B 1 223 ? -25.891 10.297 2.633 1 96.5 223 CYS B CA 1
ATOM 4763 C C . CYS B 1 223 ? -26.203 9.5 1.372 1 96.5 223 CYS B C 1
ATOM 4765 O O . CYS B 1 223 ? -25.766 8.359 1.226 1 96.5 223 CYS B O 1
ATOM 4767 N N . LEU B 1 224 ? -26.828 10.078 0.508 1 97.5 224 LEU B N 1
ATOM 4768 C CA . LEU B 1 224 ? -27.203 9.414 -0.732 1 97.5 224 LEU B CA 1
ATOM 4769 C C . LEU B 1 224 ? -25.984 9.117 -1.589 1 97.5 224 LEU B C 1
ATOM 4771 O O . LEU B 1 224 ? -25.906 8.07 -2.232 1 97.5 224 LEU B O 1
ATOM 4775 N N . LEU B 1 225 ? -25.094 10 -1.596 1 98.25 225 LEU B N 1
ATOM 4776 C CA . LEU B 1 225 ? -23.906 9.828 -2.422 1 98.25 225 LEU B CA 1
ATOM 4777 C C . LEU B 1 225 ? -23.047 8.68 -1.911 1 98.25 225 LEU B C 1
ATOM 4779 O O . LEU B 1 225 ? -22.547 7.875 -2.701 1 98.25 225 LEU B O 1
ATOM 4783 N N . VAL B 1 226 ? -22.906 8.641 -0.606 1 97.56 226 VAL B N 1
ATOM 4784 C CA . VAL B 1 226 ? -22.078 7.555 -0.079 1 97.56 226 VAL B CA 1
ATOM 4785 C C . VAL B 1 226 ? -22.781 6.219 -0.308 1 97.56 226 VAL B C 1
ATOM 4787 O O . VAL B 1 226 ? -22.125 5.203 -0.557 1 97.56 226 VAL B O 1
ATOM 4790 N N . MET B 1 227 ? -24.047 6.215 -0.238 1 97.62 227 MET B N 1
ATOM 4791 C CA . MET B 1 227 ? -24.828 5.012 -0.533 1 97.62 227 MET B CA 1
ATOM 4792 C C . MET B 1 227 ? -24.609 4.57 -1.979 1 97.62 227 MET B C 1
ATOM 4794 O O . MET B 1 227 ? -24.297 3.408 -2.238 1 97.62 227 MET B O 1
ATOM 4798 N N . LEU B 1 228 ? -24.703 5.477 -2.855 1 98.06 228 LEU B N 1
ATOM 4799 C CA . LEU B 1 228 ? -24.547 5.176 -4.273 1 98.06 228 LEU B CA 1
ATOM 4800 C C . LEU B 1 228 ? -23.125 4.707 -4.57 1 98.06 228 LEU B C 1
ATOM 4802 O O . LEU B 1 228 ? -22.922 3.811 -5.387 1 98.06 228 LEU B O 1
ATOM 4806 N N . LEU B 1 229 ? -22.234 5.344 -3.939 1 98.38 229 LEU B N 1
ATOM 4807 C CA . LEU B 1 229 ? -20.828 4.969 -4.078 1 98.38 229 LEU B CA 1
ATOM 4808 C C . LEU B 1 229 ? -20.641 3.484 -3.787 1 98.38 229 LEU B C 1
ATOM 4810 O O . LEU B 1 229 ? -20.016 2.77 -4.574 1 98.38 229 LEU B O 1
ATOM 4814 N N . PHE B 1 230 ? -21.25 3.025 -2.783 1 97.56 230 PHE B N 1
ATOM 4815 C CA . PHE B 1 230 ? -21 1.653 -2.361 1 97.56 230 PHE B CA 1
ATOM 4816 C C . PHE B 1 230 ? -21.922 0.682 -3.08 1 97.56 230 PHE B C 1
ATOM 4818 O O . PHE B 1 230 ? -21.594 -0.498 -3.23 1 97.56 230 PHE B O 1
ATOM 4825 N N . VAL B 1 231 ? -23.047 1.188 -3.514 1 97.12 231 VAL B N 1
ATOM 4826 C CA . VAL B 1 231 ? -23.859 0.343 -4.383 1 97.12 231 VAL B CA 1
ATOM 4827 C C . VAL B 1 231 ? -23.031 -0.092 -5.594 1 97.12 231 VAL B C 1
ATOM 4829 O O . VAL B 1 231 ? -22.984 -1.279 -5.926 1 97.12 231 VAL B O 1
ATOM 4832 N N . VAL B 1 232 ? -22.391 0.827 -6.152 1 97.19 232 VAL B N 1
ATOM 4833 C CA . VAL B 1 232 ? -21.594 0.537 -7.34 1 97.19 232 VAL B CA 1
ATOM 4834 C C . VAL B 1 232 ? -20.391 -0.326 -6.961 1 97.19 232 VAL B C 1
ATOM 4836 O O . VAL B 1 232 ? -20.141 -1.355 -7.59 1 97.19 232 VAL B O 1
ATOM 4839 N N . THR B 1 233 ? -19.703 0.028 -5.941 1 96.56 233 THR B N 1
ATOM 4840 C CA . THR B 1 233 ? -18.469 -0.65 -5.574 1 96.56 233 THR B CA 1
ATOM 4841 C C . THR B 1 233 ? -18.734 -2.107 -5.215 1 96.56 233 THR B C 1
ATOM 4843 O O . THR B 1 233 ? -18.062 -3.012 -5.715 1 96.56 233 THR B O 1
ATOM 4846 N N . ILE B 1 234 ? -19.781 -2.311 -4.418 1 94.25 234 ILE B N 1
ATOM 4847 C CA . ILE B 1 234 ? -19.984 -3.65 -3.879 1 94.25 234 ILE B CA 1
ATOM 4848 C C . ILE B 1 234 ? -20.734 -4.504 -4.898 1 94.25 234 ILE B C 1
ATOM 4850 O O . ILE B 1 234 ? -20.672 -5.734 -4.852 1 94.25 234 ILE B O 1
ATOM 4854 N N . SER B 1 235 ? -21.375 -3.887 -5.824 1 94.75 235 SER B N 1
ATOM 4855 C CA . SER B 1 235 ? -21.938 -4.66 -6.926 1 94.75 235 SER B CA 1
ATOM 4856 C C . SER B 1 235 ? -20.828 -5.262 -7.793 1 94.75 235 SER B C 1
ATOM 4858 O O . SER B 1 235 ? -21.047 -6.262 -8.484 1 94.75 235 SER B O 1
ATOM 4860 N N . LEU B 1 236 ? -19.703 -4.691 -7.77 1 94.38 236 LEU B N 1
ATOM 4861 C CA . LEU B 1 236 ? -18.578 -5.125 -8.602 1 94.38 236 LEU B CA 1
ATOM 4862 C C . LEU B 1 236 ? -17.641 -6.023 -7.809 1 94.38 236 LEU B C 1
ATOM 4864 O O . LEU B 1 236 ? -17.266 -7.102 -8.281 1 94.38 236 LEU B O 1
ATOM 4868 N N . PHE B 1 237 ? -17.203 -5.617 -6.688 1 92.5 237 PHE B N 1
ATOM 4869 C CA . PHE B 1 237 ? -16.219 -6.324 -5.871 1 92.5 237 PHE B CA 1
ATOM 4870 C C . PHE B 1 237 ? -16.781 -6.633 -4.488 1 92.5 237 PHE B C 1
ATOM 4872 O O . PHE B 1 237 ? -17.344 -5.754 -3.832 1 92.5 237 PHE B O 1
ATOM 4879 N N . PRO B 1 238 ? -16.672 -7.789 -4.07 1 89 238 PRO B N 1
ATOM 4880 C CA . PRO B 1 238 ? -15.828 -8.852 -4.617 1 89 238 PRO B CA 1
ATOM 4881 C C . PRO B 1 238 ? -16.547 -9.703 -5.66 1 89 238 PRO B C 1
ATOM 4883 O O . PRO B 1 238 ? -15.898 -10.258 -6.559 1 89 238 PRO B O 1
ATOM 4886 N N . GLY B 1 239 ? -17.859 -9.781 -5.758 1 85 239 GLY B N 1
ATOM 4887 C CA . GLY B 1 239 ? -18.641 -10.727 -6.531 1 85 239 GLY B CA 1
ATOM 4888 C C . GLY B 1 239 ? -18.25 -10.781 -7.992 1 85 239 GLY B C 1
ATOM 4889 O O . GLY B 1 239 ? -17.453 -11.617 -8.391 1 85 239 GLY B O 1
ATOM 4890 N N . LEU B 1 240 ? -18.5 -9.883 -8.773 1 85.94 240 LEU B N 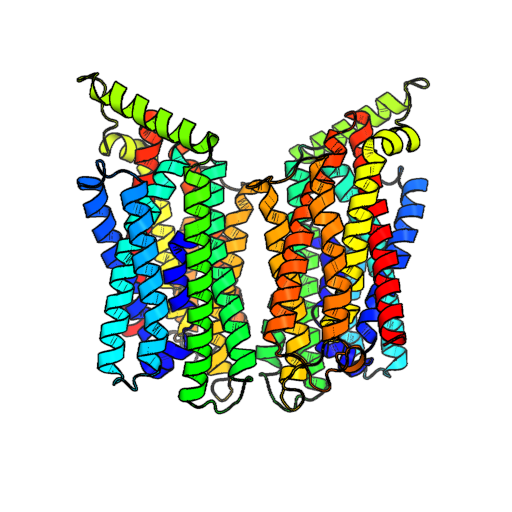1
ATOM 4891 C CA . LEU B 1 240 ? -18.281 -9.859 -10.211 1 85.94 240 LEU B CA 1
ATOM 4892 C C . LEU B 1 240 ? -16.797 -9.805 -10.539 1 85.94 240 LEU B C 1
ATOM 4894 O O . LEU B 1 240 ? -16.312 -10.547 -11.398 1 85.94 240 LEU B O 1
ATOM 4898 N N . ALA B 1 241 ? -16.125 -9 -9.812 1 91.31 241 ALA B N 1
ATOM 4899 C CA . ALA B 1 241 ? -14.711 -8.773 -10.094 1 91.31 241 ALA B CA 1
ATOM 4900 C C . ALA B 1 241 ? -13.898 -10.047 -9.875 1 91.31 241 ALA B C 1
ATOM 4902 O O . ALA B 1 241 ? -13.031 -10.391 -10.688 1 91.31 241 ALA B O 1
ATOM 4903 N N . LEU B 1 242 ? -14.227 -10.734 -8.844 1 90.19 242 LEU B N 1
ATOM 4904 C CA . LEU B 1 242 ? -13.453 -11.93 -8.523 1 90.19 242 LEU B CA 1
ATOM 4905 C C . LEU B 1 242 ? -13.898 -13.109 -9.391 1 90.19 242 LEU B C 1
ATOM 4907 O O . LEU B 1 242 ? -13.195 -14.125 -9.469 1 90.19 242 LEU B O 1
ATOM 4911 N N . GLY B 1 243 ? -15.023 -12.984 -10.086 1 87.5 243 GLY B N 1
ATOM 4912 C CA . GLY B 1 243 ? -15.539 -14.023 -10.961 1 87.5 243 GLY B CA 1
ATOM 4913 C C . GLY B 1 243 ? -15.094 -13.859 -12.398 1 87.5 243 GLY B C 1
ATOM 4914 O O . GLY B 1 243 ? -15.398 -14.711 -13.25 1 87.5 243 GLY B O 1
ATOM 4915 N N . VAL B 1 244 ? -14.375 -12.82 -12.656 1 89.69 244 VAL B N 1
ATOM 4916 C CA . VAL B 1 244 ? -13.852 -12.625 -14 1 89.69 244 VAL B CA 1
ATOM 4917 C C . VAL B 1 244 ? -12.891 -13.758 -14.352 1 89.69 244 VAL B C 1
ATOM 4919 O O . VAL B 1 244 ? -12 -14.094 -13.562 1 89.69 244 VAL B O 1
ATOM 4922 N N . ARG B 1 245 ? -13.109 -14.352 -15.5 1 88.62 245 ARG B N 1
ATOM 4923 C CA . ARG B 1 245 ? -12.258 -15.453 -15.945 1 88.62 245 ARG B CA 1
ATOM 4924 C C . ARG B 1 245 ? -11.031 -14.93 -16.672 1 88.62 245 ARG B C 1
ATOM 4926 O O . ARG B 1 245 ? -11.117 -13.961 -17.438 1 88.62 245 ARG B O 1
ATOM 4933 N N . THR B 1 246 ? -9.992 -15.555 -16.406 1 89.12 246 THR B N 1
ATOM 4934 C CA . THR B 1 246 ? -8.734 -15.156 -17.016 1 89.12 246 THR B CA 1
ATOM 4935 C C . THR B 1 246 ? -8.719 -15.531 -18.5 1 89.12 246 THR B C 1
ATOM 4937 O O . THR B 1 246 ? -9.359 -16.5 -18.906 1 89.12 246 THR B O 1
ATOM 4940 N N . TRP B 1 247 ? -7.98 -14.766 -19.266 1 84.31 247 TRP B N 1
ATOM 4941 C CA . TRP B 1 247 ? -7.699 -15.086 -20.656 1 84.31 247 TRP B CA 1
ATOM 4942 C C . TRP B 1 247 ? -6.895 -16.375 -20.766 1 84.31 247 TRP B C 1
ATOM 4944 O O . TRP B 1 247 ? -7.031 -17.125 -21.734 1 84.31 247 TRP B O 1
ATOM 4954 N N . TYR B 1 248 ? -6.16 -16.719 -19.641 1 81.69 248 TYR B N 1
ATOM 4955 C CA . TYR B 1 248 ? -5.305 -17.891 -19.609 1 81.69 248 TYR B CA 1
ATOM 4956 C C . TYR B 1 248 ? -5.938 -19 -18.766 1 81.69 248 TYR B C 1
ATOM 4958 O O . TYR B 1 248 ? -5.312 -19.531 -17.844 1 81.69 248 TYR B O 1
ATOM 4966 N N . SER B 1 249 ? -7.09 -19.438 -19.125 1 79.19 249 SER B N 1
ATOM 4967 C CA . SER B 1 249 ? -7.922 -20.312 -18.312 1 79.19 249 SER B CA 1
ATOM 4968 C C . SER B 1 249 ? -7.27 -21.672 -18.125 1 79.19 249 SER B C 1
ATOM 4970 O O . SER B 1 249 ? -7.555 -22.375 -17.156 1 79.19 249 SER B O 1
ATOM 4972 N N . SER B 1 250 ? -6.34 -22.062 -18.969 1 76.75 250 SER B N 1
ATOM 4973 C CA . SER B 1 250 ? -5.711 -23.375 -18.891 1 76.75 250 SER B CA 1
ATOM 4974 C C . SER B 1 250 ? -4.422 -23.312 -18.078 1 76.75 250 SER B C 1
ATOM 4976 O O . SER B 1 250 ? -3.725 -24.328 -17.938 1 76.75 250 SER B O 1
ATOM 4978 N N . THR B 1 251 ? -4.223 -22.141 -17.547 1 77.5 251 THR B N 1
ATOM 4979 C CA . THR B 1 251 ? -2.996 -21.953 -16.781 1 77.5 251 THR B CA 1
ATOM 4980 C C . THR B 1 251 ? -3.312 -21.672 -15.312 1 77.5 251 THR B C 1
ATOM 4982 O O . THR B 1 251 ? -4.473 -21.469 -14.953 1 77.5 251 THR B O 1
ATOM 4985 N N . PRO B 1 252 ? -2.299 -21.703 -14.422 1 77.12 252 PRO B N 1
ATOM 4986 C CA . PRO B 1 252 ? -2.51 -21.406 -13 1 77.12 252 PRO B CA 1
ATOM 4987 C C . PRO B 1 252 ? -3.031 -19.984 -12.766 1 77.12 252 PRO B C 1
ATOM 4989 O O . PRO B 1 252 ? -3.439 -19.656 -11.648 1 77.12 252 PRO B O 1
ATOM 4992 N N . MET B 1 253 ? -3.127 -19.344 -13.852 1 82.88 253 MET B N 1
ATOM 4993 C CA . MET B 1 253 ? -3.643 -17.984 -13.727 1 82.88 253 MET B CA 1
ATOM 4994 C C . MET B 1 253 ? -5.09 -18 -13.25 1 82.88 253 MET B C 1
ATOM 4996 O O . MET B 1 253 ? -5.559 -17.031 -12.656 1 82.88 253 MET B O 1
ATOM 5000 N N . ARG B 1 254 ? -5.777 -19.031 -13.484 1 82 254 ARG B N 1
ATOM 5001 C CA . ARG B 1 254 ? -7.156 -19.156 -13.031 1 82 254 ARG B CA 1
ATOM 5002 C C . ARG B 1 254 ? -7.25 -19.031 -11.516 1 82 254 ARG B C 1
ATOM 5004 O O . ARG B 1 254 ? -8.266 -18.578 -10.984 1 82 254 ARG B O 1
ATOM 5011 N N . TYR B 1 255 ? -6.141 -19.297 -10.844 1 81.75 255 TYR B N 1
ATOM 5012 C CA . TYR B 1 255 ? -6.133 -19.234 -9.383 1 81.75 255 TYR B CA 1
ATOM 5013 C C . TYR B 1 255 ? -5.469 -17.953 -8.898 1 81.75 255 TYR B C 1
ATOM 5015 O O . TYR B 1 255 ? -5.57 -17.609 -7.723 1 81.75 255 TYR B O 1
ATOM 5023 N N . TRP B 1 256 ? -4.852 -17.25 -9.789 1 87.44 256 TRP B N 1
ATOM 5024 C CA . TRP B 1 256 ? -4.105 -16.062 -9.391 1 87.44 256 TRP B CA 1
ATOM 5025 C C . TRP B 1 256 ? -4.891 -14.797 -9.703 1 87.44 256 TRP B C 1
ATOM 5027 O O . TRP B 1 256 ? -4.781 -13.797 -8.992 1 87.44 256 TRP B O 1
ATOM 5037 N N . LEU B 1 257 ? -5.691 -14.914 -10.742 1 88.81 257 LEU B N 1
ATOM 5038 C CA . LEU B 1 257 ? -6.363 -13.688 -11.148 1 88.81 257 LEU B CA 1
ATOM 5039 C C . LEU B 1 257 ? -7.262 -13.164 -10.031 1 88.81 257 LEU B C 1
ATOM 5041 O O . LEU B 1 257 ? -7.215 -11.977 -9.695 1 88.81 257 LEU B O 1
ATOM 5045 N N . PRO B 1 258 ? -8.047 -14.008 -9.383 1 90.19 258 PRO B N 1
ATOM 5046 C CA . PRO B 1 258 ? -8.875 -13.477 -8.297 1 90.19 258 PRO B CA 1
ATOM 5047 C C . PRO B 1 258 ? -8.047 -12.867 -7.168 1 90.19 258 PRO B C 1
ATOM 5049 O O . PRO B 1 258 ? -8.461 -11.875 -6.562 1 90.19 258 PRO B O 1
ATOM 5052 N N . ILE B 1 259 ? -6.945 -13.383 -6.875 1 90.75 259 ILE B N 1
ATOM 5053 C CA . ILE B 1 259 ? -6.062 -12.867 -5.832 1 90.75 259 ILE B CA 1
ATOM 5054 C C . ILE B 1 259 ? -5.504 -11.516 -6.246 1 90.75 259 ILE B C 1
ATOM 5056 O O . ILE B 1 259 ? -5.457 -10.578 -5.441 1 90.75 259 ILE B O 1
ATOM 5060 N N . LEU B 1 260 ? -5.145 -11.43 -7.496 1 90.81 260 LEU B N 1
ATOM 5061 C CA . LEU B 1 260 ? -4.602 -10.18 -8.008 1 90.81 260 LEU B CA 1
ATOM 5062 C C . LEU B 1 260 ? -5.676 -9.102 -8.062 1 90.81 260 LEU B C 1
ATOM 5064 O O . LEU B 1 260 ? -5.395 -7.926 -7.805 1 90.81 260 LEU B O 1
ATOM 5068 N N . MET B 1 261 ? -6.867 -9.547 -8.383 1 93.06 261 MET B N 1
ATOM 5069 C CA . MET B 1 261 ? -7.992 -8.609 -8.367 1 93.06 261 MET B CA 1
ATOM 5070 C C . MET B 1 261 ? -8.25 -8.102 -6.957 1 93.06 261 MET B C 1
ATOM 5072 O O . MET B 1 261 ? -8.445 -6.898 -6.75 1 93.06 261 MET B O 1
ATOM 5076 N N . ALA B 1 262 ? -8.234 -8.969 -6.059 1 93.06 262 ALA B N 1
ATOM 5077 C CA . ALA B 1 262 ? -8.422 -8.594 -4.66 1 93.06 262 ALA B CA 1
ATOM 5078 C C . ALA B 1 262 ? -7.285 -7.691 -4.18 1 93.06 262 ALA B C 1
ATOM 5080 O O . ALA B 1 262 ? -7.523 -6.695 -3.496 1 93.06 262 ALA B O 1
ATOM 5081 N N . ALA B 1 263 ? -6.137 -8.062 -4.539 1 92.56 263 ALA B N 1
ATOM 5082 C CA . ALA B 1 263 ? -4.973 -7.277 -4.145 1 92.56 263 ALA B CA 1
ATOM 5083 C C . ALA B 1 263 ? -5.023 -5.875 -4.746 1 92.56 263 ALA B C 1
ATOM 5085 O O . ALA B 1 263 ? -4.758 -4.887 -4.059 1 92.56 263 ALA B O 1
ATOM 5086 N N . SER B 1 264 ? -5.336 -5.828 -6 1 93.06 264 SER B N 1
ATOM 5087 C CA . SER B 1 264 ? -5.473 -4.535 -6.664 1 93.06 264 SER B CA 1
ATOM 5088 C C . SER B 1 264 ? -6.535 -3.676 -5.988 1 93.06 264 SER B C 1
ATOM 5090 O O . SER B 1 264 ? -6.309 -2.492 -5.73 1 93.06 264 SER B O 1
ATOM 5092 N N . ASN B 1 265 ? -7.609 -4.273 -5.73 1 94.88 265 ASN B N 1
ATOM 5093 C CA . ASN B 1 265 ? -8.672 -3.549 -5.039 1 94.88 265 ASN B CA 1
ATOM 5094 C C . ASN B 1 265 ? -8.188 -2.998 -3.699 1 94.88 265 ASN B C 1
ATOM 5096 O O . ASN B 1 265 ? -8.328 -1.806 -3.426 1 94.88 265 ASN B O 1
ATOM 5100 N N . ASN B 1 266 ? -7.605 -3.822 -2.949 1 93.38 266 ASN B N 1
ATOM 5101 C CA . ASN B 1 266 ? -7.207 -3.453 -1.594 1 93.38 266 ASN B CA 1
ATOM 5102 C C . ASN B 1 266 ? -6.094 -2.408 -1.603 1 93.38 266 ASN B C 1
ATOM 5104 O O . ASN B 1 266 ? -6.141 -1.44 -0.839 1 93.38 266 ASN B O 1
ATOM 5108 N N . ILE B 1 267 ? -5.164 -2.562 -2.436 1 91.06 267 ILE B N 1
ATOM 5109 C CA . ILE B 1 267 ? -4.027 -1.652 -2.516 1 91.06 267 ILE B CA 1
ATOM 5110 C C . ILE B 1 267 ? -4.504 -0.265 -2.936 1 91.06 267 ILE B C 1
ATOM 5112 O O . ILE B 1 267 ? -4.199 0.73 -2.271 1 91.06 267 ILE B O 1
ATOM 5116 N N . PHE B 1 268 ? -5.266 -0.226 -3.914 1 93.06 268 PHE B N 1
ATOM 5117 C CA . PHE B 1 268 ? -5.609 1.071 -4.488 1 93.06 268 PHE B CA 1
ATOM 5118 C C . PHE B 1 268 ? -6.754 1.717 -3.717 1 93.06 268 PHE B C 1
ATOM 5120 O O . PHE B 1 268 ? -6.922 2.938 -3.746 1 93.06 268 PHE B O 1
ATOM 5127 N N . GLU B 1 269 ? -7.512 0.86 -3.072 1 94.06 269 GLU B N 1
ATOM 5128 C CA . GLU B 1 269 ? -8.438 1.449 -2.113 1 94.06 269 GLU B CA 1
ATOM 5129 C C . GLU B 1 269 ? -7.695 2.158 -0.986 1 94.06 269 GLU B C 1
ATOM 5131 O O . GLU B 1 269 ? -8.078 3.258 -0.58 1 94.06 269 GLU B O 1
ATOM 5136 N N . PHE B 1 270 ? -6.711 1.522 -0.477 1 92.12 270 PHE B N 1
ATOM 5137 C CA . PHE B 1 270 ? -5.887 2.115 0.569 1 92.12 270 PHE B CA 1
ATOM 5138 C C . PHE B 1 270 ? -5.262 3.422 0.093 1 92.12 270 PHE B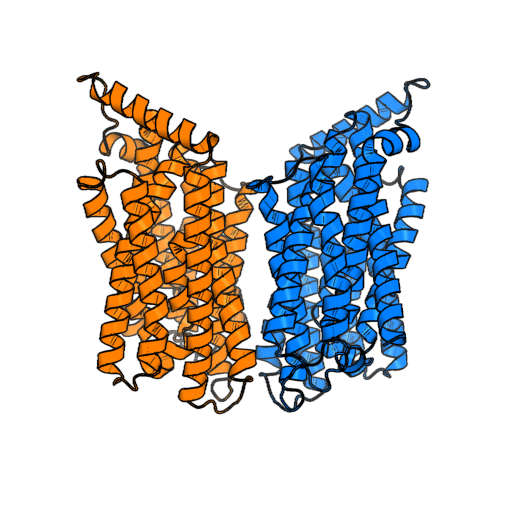 C 1
ATOM 5140 O O . PHE B 1 270 ? -5.328 4.438 0.789 1 92.12 270 PHE B O 1
ATOM 5147 N N . VAL B 1 271 ? -4.68 3.42 -1.093 1 88.62 271 VAL B N 1
ATOM 5148 C CA . VAL B 1 271 ? -4.078 4.609 -1.681 1 88.62 271 VAL B CA 1
ATOM 5149 C C . VAL B 1 271 ? -5.129 5.711 -1.814 1 88.62 271 VAL B C 1
ATOM 5151 O O . VAL B 1 271 ? -4.879 6.863 -1.446 1 88.62 271 VAL B O 1
ATOM 5154 N N . GLY B 1 272 ? -6.27 5.402 -2.273 1 92.31 272 GLY B N 1
ATOM 5155 C CA . GLY B 1 272 ? -7.352 6.363 -2.414 1 92.31 272 GLY B CA 1
ATOM 5156 C C . GLY B 1 272 ? -7.766 6.992 -1.098 1 92.31 272 GLY B C 1
ATOM 5157 O O . GLY B 1 272 ? -8.008 8.203 -1.029 1 92.31 272 GLY B O 1
ATOM 5158 N N . ARG B 1 273 ? -7.777 6.207 -0.081 1 90.75 273 ARG B N 1
ATOM 5159 C CA . ARG B 1 273 ? -8.203 6.684 1.23 1 90.75 273 ARG B CA 1
ATOM 5160 C C . ARG B 1 273 ? -7.188 7.652 1.817 1 90.75 273 ARG B C 1
ATOM 5162 O O . ARG B 1 273 ? -7.535 8.5 2.641 1 90.75 273 ARG B O 1
ATOM 5169 N N . THR B 1 274 ? -5.953 7.562 1.412 1 85.56 274 THR B N 1
ATOM 5170 C CA . THR B 1 274 ? -4.906 8.43 1.941 1 85.56 274 THR B CA 1
ATOM 5171 C C . THR B 1 274 ? -4.84 9.734 1.156 1 85.56 274 THR B C 1
ATOM 5173 O O . THR B 1 274 ? -4.301 10.734 1.645 1 85.56 274 THR B O 1
ATOM 5176 N N . MET B 1 275 ? -5.406 9.797 0.021 1 85.88 275 MET B N 1
ATOM 5177 C CA . MET B 1 275 ? -5.219 10.891 -0.933 1 85.88 275 MET B CA 1
ATOM 5178 C C . MET B 1 275 ? -5.801 12.188 -0.394 1 85.88 275 MET B C 1
ATOM 5180 O O . MET B 1 275 ? -5.223 13.266 -0.589 1 85.88 275 MET B O 1
ATOM 5184 N N . PRO B 1 276 ? -6.922 12.18 0.358 1 87.38 276 PRO B N 1
ATOM 5185 C CA . PRO B 1 276 ? -7.508 13.438 0.817 1 87.38 276 PRO B CA 1
ATOM 5186 C C . PRO B 1 276 ? -6.582 14.203 1.761 1 87.38 276 PRO B C 1
ATOM 5188 O O . PRO B 1 276 ? -6.762 15.414 1.961 1 87.38 276 PRO B O 1
ATOM 5191 N N . ASN B 1 277 ? -5.617 13.523 2.34 1 77.88 277 ASN B N 1
ATOM 5192 C CA . ASN B 1 277 ? -4.648 14.203 3.189 1 77.88 277 ASN B CA 1
ATOM 5193 C C . ASN B 1 277 ? -3.846 15.242 2.408 1 77.88 277 ASN B C 1
ATOM 5195 O O . ASN B 1 277 ? -3.354 16.219 2.982 1 77.88 277 ASN B O 1
ATOM 5199 N N . TRP B 1 278 ? -3.879 15.031 1.137 1 73.81 278 TRP B N 1
ATOM 5200 C CA . TRP B 1 278 ? -2.988 15.898 0.374 1 73.81 278 TRP B CA 1
ATOM 5201 C C . TRP B 1 278 ? -3.752 16.641 -0.724 1 73.81 278 TRP B C 1
ATOM 5203 O O . TRP B 1 278 ? -3.369 17.734 -1.126 1 73.81 278 TRP B O 1
ATOM 5213 N N . ILE B 1 279 ? -4.711 15.945 -1.285 1 76.19 279 ILE B N 1
ATOM 5214 C CA . ILE B 1 279 ? -5.422 16.531 -2.414 1 76.19 279 ILE B CA 1
ATOM 5215 C C . ILE B 1 279 ? -6.93 16.469 -2.162 1 76.19 279 ILE B C 1
ATOM 5217 O O . ILE B 1 279 ? -7.496 15.383 -2.012 1 76.19 279 ILE B O 1
ATOM 5221 N N . ILE B 1 280 ? -7.547 17.562 -2.105 1 86 280 ILE B N 1
ATOM 5222 C CA . ILE B 1 280 ? -9 17.672 -2.086 1 86 280 ILE B CA 1
ATOM 5223 C C . ILE B 1 280 ? -9.484 18.328 -3.383 1 86 280 ILE B C 1
ATOM 5225 O O . ILE B 1 280 ? -9.57 19.547 -3.479 1 86 280 ILE B O 1
ATOM 5229 N N . ALA B 1 281 ? -9.789 17.516 -4.316 1 85.25 281 ALA B N 1
ATOM 5230 C CA . ALA B 1 281 ? -10.078 17.969 -5.676 1 85.25 281 ALA B CA 1
ATOM 5231 C C . ALA B 1 281 ? -11.547 18.359 -5.828 1 85.25 281 ALA B C 1
ATOM 5233 O O . ALA B 1 281 ? -11.922 19.047 -6.77 1 85.25 281 ALA B O 1
ATOM 5234 N N . PHE B 1 282 ? -12.391 17.859 -4.879 1 92.31 282 PHE B N 1
ATOM 5235 C CA . PHE B 1 282 ? -13.828 18.078 -4.965 1 92.31 282 PHE B CA 1
ATOM 5236 C C . PHE B 1 282 ? -14.352 18.703 -3.676 1 92.31 282 PHE B C 1
ATOM 5238 O O . PHE B 1 282 ? -13.789 18.484 -2.602 1 92.31 282 PHE B O 1
ATOM 5245 N N . ASN B 1 283 ? -15.359 19.516 -3.891 1 92.56 283 ASN B N 1
ATOM 5246 C CA . ASN B 1 283 ? -16.062 20.062 -2.734 1 92.56 283 ASN B CA 1
ATOM 5247 C C . ASN B 1 283 ? -17.406 19.391 -2.523 1 92.56 283 ASN B C 1
ATOM 5249 O O . ASN B 1 283 ? -17.734 18.422 -3.215 1 92.56 283 ASN B O 1
ATOM 5253 N N . LYS B 1 284 ? -18.141 19.812 -1.589 1 92.56 284 LYS B N 1
ATOM 5254 C CA . LYS B 1 284 ? -19.406 19.203 -1.174 1 92.56 284 LYS B CA 1
ATOM 5255 C C . LYS B 1 284 ? -20.422 19.203 -2.316 1 92.56 284 LYS B C 1
ATOM 5257 O O . LYS B 1 284 ? -21.266 18.328 -2.391 1 92.56 284 LYS B O 1
ATOM 5262 N N . LYS B 1 285 ? -20.266 20.109 -3.223 1 92.06 285 LYS B N 1
ATOM 5263 C CA . LYS B 1 285 ? -21.219 20.219 -4.324 1 92.06 285 LYS B CA 1
ATOM 5264 C C . LYS B 1 285 ? -20.734 19.438 -5.543 1 92.06 285 LYS B C 1
ATOM 5266 O O . LYS B 1 285 ? -21.531 18.75 -6.207 1 92.06 285 LYS B O 1
ATOM 5271 N N . THR B 1 286 ? -19.5 19.359 -5.781 1 95.56 286 THR B N 1
ATOM 5272 C CA . THR B 1 286 ? -18.969 18.812 -7.016 1 95.56 286 THR B CA 1
ATOM 5273 C C . THR B 1 286 ? -18.656 17.328 -6.855 1 95.56 286 THR B C 1
ATOM 5275 O O . THR B 1 286 ? -18.453 16.609 -7.84 1 95.56 286 THR B O 1
ATOM 5278 N N . ILE B 1 287 ? -18.672 16.844 -5.609 1 97.12 287 ILE B N 1
ATOM 5279 C CA . ILE B 1 287 ? -18.297 15.461 -5.352 1 97.12 287 ILE B CA 1
ATOM 5280 C C . ILE B 1 287 ? -19.328 14.516 -5.953 1 97.12 287 ILE B C 1
ATOM 5282 O O . ILE B 1 287 ? -19.047 13.336 -6.176 1 97.12 287 ILE B O 1
ATOM 5286 N N . ALA B 1 288 ? -20.516 15.016 -6.324 1 97.44 288 ALA B N 1
ATOM 5287 C CA . ALA B 1 288 ? -21.578 14.203 -6.914 1 97.44 288 ALA B CA 1
ATOM 5288 C C . ALA B 1 288 ? -21.188 13.734 -8.312 1 97.44 288 ALA B C 1
ATOM 5290 O O . ALA B 1 288 ? -21.578 12.633 -8.734 1 97.44 288 ALA B O 1
ATOM 5291 N N . ILE B 1 289 ? -20.438 14.406 -8.961 1 97.12 289 ILE B N 1
ATOM 5292 C CA . ILE B 1 289 ? -20.109 14.141 -10.359 1 97.12 289 ILE B CA 1
ATOM 5293 C C . ILE B 1 289 ? -19.297 12.852 -10.453 1 97.12 289 ILE B C 1
ATOM 5295 O O . ILE B 1 289 ? -19.703 11.898 -11.125 1 97.12 289 ILE B O 1
ATOM 5299 N N . PRO B 1 290 ? -18.156 12.805 -9.758 1 97.44 290 PRO B N 1
ATOM 5300 C CA . PRO B 1 290 ? -17.406 11.562 -9.875 1 97.44 290 PRO B CA 1
ATOM 5301 C C . PRO B 1 290 ? -18.141 10.359 -9.281 1 97.44 290 PRO B C 1
ATOM 5303 O O . PRO B 1 290 ? -17.984 9.234 -9.758 1 97.44 290 PRO B O 1
ATOM 5306 N N . VAL B 1 291 ? -18.938 10.594 -8.281 1 98.12 291 VAL B N 1
ATOM 5307 C CA . VAL B 1 291 ? -19.703 9.5 -7.691 1 98.12 291 VAL B CA 1
ATOM 5308 C C . VAL B 1 291 ? -20.688 8.938 -8.711 1 98.12 291 VAL B C 1
ATOM 5310 O O . VAL B 1 291 ? -20.797 7.723 -8.875 1 98.12 291 VAL B O 1
ATOM 5313 N N . LEU B 1 292 ? -21.344 9.82 -9.461 1 97.5 292 LEU B N 1
ATOM 5314 C CA . LEU B 1 292 ? -22.344 9.406 -10.438 1 97.5 292 LEU B CA 1
ATOM 5315 C C . LEU B 1 292 ? -21.688 8.773 -11.656 1 97.5 292 LEU B C 1
ATOM 5317 O O . LEU B 1 292 ? -22.234 7.844 -12.25 1 97.5 292 LEU B O 1
ATOM 5321 N N . LEU B 1 293 ? -20.531 9.164 -11.977 1 97.62 293 LEU B N 1
ATOM 5322 C CA . LEU B 1 293 ? -19.844 8.648 -13.148 1 97.62 293 LEU B CA 1
ATOM 5323 C C . LEU B 1 293 ? -19.406 7.203 -12.93 1 97.62 293 LEU B C 1
ATOM 5325 O O . LEU B 1 293 ? -19.172 6.469 -13.891 1 97.62 293 LEU B O 1
ATOM 5329 N N . ARG B 1 294 ? -19.359 6.793 -11.688 1 97.62 294 ARG B N 1
ATOM 5330 C CA . ARG B 1 294 ? -18.891 5.453 -11.367 1 97.62 294 ARG B CA 1
ATOM 5331 C C . ARG B 1 294 ? -19.875 4.391 -11.828 1 97.62 294 ARG B C 1
ATOM 5333 O O . ARG B 1 294 ? -19.547 3.205 -11.883 1 97.62 294 ARG B O 1
ATOM 5340 N N . VAL B 1 295 ? -21.078 4.824 -12.203 1 96.88 295 VAL B N 1
ATOM 5341 C CA . VAL B 1 295 ? -22.094 3.887 -12.656 1 96.88 295 VAL B CA 1
ATOM 5342 C C . VAL B 1 295 ? -21.641 3.197 -13.938 1 96.88 295 VAL B C 1
ATOM 5344 O O . VAL B 1 295 ? -22.031 2.062 -14.219 1 96.88 295 VAL B O 1
ATOM 5347 N N . PHE B 1 296 ? -20.734 3.738 -14.625 1 96.94 296 PHE B N 1
ATOM 5348 C CA . PHE B 1 296 ? -20.266 3.203 -15.898 1 96.94 296 PHE B CA 1
ATOM 5349 C C . PHE B 1 296 ? -19.359 2.006 -15.672 1 96.94 296 PHE B C 1
ATOM 5351 O O . PHE B 1 296 ? -19.094 1.242 -16.609 1 96.94 296 PHE B O 1
ATOM 5358 N N . PHE B 1 297 ? -18.906 1.788 -14.469 1 97 297 PHE B N 1
ATOM 5359 C CA . PHE B 1 297 ? -18.078 0.625 -14.172 1 97 297 PHE B CA 1
ATOM 5360 C C . PHE B 1 297 ? -18.906 -0.653 -14.211 1 97 297 PHE B C 1
ATOM 5362 O O . PHE B 1 297 ? -18.375 -1.741 -14.43 1 97 297 PHE B O 1
ATOM 5369 N N . VAL B 1 298 ? -20.25 -0.51 -13.992 1 94.62 298 VAL B N 1
ATOM 5370 C CA . VAL B 1 298 ? -21.109 -1.683 -13.883 1 94.62 298 VAL B CA 1
ATOM 5371 C C . VAL B 1 298 ? -21.172 -2.398 -15.227 1 94.62 298 VAL B C 1
ATOM 5373 O O . VAL B 1 298 ? -20.828 -3.58 -15.336 1 94.62 298 VAL B O 1
ATOM 5376 N N . PRO B 1 299 ? -21.531 -1.722 -16.312 1 93.31 299 PRO B N 1
ATOM 5377 C CA . PRO B 1 299 ? -21.531 -2.426 -17.594 1 93.31 299 PRO B CA 1
ATOM 5378 C C . PRO B 1 299 ? -20.141 -2.908 -18.016 1 93.31 299 PRO B C 1
ATOM 5380 O O . PRO B 1 299 ? -20.016 -3.945 -18.672 1 93.31 299 PRO B O 1
ATOM 5383 N N . LEU B 1 300 ? -19.172 -2.24 -17.609 1 94.69 300 LEU B N 1
ATOM 5384 C CA . LEU B 1 300 ? -17.812 -2.625 -17.938 1 94.69 300 LEU B CA 1
ATOM 5385 C C . LEU B 1 300 ? -17.453 -3.965 -17.297 1 94.69 300 LEU B C 1
ATOM 5387 O O . LEU B 1 300 ? -16.906 -4.852 -17.969 1 94.69 300 LEU B O 1
ATOM 5391 N N . PHE B 1 301 ? -17.781 -4.117 -16.062 1 93.81 301 PHE B N 1
ATOM 5392 C CA . PHE B 1 301 ? -17.422 -5.344 -15.359 1 93.81 301 PHE B CA 1
ATOM 5393 C C . PHE B 1 301 ? -18.359 -6.484 -15.742 1 93.81 301 PHE B C 1
ATOM 5395 O O . PHE B 1 301 ? -17.969 -7.656 -15.688 1 93.81 301 PHE B O 1
ATOM 5402 N N . LEU B 1 302 ? -19.594 -6.141 -16.141 1 92.25 302 LEU B N 1
ATOM 5403 C CA . LEU B 1 302 ? -20.469 -7.168 -16.688 1 92.25 302 LEU B CA 1
ATOM 5404 C C . LEU B 1 302 ? -19.891 -7.723 -18 1 92.25 302 LEU B C 1
ATOM 5406 O O . LEU B 1 302 ? -20 -8.922 -18.266 1 92.25 302 LEU B O 1
ATOM 5410 N N . PHE B 1 303 ? -19.297 -6.824 -18.719 1 92.94 303 PHE B N 1
ATOM 5411 C CA . PHE B 1 303 ? -18.625 -7.246 -19.953 1 92.94 303 PHE B CA 1
ATOM 5412 C C . PHE B 1 303 ? -17.453 -8.164 -19.641 1 92.94 303 PHE B C 1
ATOM 5414 O O . PHE B 1 303 ? -17.266 -9.18 -20.328 1 92.94 303 PHE B O 1
ATOM 5421 N N . TYR B 1 304 ? -16.688 -7.836 -18.625 1 92.25 304 TYR B N 1
ATOM 5422 C CA . TYR B 1 304 ? -15.562 -8.695 -18.266 1 92.25 304 TYR B CA 1
ATOM 5423 C C . TYR B 1 304 ? -16.047 -10.039 -17.734 1 92.25 304 TYR B C 1
ATOM 5425 O O . TYR B 1 304 ? -15.43 -11.07 -18 1 92.25 304 TYR B O 1
ATOM 5433 N N . TYR B 1 305 ? -17.109 -10 -16.969 1 89.25 305 TYR B N 1
ATOM 5434 C CA . TYR B 1 305 ? -17.641 -11.18 -16.297 1 89.25 305 TYR B CA 1
ATOM 5435 C C . TYR B 1 305 ? -18.266 -12.141 -17.312 1 89.25 305 TYR B C 1
ATOM 5437 O O . TYR B 1 305 ? -18.062 -13.359 -17.219 1 89.25 305 TYR B O 1
ATOM 5445 N N . ARG B 1 306 ? -18.984 -11.625 -18.312 1 90.19 306 ARG B N 1
ATOM 5446 C CA . ARG B 1 306 ? -19.625 -12.422 -19.344 1 90.19 306 ARG B CA 1
ATOM 5447 C C . ARG B 1 306 ? -19.594 -11.688 -20.688 1 90.19 306 ARG B C 1
ATOM 5449 O O . ARG B 1 306 ? -20.625 -11.18 -21.141 1 90.19 306 ARG B O 1
ATOM 5456 N N . PRO B 1 307 ? -18.484 -11.828 -21.297 1 89.38 307 PRO B N 1
ATOM 5457 C CA . PRO B 1 307 ? -18.359 -11.117 -22.578 1 89.38 307 PRO B CA 1
ATOM 5458 C C . PRO B 1 307 ? -19.391 -11.57 -23.609 1 89.38 307 PRO B C 1
ATOM 5460 O O . PRO B 1 307 ? -19.75 -10.797 -24.5 1 89.38 307 PRO B O 1
ATOM 5463 N N . SER B 1 308 ? -19.906 -12.781 -23.516 1 87.5 308 SER B N 1
ATOM 5464 C CA . SER B 1 308 ? -20.859 -13.328 -24.469 1 87.5 308 SER B CA 1
ATOM 5465 C C . SER B 1 308 ? -22.156 -12.523 -24.484 1 87.5 308 SER B C 1
ATOM 5467 O O . SER B 1 308 ? -22.859 -12.484 -25.5 1 87.5 308 SER B O 1
ATOM 5469 N N . LEU B 1 309 ? -22.438 -11.938 -23.406 1 85.75 309 LEU B N 1
ATOM 5470 C CA . LEU B 1 309 ? -23.609 -11.078 -23.328 1 85.75 309 LEU B CA 1
ATOM 5471 C C . LEU B 1 309 ? -23.516 -9.914 -24.297 1 85.75 309 LEU B C 1
ATOM 5473 O O . LEU B 1 309 ? -24.531 -9.352 -24.719 1 85.75 309 LEU B O 1
ATOM 5477 N N . PHE B 1 310 ? -22.25 -9.672 -24.672 1 87.69 310 PHE B N 1
ATOM 5478 C CA . PHE B 1 310 ? -22.016 -8.523 -25.531 1 87.69 310 PHE B CA 1
ATOM 5479 C C . PHE B 1 310 ? -21.484 -8.961 -26.891 1 87.69 310 PHE B C 1
ATOM 5481 O O . PHE B 1 310 ? -20.844 -8.18 -27.609 1 87.69 310 PHE B O 1
ATOM 5488 N N . GLY B 1 311 ? -21.594 -10.227 -27.141 1 85.12 311 GLY B N 1
ATOM 5489 C CA . GLY B 1 311 ? -21.25 -10.758 -28.438 1 85.12 311 GLY B CA 1
ATOM 5490 C C . GLY B 1 311 ? -19.781 -11.117 -28.562 1 85.12 311 GLY B C 1
ATOM 5491 O O . GLY B 1 311 ? -19.266 -11.305 -29.672 1 85.12 311 GLY B O 1
ATOM 5492 N N . TYR B 1 312 ? -19.047 -11.078 -27.5 1 83.31 312 TYR B N 1
ATOM 5493 C CA . TYR B 1 312 ? -17.625 -11.422 -27.516 1 83.31 312 TYR B CA 1
ATOM 5494 C C . TYR B 1 312 ? -17.406 -12.82 -26.953 1 83.31 312 TYR B C 1
ATOM 5496 O O . TYR B 1 312 ? -17.812 -13.117 -25.828 1 83.31 312 TYR B O 1
ATOM 5504 N N . ASN B 1 313 ? -16.844 -13.734 -27.688 1 79.75 313 ASN B N 1
ATOM 5505 C CA . ASN B 1 313 ? -16.781 -15.148 -27.328 1 79.75 313 ASN B CA 1
ATOM 5506 C C . ASN B 1 313 ? -15.523 -15.453 -26.5 1 79.75 313 ASN B C 1
ATOM 5508 O O . ASN B 1 313 ? -15.406 -16.547 -25.938 1 79.75 313 ASN B O 1
ATOM 5512 N N . ASP B 1 314 ? -14.547 -14.562 -26.5 1 83.06 314 ASP B N 1
ATOM 5513 C CA . ASP B 1 314 ? -13.32 -14.844 -25.75 1 83.06 314 ASP B CA 1
ATOM 5514 C C . ASP B 1 314 ? -13.211 -13.953 -24.516 1 83.06 314 ASP B C 1
ATOM 5516 O O . ASP B 1 314 ? -13.961 -12.992 -24.359 1 83.06 314 ASP B O 1
ATOM 5520 N N . TYR B 1 315 ? -12.406 -14.461 -23.641 1 83.19 315 TYR B N 1
ATOM 5521 C CA . TYR B 1 315 ? -12.164 -13.633 -22.453 1 83.19 315 TYR B CA 1
ATOM 5522 C C . TYR B 1 315 ? -11.195 -12.5 -22.766 1 83.19 315 TYR B C 1
ATOM 5524 O O . TYR B 1 315 ? -10.383 -12.609 -23.703 1 83.19 315 TYR B O 1
ATOM 5532 N N . VAL B 1 316 ? -11.43 -11.492 -22.047 1 85.88 316 VAL B N 1
ATOM 5533 C CA . VAL B 1 316 ? -10.617 -10.289 -22.25 1 85.88 316 VAL B CA 1
ATOM 5534 C C . VAL B 1 316 ? -9.258 -10.461 -21.578 1 85.88 316 VAL B C 1
ATOM 5536 O O . VAL B 1 316 ? -9.125 -11.211 -20.609 1 85.88 316 VAL B O 1
ATOM 5539 N N . TYR B 1 317 ? -8.289 -9.781 -22.172 1 86.19 317 TYR B N 1
ATOM 5540 C CA . TYR B 1 317 ? -6.953 -9.812 -21.594 1 86.19 317 TYR B CA 1
ATOM 5541 C C . TYR B 1 317 ? -6.98 -9.359 -20.141 1 86.19 317 TYR B C 1
ATOM 5543 O O . TYR B 1 317 ? -7.664 -8.391 -19.797 1 86.19 317 TYR B O 1
ATOM 5551 N N . ASP B 1 318 ? -6.254 -10.039 -19.297 1 90.5 318 ASP B N 1
ATOM 5552 C CA . ASP B 1 318 ? -6.305 -9.859 -17.844 1 90.5 318 ASP B CA 1
ATOM 5553 C C . ASP B 1 318 ? -5.934 -8.422 -17.453 1 90.5 318 ASP B C 1
ATOM 5555 O O . ASP B 1 318 ? -6.344 -7.934 -16.406 1 90.5 318 ASP B O 1
ATOM 5559 N N . ALA B 1 319 ? -5.246 -7.727 -18.344 1 86.44 319 ALA B N 1
ATOM 5560 C CA . ALA B 1 319 ? -4.793 -6.367 -18.047 1 86.44 319 ALA B CA 1
ATOM 5561 C C . ALA B 1 319 ? -5.977 -5.41 -17.922 1 86.44 319 ALA B C 1
ATOM 5563 O O . ALA B 1 319 ? -5.93 -4.457 -17.141 1 86.44 319 ALA B O 1
ATOM 5564 N N . PHE B 1 320 ? -7 -5.73 -18.625 1 90.56 320 PHE B N 1
ATOM 5565 C CA . PHE B 1 320 ? -8.133 -4.816 -18.672 1 90.56 320 PHE B CA 1
ATOM 5566 C C . PHE B 1 320 ? -8.93 -4.871 -17.375 1 90.56 320 PHE B C 1
ATOM 5568 O O . PHE B 1 320 ? -9.141 -3.844 -16.734 1 90.56 320 PHE B O 1
ATOM 5575 N N . PRO B 1 321 ? -9.328 -6 -16.984 1 93.44 321 PRO B N 1
ATOM 5576 C CA . PRO B 1 321 ? -10.023 -6.02 -15.695 1 93.44 321 PRO B CA 1
ATOM 5577 C C . PRO B 1 321 ? -9.141 -5.566 -14.539 1 93.44 321 PRO B C 1
ATOM 5579 O O . PRO B 1 321 ? -9.625 -4.93 -13.594 1 93.44 321 PRO B O 1
ATOM 5582 N N . LEU B 1 322 ? -7.902 -5.828 -14.57 1 92.94 322 LEU B N 1
ATOM 5583 C CA . LEU B 1 322 ? -6.988 -5.391 -13.523 1 92.94 322 LEU B CA 1
ATOM 5584 C C . LEU B 1 322 ? -6.871 -3.871 -13.5 1 92.94 322 LEU B C 1
ATOM 5586 O O . LEU B 1 322 ? -6.879 -3.26 -12.43 1 92.94 322 LEU B O 1
ATOM 5590 N N . PHE B 1 323 ? -6.797 -3.312 -14.633 1 90.75 323 PHE B N 1
ATOM 5591 C CA . PHE B 1 323 ? -6.746 -1.857 -14.719 1 90.75 323 PHE B CA 1
ATOM 5592 C C . PHE B 1 323 ? -8.055 -1.241 -14.258 1 90.75 323 PHE B C 1
ATOM 5594 O O . PHE B 1 323 ? -8.062 -0.211 -13.578 1 90.75 323 PHE B O 1
ATOM 5601 N N . SER B 1 324 ? -9.102 -1.872 -14.602 1 95.06 324 SER B N 1
ATOM 5602 C CA . SER B 1 324 ? -10.422 -1.354 -14.242 1 95.06 324 SER B CA 1
ATOM 5603 C C . SER B 1 324 ? -10.648 -1.406 -12.734 1 95.06 324 SER B C 1
ATOM 5605 O O . SER B 1 324 ? -11.188 -0.466 -12.156 1 95.06 324 SER B O 1
ATOM 5607 N N . ILE B 1 325 ? -10.242 -2.49 -12.141 1 95.81 325 ILE B N 1
ATOM 5608 C CA . ILE B 1 325 ? -10.445 -2.602 -10.695 1 95.81 325 ILE B CA 1
ATOM 5609 C C . ILE B 1 325 ? -9.57 -1.591 -9.969 1 95.81 325 ILE B C 1
ATOM 5611 O O . ILE B 1 325 ? -9.945 -1.072 -8.914 1 95.81 325 ILE B O 1
ATOM 5615 N N . PHE B 1 326 ? -8.461 -1.286 -10.531 1 93.62 326 PHE B N 1
ATOM 5616 C CA . PHE B 1 326 ? -7.625 -0.202 -10.023 1 93.62 326 PHE B CA 1
ATOM 5617 C C . PHE B 1 326 ? -8.398 1.111 -10.008 1 93.62 326 PHE B C 1
ATOM 5619 O O . PHE B 1 326 ? -8.422 1.812 -8.992 1 93.62 326 PHE B O 1
ATOM 5626 N N . LEU B 1 327 ? -9.008 1.414 -11.055 1 94.25 327 LEU B N 1
ATOM 5627 C CA . LEU B 1 327 ? -9.758 2.658 -11.164 1 94.25 327 LEU B CA 1
ATOM 5628 C C . LEU B 1 327 ? -10.938 2.664 -10.203 1 94.25 327 LEU B C 1
ATOM 5630 O O . LEU B 1 327 ? -11.203 3.672 -9.539 1 94.25 327 LEU B O 1
ATOM 5634 N N . VAL B 1 328 ? -11.578 1.557 -10.125 1 97.25 328 VAL B N 1
ATOM 5635 C CA . VAL B 1 328 ? -12.734 1.43 -9.234 1 97.25 328 VAL B CA 1
ATOM 5636 C C . VAL B 1 328 ? -12.289 1.635 -7.785 1 97.25 328 VAL B C 1
ATOM 5638 O O . VAL B 1 328 ? -12.922 2.383 -7.039 1 97.25 328 VAL B O 1
ATOM 5641 N N . SER B 1 329 ? -11.234 1.089 -7.434 1 96.81 329 SER B N 1
ATOM 5642 C CA . SER B 1 329 ? -10.82 1.029 -6.035 1 96.81 329 SER B CA 1
ATOM 5643 C C . SER B 1 329 ? -10.219 2.355 -5.578 1 96.81 329 SER B C 1
ATOM 5645 O O . SER B 1 329 ? -10.516 2.83 -4.48 1 96.81 329 SER B O 1
ATOM 5647 N N . ILE B 1 330 ? -9.438 2.951 -6.41 1 95.06 330 ILE B N 1
ATOM 5648 C CA . ILE B 1 330 ? -8.805 4.207 -6.02 1 95.06 330 ILE B CA 1
ATOM 5649 C C . ILE B 1 330 ? -9.867 5.301 -5.91 1 95.06 330 ILE B C 1
ATOM 5651 O O . ILE B 1 330 ? -9.828 6.125 -4.996 1 95.06 330 ILE B O 1
ATOM 5655 N N . SER B 1 331 ? -10.766 5.309 -6.852 1 97.31 331 SER B N 1
ATOM 5656 C CA . SER B 1 331 ? -11.852 6.289 -6.789 1 97.31 331 SER B CA 1
ATOM 5657 C C . SER B 1 331 ? -12.75 6.043 -5.586 1 97.31 331 SER B C 1
ATOM 5659 O O . SER B 1 331 ? -13.211 6.992 -4.941 1 97.31 331 SER B O 1
ATOM 5661 N N . ASN B 1 332 ? -12.984 4.781 -5.25 1 97.56 332 ASN B N 1
ATOM 5662 C CA . ASN B 1 332 ? -13.805 4.465 -4.09 1 97.56 332 ASN B CA 1
ATOM 5663 C C . ASN B 1 332 ? -13.172 4.969 -2.797 1 97.56 332 ASN B C 1
ATOM 5665 O O . ASN B 1 332 ? -13.836 5.641 -2 1 97.56 332 ASN B O 1
ATOM 5669 N N . GLY B 1 333 ? -11.953 4.656 -2.6 1 96.06 333 GLY B N 1
ATOM 5670 C CA . GLY B 1 333 ? -11.266 5.102 -1.402 1 96.06 333 GLY B CA 1
ATOM 5671 C C . GLY B 1 333 ? -11.242 6.609 -1.254 1 96.06 333 GLY B C 1
ATOM 5672 O O . GLY B 1 333 ? -11.508 7.137 -0.174 1 96.06 333 GLY B O 1
ATOM 5673 N N . TYR B 1 334 ? -10.961 7.27 -2.309 1 95.62 334 TYR B N 1
ATOM 5674 C CA . TYR B 1 334 ? -10.844 8.719 -2.314 1 95.62 334 TYR B CA 1
ATOM 5675 C C . TYR B 1 334 ? -12.188 9.383 -2.033 1 95.62 334 TYR B C 1
ATOM 5677 O O . TYR B 1 334 ? -12.297 10.211 -1.126 1 95.62 334 TYR B O 1
ATOM 5685 N N . LEU B 1 335 ? -13.156 8.984 -2.736 1 97.56 335 LEU B N 1
ATOM 5686 C CA . LEU B 1 335 ? -14.469 9.609 -2.643 1 97.56 335 LEU B CA 1
ATOM 5687 C C . LEU B 1 335 ? -15.148 9.266 -1.318 1 97.56 335 LEU B C 1
ATOM 5689 O O . LEU B 1 335 ? -15.828 10.109 -0.727 1 97.56 335 LEU B O 1
ATOM 5693 N N . CYS B 1 336 ? -14.945 8.047 -0.898 1 96.75 336 CYS B N 1
ATOM 5694 C CA . CYS B 1 336 ? -15.508 7.652 0.389 1 96.75 336 CYS B CA 1
ATOM 5695 C C . CYS B 1 336 ? -14.922 8.492 1.519 1 96.75 336 CYS B C 1
ATOM 5697 O O . CYS B 1 336 ? -15.664 9 2.367 1 96.75 336 CYS B O 1
ATOM 5699 N N . SER B 1 337 ? -13.633 8.648 1.516 1 93.69 337 SER B N 1
ATOM 5700 C CA . SER B 1 337 ? -12.969 9.438 2.549 1 93.69 337 SER B CA 1
ATOM 5701 C C . SER B 1 337 ? -13.453 10.883 2.535 1 93.69 337 SER B C 1
ATOM 5703 O O . SER B 1 337 ? -13.719 11.469 3.588 1 93.69 337 SER B O 1
ATOM 5705 N N . LEU B 1 338 ? -13.625 11.445 1.392 1 94.44 338 LEU B N 1
ATOM 5706 C CA . LEU B 1 338 ? -14.102 12.82 1.27 1 94.44 338 LEU B CA 1
ATOM 5707 C C . LEU B 1 338 ? -15.523 12.953 1.81 1 94.44 338 LEU B C 1
ATOM 5709 O O . LEU B 1 338 ? -15.805 13.867 2.588 1 94.44 338 LEU B O 1
ATOM 5713 N N . LEU B 1 339 ? -16.344 12.055 1.458 1 96.06 339 LEU B N 1
ATOM 5714 C CA . LEU B 1 339 ? -17.75 12.109 1.882 1 96.06 339 LEU B CA 1
ATOM 5715 C C . LEU B 1 339 ? -17.859 12.008 3.398 1 96.06 339 LEU B C 1
ATOM 5717 O O . LEU B 1 339 ? -18.578 12.781 4.027 1 96.06 339 LEU B O 1
ATOM 5721 N N . MET B 1 340 ? -17.094 11.125 3.947 1 92.25 340 MET B N 1
ATOM 5722 C CA . MET B 1 340 ? -17.125 10.906 5.391 1 92.25 340 MET B CA 1
ATOM 5723 C C . MET B 1 340 ? -16.547 12.102 6.133 1 92.25 340 MET B C 1
ATOM 5725 O O . MET B 1 340 ? -16.938 12.391 7.262 1 92.25 340 MET B O 1
ATOM 5729 N N . MET B 1 341 ? -15.641 12.812 5.488 1 89.81 341 MET B N 1
ATOM 5730 C CA . MET B 1 341 ? -15.031 13.992 6.086 1 89.81 341 MET B CA 1
ATOM 5731 C C . MET B 1 341 ? -15.953 15.203 5.977 1 89.81 341 MET B C 1
ATOM 5733 O O . MET B 1 341 ? -15.992 16.047 6.875 1 89.81 341 MET B O 1
ATOM 5737 N N . PHE B 1 342 ? -16.734 15.289 4.938 1 93.31 342 PHE B N 1
ATOM 5738 C CA . PHE B 1 342 ? -17.562 16.453 4.648 1 93.31 342 PHE B CA 1
ATOM 5739 C C . PHE B 1 342 ? -18.781 16.484 5.551 1 93.31 342 PHE B C 1
ATOM 5741 O O . PHE B 1 342 ? -19.203 17.547 5.996 1 93.31 342 PHE B O 1
ATOM 5748 N N . ALA B 1 343 ? -19.297 15.391 5.898 1 93 343 ALA B N 1
ATOM 5749 C CA . ALA B 1 343 ? -20.594 15.305 6.551 1 93 343 ALA B CA 1
ATOM 5750 C C . ALA B 1 343 ? -20.562 15.977 7.926 1 93 343 ALA B C 1
ATOM 5752 O O . ALA B 1 343 ? -21.391 16.844 8.219 1 93 343 ALA B O 1
ATOM 5753 N N . PRO B 1 344 ? -19.609 15.641 8.727 1 89.81 344 PRO B N 1
ATOM 5754 C CA . PRO B 1 344 ? -19.578 16.281 10.039 1 89.81 344 PRO B CA 1
ATOM 5755 C C . PRO B 1 344 ? -19.344 17.797 9.953 1 89.81 344 PRO B C 1
ATOM 5757 O O . PRO B 1 344 ? -19.703 18.531 10.875 1 89.81 344 PRO B O 1
ATOM 5760 N N . GLN B 1 345 ? -18.828 18.219 8.844 1 91.5 345 GLN B N 1
ATOM 5761 C CA . GLN B 1 345 ? -18.562 19.641 8.672 1 91.5 345 GLN B CA 1
ATOM 5762 C C . GLN B 1 345 ? -19.828 20.406 8.336 1 91.5 345 GLN B C 1
ATOM 5764 O O . GLN B 1 345 ? -19.859 21.641 8.398 1 91.5 345 GLN B O 1
ATOM 5769 N N . CYS B 1 346 ? -20.891 19.766 8.055 1 93.25 346 CYS B N 1
ATOM 5770 C CA . CYS B 1 346 ? -22.141 20.375 7.609 1 93.25 346 CYS B CA 1
ATOM 5771 C C . CYS B 1 346 ? -23.125 20.5 8.758 1 93.25 346 CYS B C 1
ATOM 5773 O O . CYS B 1 346 ? -24.266 20.938 8.57 1 93.25 346 CYS B O 1
ATOM 5775 N N . VAL B 1 347 ? -22.656 20.125 9.953 1 92.12 347 VAL B N 1
ATOM 5776 C CA . VAL B 1 347 ? -23.594 20.125 11.078 1 92.12 347 VAL B CA 1
ATOM 5777 C C . VAL B 1 347 ? -22.953 20.828 12.273 1 92.12 347 VAL B C 1
ATOM 5779 O O . VAL B 1 347 ? -21.766 21.172 12.242 1 92.12 347 VAL B O 1
ATOM 5782 N N . GLU B 1 348 ? -23.781 21 13.289 1 89.44 348 GLU B N 1
ATOM 5783 C CA . GLU B 1 348 ? -23.281 21.625 14.516 1 89.44 348 GLU B CA 1
ATOM 5784 C C . GLU B 1 348 ? -22.484 20.625 15.352 1 89.44 348 GLU B C 1
ATOM 5786 O O . GLU B 1 348 ? -22.578 19.406 15.141 1 89.44 348 GLU B O 1
ATOM 5791 N N . ASN B 1 349 ? -21.781 21.078 16.219 1 84.88 349 ASN B N 1
ATOM 5792 C CA . ASN B 1 349 ? -20.875 20.25 17.016 1 84.88 349 ASN B CA 1
ATOM 5793 C C . ASN B 1 349 ? -21.625 19.156 17.766 1 84.88 349 ASN B C 1
ATOM 5795 O O . ASN B 1 349 ? -21.156 18.031 17.875 1 84.88 349 ASN B O 1
ATOM 5799 N N . ASN B 1 350 ? -22.781 19.531 18.203 1 81.19 350 ASN B N 1
ATOM 5800 C CA . ASN B 1 350 ? -23.547 18.594 19 1 81.19 350 ASN B CA 1
ATOM 5801 C C . ASN B 1 350 ? -24.219 17.531 18.109 1 81.19 350 ASN B C 1
ATOM 5803 O O . ASN B 1 350 ? -24.703 16.516 18.609 1 81.19 350 ASN B O 1
ATOM 5807 N N . GLU B 1 351 ? -24.125 17.75 16.828 1 86.62 351 GLU B N 1
ATOM 5808 C CA . GLU B 1 351 ? -24.766 16.859 15.867 1 86.62 351 GLU B CA 1
ATOM 5809 C C . GLU B 1 351 ? -23.75 15.969 15.172 1 86.62 351 GLU B C 1
ATOM 5811 O O . GLU B 1 351 ? -24.125 15.055 14.438 1 86.62 351 GLU B O 1
ATOM 5816 N N . LYS B 1 352 ? -22.484 16.141 15.414 1 85.94 352 LYS B N 1
ATOM 5817 C CA . LYS B 1 352 ? -21.422 15.508 14.648 1 85.94 352 LYS B CA 1
ATOM 5818 C C . LYS B 1 352 ? -21.422 13.992 14.852 1 85.94 352 LYS B C 1
ATOM 5820 O O . LYS B 1 352 ? -21.203 13.234 13.906 1 85.94 352 LYS B O 1
ATOM 5825 N N . GLU B 1 353 ? -21.672 13.625 16.047 1 81.69 353 GLU B N 1
ATOM 5826 C CA . GLU B 1 353 ? -21.703 12.188 16.297 1 81.69 353 GLU B CA 1
ATOM 5827 C C . GLU B 1 353 ? -22.828 11.508 15.531 1 81.69 353 GLU B C 1
ATOM 5829 O O . GLU B 1 353 ? -22.625 10.445 14.93 1 81.69 353 GLU B O 1
ATOM 5834 N N . ILE B 1 354 ? -23.938 12.117 15.539 1 82.56 354 ILE B N 1
ATOM 5835 C CA . ILE B 1 354 ? -25.109 11.594 14.836 1 82.56 354 ILE B CA 1
ATOM 5836 C C . ILE B 1 354 ? -24.828 11.586 13.328 1 82.56 354 ILE B C 1
ATOM 5838 O O . ILE B 1 354 ? -25.188 10.641 12.633 1 82.56 354 ILE B O 1
ATOM 5842 N N . ALA B 1 355 ? -24.203 12.617 12.883 1 87.88 355 ALA B N 1
ATOM 5843 C CA . ALA B 1 355 ? -23.875 12.703 11.469 1 87.88 355 ALA B CA 1
ATOM 5844 C C . ALA B 1 355 ? -22.953 11.555 11.047 1 87.88 355 ALA B C 1
ATOM 5846 O O . ALA B 1 355 ? -23.172 10.93 10 1 87.88 355 ALA B O 1
ATOM 5847 N N . GLY B 1 356 ? -22.031 11.297 11.883 1 85.38 356 GLY B N 1
ATOM 5848 C CA . GLY B 1 356 ? -21.141 10.188 11.602 1 85.38 356 GLY B CA 1
ATOM 5849 C C . GLY B 1 356 ? -21.844 8.844 11.547 1 85.38 356 GLY B C 1
ATOM 5850 O O . GLY B 1 356 ? -21.625 8.055 10.625 1 85.38 356 GLY B O 1
ATOM 5851 N N . THR B 1 357 ? -22.656 8.594 12.461 1 83.38 357 THR B N 1
ATOM 5852 C CA . THR B 1 357 ? -23.422 7.352 12.516 1 83.38 357 THR B CA 1
ATOM 5853 C C . THR B 1 357 ? -24.359 7.234 11.328 1 83.38 357 THR B C 1
ATOM 5855 O O . THR B 1 357 ? -24.516 6.156 10.75 1 83.38 357 THR B O 1
ATOM 5858 N N . MET B 1 358 ? -24.938 8.32 11 1 86.88 358 MET B N 1
ATOM 5859 C CA . MET B 1 358 ? -25.859 8.344 9.867 1 86.88 358 MET B CA 1
ATOM 5860 C C . MET B 1 358 ? -25.141 8.031 8.562 1 86.88 358 MET B C 1
ATOM 5862 O O . MET B 1 358 ? -25.625 7.266 7.738 1 86.88 358 MET B O 1
ATOM 5866 N N . MET B 1 359 ? -24.031 8.609 8.406 1 90.69 359 MET B N 1
ATOM 5867 C CA . MET B 1 359 ? -23.234 8.328 7.219 1 90.69 359 MET B CA 1
ATOM 5868 C C . MET B 1 359 ? -22.859 6.855 7.148 1 90.69 359 MET B C 1
ATOM 5870 O O . MET B 1 359 ? -22.891 6.254 6.074 1 90.69 359 MET B O 1
ATOM 5874 N N . THR B 1 360 ? -22.531 6.344 8.258 1 89.38 360 THR B N 1
ATOM 5875 C CA . THR B 1 360 ? -22.188 4.926 8.32 1 89.38 360 THR B CA 1
ATOM 5876 C C . THR B 1 360 ? -23.391 4.062 7.941 1 89.38 360 THR B C 1
ATOM 5878 O O . THR B 1 360 ? -23.234 3.061 7.238 1 89.38 360 THR B O 1
ATOM 5881 N N . PHE B 1 361 ? -24.484 4.465 8.367 1 89 361 PHE B N 1
ATOM 5882 C CA . PHE B 1 361 ? -25.703 3.73 8.055 1 89 361 PHE B CA 1
ATOM 5883 C C . PHE B 1 361 ? -25.938 3.695 6.547 1 89 361 PHE B C 1
ATOM 5885 O O . PHE B 1 361 ? -26.188 2.631 5.98 1 89 361 PHE B O 1
ATOM 5892 N N . PHE B 1 362 ? -25.859 4.777 5.945 1 93.25 362 PHE B N 1
ATOM 5893 C CA . PHE B 1 362 ? -26.125 4.844 4.512 1 93.25 362 PHE B CA 1
ATOM 5894 C C . PHE B 1 362 ? -25.016 4.16 3.725 1 93.25 362 PHE B C 1
ATOM 5896 O O . PHE B 1 362 ? -25.266 3.588 2.66 1 93.25 362 PHE B O 1
ATOM 5903 N N . LEU B 1 363 ? -23.844 4.227 4.227 1 93.38 363 LEU B N 1
ATOM 5904 C CA . LEU B 1 363 ? -22.75 3.445 3.666 1 93.38 363 LEU B CA 1
ATOM 5905 C C . LEU B 1 363 ? -23.078 1.958 3.676 1 93.38 363 LEU B C 1
ATOM 5907 O O . LEU B 1 363 ? -22.984 1.291 2.643 1 93.38 363 LEU B O 1
ATOM 5911 N N . LEU B 1 364 ? -23.562 1.505 4.727 1 92.94 364 LEU B N 1
ATOM 5912 C CA . LEU B 1 364 ? -23.891 0.091 4.875 1 92.94 364 LEU B CA 1
ATOM 5913 C C . LEU B 1 364 ? -25.109 -0.276 4.047 1 92.94 364 LEU B C 1
ATOM 5915 O O . LEU B 1 364 ? -25.203 -1.393 3.531 1 92.94 364 LEU B O 1
ATOM 5919 N N . PHE B 1 365 ? -25.922 0.656 4 1 94.62 365 PHE B N 1
ATOM 5920 C CA . PHE B 1 365 ? -27.094 0.448 3.152 1 94.62 365 PHE B CA 1
ATOM 5921 C C . PHE B 1 365 ? -26.672 0.264 1.696 1 94.62 365 PHE B C 1
ATOM 5923 O O . PHE B 1 365 ? -27.203 -0.609 1.002 1 94.62 365 PHE B O 1
ATOM 5930 N N . GLY B 1 366 ? -25.812 1.064 1.246 1 96.5 366 GLY B N 1
ATOM 5931 C CA . GLY B 1 366 ? -25.266 0.899 -0.088 1 96.5 366 GLY B CA 1
ATOM 5932 C C . GLY B 1 366 ? -24.562 -0.435 -0.285 1 96.5 366 GLY B C 1
ATOM 5933 O O . GLY B 1 366 ? -24.734 -1.083 -1.319 1 96.5 366 GLY B O 1
ATOM 5934 N N . ILE B 1 367 ? -23.828 -0.805 0.728 1 94.69 367 ILE B N 1
ATOM 5935 C CA . ILE B 1 367 ? -23.141 -2.086 0.69 1 94.69 367 ILE B CA 1
ATOM 5936 C C . ILE B 1 367 ? -24.141 -3.221 0.563 1 94.69 367 ILE B C 1
ATOM 5938 O O . ILE B 1 367 ? -23.953 -4.156 -0.217 1 94.69 367 ILE B O 1
ATOM 5942 N N . SER B 1 368 ? -25.188 -3.119 1.233 1 94.75 368 SER B N 1
ATOM 5943 C CA . SER B 1 368 ? -26.219 -4.152 1.21 1 94.75 368 SER B CA 1
ATOM 5944 C C . SER B 1 368 ? -26.891 -4.23 -0.155 1 94.75 368 SER B C 1
ATOM 5946 O O . SER B 1 368 ? -27.031 -5.316 -0.723 1 94.75 368 SER B O 1
ATOM 5948 N N . ILE B 1 369 ? -27.234 -3.141 -0.629 1 95.62 369 ILE B N 1
ATOM 5949 C CA . ILE B 1 369 ? -27.859 -3.113 -1.947 1 95.62 369 ILE B CA 1
ATOM 5950 C C . ILE B 1 369 ? -26.859 -3.619 -2.996 1 95.62 369 ILE B C 1
ATOM 5952 O O . ILE B 1 369 ? -27.219 -4.441 -3.846 1 95.62 369 ILE B O 1
ATOM 5956 N N . GLY B 1 370 ? -25.688 -3.16 -2.914 1 95.5 370 GLY B N 1
ATOM 5957 C CA . GLY B 1 370 ? -24.672 -3.549 -3.875 1 95.5 370 GLY B CA 1
ATOM 5958 C C . GLY B 1 370 ? -24.391 -5.039 -3.879 1 95.5 370 GLY B C 1
ATOM 5959 O O . GLY B 1 370 ? -24.25 -5.648 -4.941 1 95.5 370 GLY B O 1
ATOM 5960 N N . SER B 1 371 ? -24.281 -5.562 -2.703 1 93.5 371 SER B N 1
ATOM 5961 C CA . SER B 1 371 ? -24 -6.988 -2.602 1 93.5 371 SER B CA 1
ATOM 5962 C C . SER B 1 371 ? -25.109 -7.82 -3.229 1 93.5 371 SER B C 1
ATOM 5964 O O . SER B 1 371 ? -24.844 -8.812 -3.912 1 93.5 371 SER B O 1
ATOM 5966 N N . ASN B 1 372 ? -26.328 -7.422 -3.031 1 92.88 372 ASN B N 1
ATOM 5967 C CA . ASN B 1 372 ? -27.453 -8.125 -3.631 1 92.88 372 ASN B CA 1
ATOM 5968 C C . ASN B 1 372 ? -27.484 -7.93 -5.145 1 92.88 372 ASN B C 1
ATOM 5970 O O . ASN B 1 372 ? -27.812 -8.859 -5.883 1 92.88 372 ASN B O 1
ATOM 5974 N N . MET B 1 373 ? -27.172 -6.816 -5.527 1 91.25 373 MET B N 1
ATOM 5975 C CA . MET B 1 373 ? -27.125 -6.562 -6.965 1 91.25 373 MET B CA 1
ATOM 5976 C C . MET B 1 373 ? -26.047 -7.426 -7.625 1 91.25 373 MET B C 1
ATOM 5978 O O . MET B 1 373 ? -26.266 -7.977 -8.703 1 91.25 373 MET B O 1
ATOM 5982 N N . GLY B 1 374 ? -24.969 -7.488 -6.965 1 88.31 374 GLY B N 1
ATOM 5983 C CA . GLY B 1 374 ? -23.922 -8.367 -7.484 1 88.31 374 GLY B CA 1
ATOM 5984 C C . GLY B 1 374 ? -24.391 -9.805 -7.645 1 88.31 374 GLY B C 1
ATOM 5985 O O . GLY B 1 374 ? -24.094 -10.445 -8.656 1 88.31 374 GLY B O 1
ATOM 5986 N N . LEU B 1 375 ? -25.094 -10.227 -6.684 1 87.81 375 LEU B N 1
ATOM 5987 C CA . LEU B 1 375 ? -25.625 -11.586 -6.715 1 87.81 375 LEU B CA 1
ATOM 5988 C C . LEU B 1 375 ? -26.641 -11.75 -7.84 1 87.81 375 LEU B C 1
ATOM 5990 O O . LEU B 1 375 ? -26.609 -12.734 -8.578 1 87.81 375 LEU B O 1
ATOM 5994 N N . ILE B 1 376 ? -27.438 -10.742 -7.965 1 88.62 376 ILE B N 1
ATOM 5995 C CA . ILE B 1 376 ? -28.469 -10.766 -8.992 1 88.62 376 ILE B CA 1
ATOM 5996 C C . ILE B 1 376 ? -27.828 -10.75 -10.375 1 88.62 376 ILE B C 1
ATOM 5998 O O . ILE B 1 376 ? -28.219 -11.508 -11.266 1 88.62 376 ILE B O 1
ATOM 6002 N N . PHE B 1 377 ? -26.844 -9.992 -10.531 1 86.44 377 PHE B N 1
ATOM 6003 C CA . PHE B 1 377 ? -26.125 -9.922 -11.805 1 86.44 377 PHE B CA 1
ATOM 6004 C C . PHE B 1 377 ? -25.516 -11.266 -12.164 1 86.44 377 PHE B C 1
ATOM 6006 O O . PHE B 1 377 ? -25.5 -11.656 -13.336 1 86.44 377 PHE B O 1
ATOM 6013 N N . SER B 1 378 ? -25.078 -11.945 -11.188 1 82.12 378 SER B N 1
ATOM 6014 C CA . SER B 1 378 ? -24.438 -13.227 -11.43 1 82.12 378 SER B CA 1
ATOM 6015 C C . SER B 1 378 ? -25.438 -14.273 -11.906 1 82.12 378 SER B C 1
ATOM 6017 O O . SER B 1 378 ? -25.062 -15.203 -12.633 1 82.12 378 SER B O 1
ATOM 6019 N N . PHE B 1 379 ? -26.688 -14.102 -11.562 1 81.06 379 PHE B N 1
ATOM 6020 C CA . PHE B 1 379 ? -27.719 -15.047 -11.953 1 81.06 379 PHE B CA 1
ATOM 6021 C C . PHE B 1 379 ? -28.266 -14.711 -13.336 1 81.06 379 PHE B C 1
ATOM 6023 O O . PHE B 1 379 ? -28.703 -15.594 -14.078 1 81.06 379 PHE B O 1
ATOM 6030 N N . ILE B 1 380 ? -28.203 -13.516 -13.57 1 79.25 380 ILE B N 1
ATOM 6031 C CA . ILE B 1 380 ? -28.797 -13.07 -14.828 1 79.25 380 ILE B CA 1
ATOM 6032 C C . ILE B 1 380 ? -27.828 -13.359 -15.984 1 79.25 380 ILE B C 1
ATOM 6034 O O . ILE B 1 380 ? -28.266 -13.68 -17.094 1 79.25 380 ILE B O 1
ATOM 6038 N N . VAL B 1 381 ? -26.594 -13.297 -15.688 1 71.38 381 VAL B N 1
ATOM 6039 C CA . VAL B 1 381 ? -25.641 -13.422 -16.781 1 71.38 381 VAL B CA 1
ATOM 6040 C C . VAL B 1 381 ? -25.078 -14.844 -16.828 1 71.38 381 VAL B C 1
ATOM 6042 O O . VAL B 1 381 ? -24.719 -15.398 -15.781 1 71.38 381 VAL B O 1
#

Secondary structure (DSSP, 8-state):
-HHHHHHHHHHHT-HHHHHHHH-TTHHHHHHHHHHHHHHHHHHHHHHHGGGS-HHHHHHHHHHHHHHHHHHHHHHHHTT--HHHHHHHHHHHHHHHHHHHHHHHHHHHHHHHTS-HHHHHHHHHHHHHHHHHHHHHHHHHHHHHSTT-SS--HHHHHHHHHHHHHHHHHHHHHHHHHHHHHHTSHHHHHHHHHHHHHHHHHHHSTTS----HHHHHHHHHHHHHHHHHHHHHHHHIIIIIHHHPPPTTTTSTHHHHHHHHHHHHHHHHHHHHHHGGGT-----TTTTHHHHHHGGGHHHHHHHHH-GGGGT--SPPPTHHHHHHHHHHHHHHHHHHHHHHHHHHHTS-GGGHHHHHHHHHHHHHHHHHHHHHHHHHHHHH-/-HHHHHHHHHHHT-HHHHHHHH-TTHHHHHHHHHHHHHHHHHHHHHHHGGGS-HHHHHHHHHHHHHHHHHHHHHHHHTT--HHHHHHHHHHHHHHHHHHHHHHHHHHHHHHHTS-HHHHHHHHHHHHHHHHHHHHHHHHHHHHHHTT-SS--HHHHHHHHHHHHHHHHHHHHHHHHHHHHHHTSHHHHHHHHHHHHHHHHHHHSTTS----HHHHHHHHHHHHHHHHHHHHHHHHIIIIIHHHPPPTTTTSTHHHHHHHHHHHHHHHHHHHHHHGGGT-----TTTTHHHHHHGGGHHHHHHHHH-GGGGT--SPPPTHHHHHHHHHHHHHHHHHHHHHHHHHHHTS-GGGHHHHHHHHHHHHHHHHHHHHHHHHHHHHH-

Foldseek 3Di:
DLLLCLLVLLVQLQQLLLCVLQNLQLFLLLLQLQLVLLLVLLVVCVVVVVVPDLCRLQQVLLVLSLVLLLCLLVLLVVPDHSVVSSVVNSVSSNSNNNSSSSVQLSLLLLQLLDALVSLLVVLLSNLVSNLVSLVLLVVLCCPQQVLDFDGDSVSSSVSSNVSSVVSSVVSVVVSVVVVVVCPDPVSVVSVVVLVVVVVVCVVVPPNPQCPLVNLCVQQVVLLQLLLLLQLLLLLCPPQLLLLQAALPNVTSVRSVLSSLLSNLLSVLLSVLSNCVVPDDPDDPVRLSVLSVVSNVLNVVSLCRNPVVVVPDPGHDHSVVSSVSSNVSRNSSNNSNSNSSSVSSVRDDSSCSSSSSSSSVSSNSNSSNNNSVSNVVSVVVD/DLLLCLLVLLVQLQQLLLCVLQNLQLFLLLLQLQLVLLLVLLVVCVVVVVPPDLCRLQQVLLVLSLVLLLCLLVLLVVPDHSVVSSVVNSVSSNSNNNSSSSVQLSLLLLQLLDALVSLLVVLLSNLVSNLVSLVLLVVLCCPQQVLDFDGDSVSSSVSSNVSSVVSSVVSVVVSVVVVVVCPDPVSVVSVVVLVVVVVVCVVVPPNPQPPLVNLCVQQVVLLQLLLLLQLLLLLCPPQLLLLQAALPNVTSVRSVLSSLLSNLLSVLLSVLSNCVVPDDPDDPPRLSVLSVVSNVLNVVSLCRNPVVVVPDPGHDHSVVSSVSSNVSRNSSNNSNSNSSSRSSVRDDSSCSSSSSSSSVSSNSNSSNNNSVSSVVSVVVD